Protein AF-A0A371YIJ3-F1 (afdb_monomer_lite)

pLDDT: mean 84.6, std 14.65, range [34.75, 98.75]

Sequence (408 aa):
RIGKIGIIGVGNTTAGNIIIRRDSTDLHVDSMEANANFKTLIGVQANNTRLYGVLRDTDYDGLGYAISIANTCDTFIYDMKASRGRTELDGRHGSNVFVYNSKFKRAGTHWGNNYNFINCNIESISWSGRDLNIEGGTVHSGVTNRTDICLSTGRFYANNVTTHGIVFLASSGVVPADFYASPRRFFDEVIIQNLRCTNNMQTIYGFGINPLADLKAPSHIVIDTIYAPNSTRLALTVMPLDNAIAFSTMQTYRAENIRHGGVCRIIGRGFNKYNSNFGYDVYINNCGRIEIQADSNYFQNLDANKLKVVSARQVNTKIALGQWIFTDCKFKKDTSISTVLFNTASPKGFQNCEYDGDMTGINALGPVLFSLNCRATVGSSNYPTPLKAGYLNPVYFIDESLEPPTPT

Secondary structure (DSSP, 8-state):
-EEEEEE---SS-B---EEE-SSS-EEEEEEEEESS-BSEEEEE-SSSEEEEEEEEEE--TT--EEEEEES-EEEEEEEEEEEEESEEEEEES-EEEEEES-EEEEEEEESEEEEEEES-EEEEEEE-EEEEEEESSEEEEEEEE-TTT-EEEEEEEEES-EE--SEEEEESS---GGG-SS-EEE-SEEEEEEEEE-S---EEEEESPPPSS-EE--SEEEEEEEEETT-SEEEEEEEE-TTBPPPSS-EEEEEEEEEESSEEEEEEE--SSS--S--EEEEEES--EEEEEE-TTTEEEEEEES-EEEEEEESS-S---S-EEEES-EE---TTT-S-SEE-SS-EEEES-EE-SB---EE--SPEEEEES-EE-TT-B-PPTTTTTS---GGG-S----PPPPP-

Organism: NCBI:txid2136183

Radius of gyration: 26.71 Å; chains: 1; bounding box: 54×36×117 Å

Structure (mmCIF, N/CA/C/O backbone):
data_AF-A0A371YIJ3-F1
#
_entry.id   AF-A0A371YIJ3-F1
#
loop_
_atom_site.group_PDB
_atom_site.id
_atom_site.type_symbol
_atom_site.label_atom_id
_atom_site.label_alt_id
_atom_site.label_comp_id
_atom_site.label_asym_id
_atom_site.label_entity_id
_atom_site.label_seq_id
_atom_site.pdbx_PDB_ins_code
_atom_site.Cartn_x
_atom_site.Cartn_y
_atom_site.Cartn_z
_atom_site.occupancy
_atom_site.B_iso_or_equiv
_atom_site.auth_seq_id
_atom_site.auth_comp_id
_atom_site.auth_asym_id
_atom_site.auth_atom_id
_atom_site.pdbx_PDB_model_num
ATOM 1 N N . ARG A 1 1 ? -30.094 -0.485 26.258 1.00 73.81 1 ARG A N 1
ATOM 2 C CA . ARG A 1 1 ? -29.620 0.884 25.941 1.00 73.81 1 ARG A CA 1
ATOM 3 C C . ARG A 1 1 ? -29.323 1.607 27.240 1.00 73.81 1 ARG A C 1
ATOM 5 O O . ARG A 1 1 ? -30.164 1.574 28.128 1.00 73.81 1 ARG A O 1
ATOM 12 N N . ILE A 1 2 ? -28.137 2.187 27.359 1.00 76.69 2 ILE A N 1
ATOM 13 C CA . ILE A 1 2 ? -27.697 2.982 28.502 1.00 76.69 2 ILE A CA 1
ATOM 14 C C . ILE A 1 2 ? -27.645 4.442 28.040 1.00 76.69 2 ILE A C 1
ATOM 16 O O . ILE A 1 2 ? -27.210 4.713 26.920 1.00 76.69 2 ILE A O 1
ATOM 20 N N . GLY A 1 3 ? -28.142 5.359 28.872 1.00 76.94 3 GLY A N 1
ATOM 21 C CA . GLY A 1 3 ? -28.142 6.796 28.586 1.00 76.94 3 GLY A CA 1
ATOM 22 C C . GLY A 1 3 ? -26.737 7.410 28.614 1.00 76.94 3 GLY A C 1
ATOM 23 O O . GLY A 1 3 ? -25.744 6.767 28.273 1.00 76.94 3 GLY A O 1
ATOM 24 N N . LYS A 1 4 ? -26.628 8.669 29.050 1.00 74.75 4 LYS A N 1
ATOM 25 C CA . LYS A 1 4 ? -25.323 9.314 29.256 1.00 74.75 4 LYS A CA 1
ATOM 26 C C . LYS A 1 4 ? -24.619 8.725 30.483 1.00 74.75 4 LYS A C 1
ATOM 28 O O . LYS A 1 4 ? -25.194 8.691 31.568 1.00 74.75 4 LYS A O 1
ATOM 33 N N . ILE A 1 5 ? -23.365 8.312 30.315 1.00 75.81 5 ILE A N 1
ATOM 34 C CA . ILE A 1 5 ? -22.512 7.781 31.382 1.00 75.81 5 ILE A CA 1
ATOM 35 C C . ILE A 1 5 ? -21.347 8.749 31.586 1.00 75.81 5 ILE A C 1
ATOM 37 O O . ILE A 1 5 ? -20.473 8.867 30.734 1.00 75.81 5 ILE A O 1
ATOM 41 N N . GLY A 1 6 ? -21.326 9.460 32.711 1.00 60.84 6 GLY A N 1
ATOM 42 C CA . GLY A 1 6 ? -20.135 10.194 33.137 1.00 60.84 6 GLY A CA 1
ATOM 43 C C . GLY A 1 6 ? -19.244 9.272 33.956 1.00 60.84 6 GLY A C 1
ATOM 44 O O . GLY A 1 6 ? -19.717 8.716 34.947 1.00 60.84 6 GLY A O 1
ATOM 45 N N . ILE A 1 7 ? -17.977 9.107 33.569 1.00 67.50 7 ILE A N 1
ATOM 46 C CA . ILE A 1 7 ? -17.008 8.406 34.416 1.00 67.50 7 ILE A CA 1
ATOM 47 C C . ILE A 1 7 ? -16.132 9.451 35.102 1.00 67.50 7 ILE A C 1
ATOM 49 O O . ILE A 1 7 ? -15.368 10.169 34.460 1.00 67.50 7 ILE A O 1
ATOM 53 N N . ILE A 1 8 ? -16.286 9.552 36.422 1.00 62.72 8 ILE A N 1
ATOM 54 C CA . ILE A 1 8 ? -15.554 10.503 37.257 1.00 62.72 8 ILE A CA 1
ATOM 55 C C . ILE A 1 8 ? -14.365 9.773 37.873 1.00 62.72 8 ILE A C 1
ATOM 57 O O . ILE A 1 8 ? -14.536 8.771 38.568 1.00 62.72 8 ILE A O 1
ATOM 61 N N . GLY A 1 9 ? -13.161 10.269 37.600 1.00 59.88 9 GLY A N 1
ATOM 62 C CA . GLY A 1 9 ? -11.923 9.773 38.191 1.00 59.88 9 GLY A CA 1
ATOM 63 C C . GLY A 1 9 ? -11.288 10.787 39.131 1.00 59.88 9 GLY A C 1
ATOM 64 O O . GLY A 1 9 ? -11.413 11.991 38.925 1.00 59.88 9 GLY A O 1
ATOM 65 N N . VAL A 1 10 ? -10.597 10.302 40.165 1.00 55.44 10 VAL A N 1
ATOM 66 C CA . VAL A 1 10 ? -9.793 11.129 41.076 1.00 55.44 10 VAL A CA 1
ATOM 67 C C . VAL A 1 10 ? -8.358 10.596 41.060 1.00 55.44 10 VAL A C 1
ATOM 69 O O . VAL A 1 10 ? -8.142 9.402 41.262 1.00 55.44 10 VAL A O 1
ATOM 72 N N . GLY A 1 11 ? -7.378 11.470 40.806 1.00 56.31 11 GLY A N 1
ATOM 73 C CA . GLY A 1 11 ? -5.947 11.132 40.752 1.00 56.31 11 GLY A CA 1
ATOM 74 C C . GLY A 1 11 ? -5.396 10.828 39.348 1.00 56.31 11 GLY A C 1
ATOM 75 O O . GLY A 1 11 ? -6.100 10.906 38.347 1.00 56.31 11 GLY A O 1
ATOM 76 N N . ASN A 1 12 ? -4.105 10.474 39.275 1.00 56.28 12 ASN A N 1
ATOM 77 C CA . ASN A 1 12 ? -3.353 10.324 38.012 1.00 56.28 12 ASN A CA 1
ATOM 78 C C . ASN A 1 12 ? -3.698 9.055 37.207 1.00 56.28 12 ASN A C 1
ATOM 80 O O . ASN A 1 12 ? -3.274 8.911 36.063 1.00 56.28 12 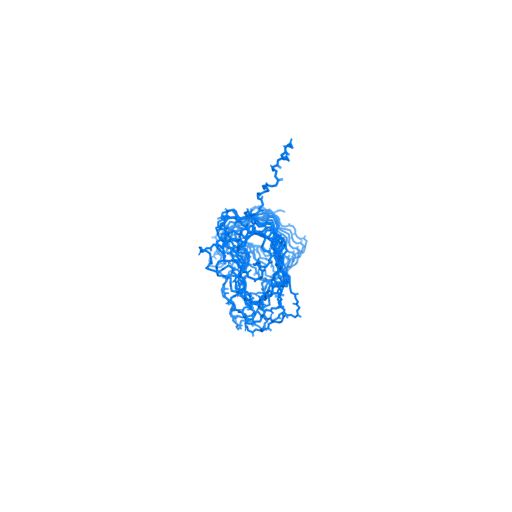ASN A O 1
ATOM 84 N N . THR A 1 13 ? -4.433 8.114 37.804 1.00 56.22 13 THR A N 1
ATOM 85 C CA . THR A 1 13 ? -4.874 6.866 37.166 1.00 56.22 13 THR A CA 1
ATOM 86 C C . THR A 1 13 ? -6.260 6.513 37.671 1.00 56.22 13 THR A C 1
ATOM 88 O O . THR A 1 13 ? -6.445 6.343 38.872 1.00 56.22 13 THR A O 1
ATOM 91 N N . THR A 1 14 ? -7.229 6.344 36.773 1.00 60.06 14 THR A N 1
ATOM 92 C CA . THR A 1 14 ? -8.546 5.810 37.142 1.00 60.06 14 THR A CA 1
ATOM 93 C C . THR A 1 14 ? -8.853 4.559 36.324 1.00 60.06 14 THR A C 1
ATOM 95 O O . THR A 1 14 ? -8.671 4.525 35.107 1.00 60.06 14 THR A O 1
ATOM 98 N N . ALA A 1 15 ? -9.270 3.499 37.021 1.00 58.47 15 ALA A N 1
ATOM 99 C CA . ALA A 1 15 ? -9.548 2.175 36.461 1.00 58.47 15 ALA A CA 1
ATOM 100 C C . ALA A 1 15 ? -11.041 1.939 36.158 1.00 58.47 15 ALA A C 1
ATOM 102 O O . ALA A 1 15 ? -11.436 0.804 35.920 1.00 58.47 15 ALA A O 1
ATOM 103 N N . GLY A 1 16 ? -11.877 2.981 36.195 1.00 65.44 16 GLY A N 1
ATOM 104 C CA . GLY A 1 16 ? -13.305 2.849 35.906 1.00 65.44 16 GLY A CA 1
ATOM 105 C C . GLY A 1 16 ? -13.538 2.589 34.421 1.00 65.44 16 GLY A C 1
ATOM 106 O O . GLY A 1 16 ? -13.240 3.447 33.596 1.00 65.44 16 GLY A O 1
ATOM 107 N N . ASN A 1 17 ? -14.062 1.415 34.084 1.00 78.81 17 ASN A N 1
ATOM 108 C CA . ASN A 1 17 ? -14.418 1.037 32.724 1.00 78.81 17 ASN A CA 1
ATOM 109 C C . ASN A 1 17 ? -15.688 0.179 32.707 1.00 78.81 17 ASN A C 1
ATOM 111 O O . ASN A 1 17 ? -16.009 -0.506 33.677 1.00 78.81 17 ASN A O 1
ATOM 115 N N . ILE A 1 18 ? -16.401 0.187 31.581 1.00 86.62 18 ILE A N 1
ATOM 116 C CA . ILE A 1 18 ? -17.394 -0.850 31.299 1.00 86.62 18 ILE A CA 1
ATOM 117 C C . ILE A 1 18 ? -16.647 -2.038 30.711 1.00 86.62 18 ILE A C 1
ATOM 119 O O . ILE A 1 18 ? -16.004 -1.917 29.668 1.00 86.62 18 ILE A O 1
ATOM 123 N N . ILE A 1 19 ? -16.739 -3.189 31.373 1.00 89.25 19 ILE A N 1
ATOM 124 C CA . ILE A 1 19 ? -16.193 -4.445 30.862 1.00 89.25 19 ILE A CA 1
ATOM 125 C C . ILE A 1 19 ? -17.348 -5.332 30.418 1.00 89.25 19 ILE A C 1
ATOM 127 O O . ILE A 1 19 ? -18.190 -5.723 31.225 1.00 89.25 19 ILE A O 1
ATOM 131 N N . ILE A 1 20 ? -17.363 -5.682 29.137 1.00 90.12 20 ILE A N 1
ATOM 132 C CA . ILE A 1 20 ? -18.323 -6.624 28.570 1.00 90.12 20 ILE A CA 1
ATOM 133 C C . ILE A 1 20 ? -17.689 -8.012 28.613 1.00 90.12 20 ILE A C 1
ATOM 135 O O . ILE A 1 20 ? -16.725 -8.270 27.899 1.00 90.12 20 ILE A O 1
ATOM 139 N N . ARG A 1 21 ? -18.215 -8.895 29.468 1.00 92.06 21 ARG A N 1
ATOM 140 C CA . ARG A 1 21 ? -17.746 -10.289 29.634 1.00 92.06 21 ARG A CA 1
ATOM 141 C C . ARG A 1 21 ? -18.775 -11.342 29.230 1.00 92.06 21 ARG A C 1
ATOM 143 O O . ARG A 1 21 ? -18.536 -12.530 29.398 1.00 92.06 21 ARG A O 1
ATOM 150 N N . ARG A 1 22 ? -19.936 -10.907 28.744 1.00 89.56 22 ARG A N 1
ATOM 151 C CA . ARG A 1 22 ? -21.009 -11.791 28.303 1.00 89.56 22 ARG A CA 1
ATOM 152 C C . ARG A 1 22 ? -21.092 -11.779 26.786 1.00 89.56 22 ARG A C 1
ATOM 154 O O . ARG A 1 22 ? -21.221 -10.708 26.196 1.00 89.56 22 ARG A O 1
ATOM 161 N N . ASP A 1 23 ? -21.059 -12.960 26.188 1.00 92.00 23 ASP A N 1
ATOM 162 C CA . ASP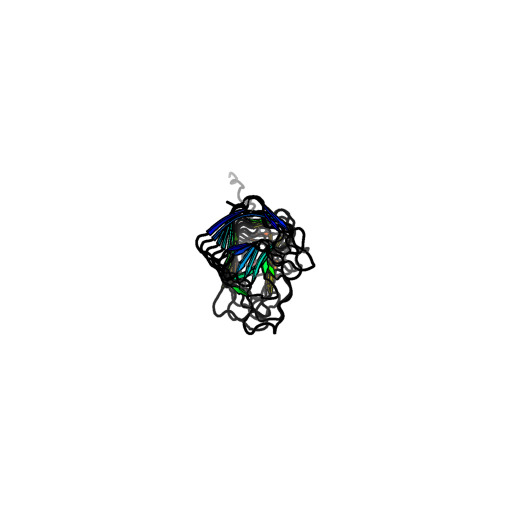 A 1 23 ? -21.224 -13.118 24.747 1.00 92.00 23 ASP A CA 1
ATOM 163 C C . ASP A 1 23 ? -22.593 -12.626 24.272 1.00 92.00 23 ASP A C 1
ATOM 165 O O . ASP A 1 23 ? -23.571 -12.639 25.026 1.00 92.00 23 ASP A O 1
ATOM 169 N N . SER A 1 24 ? -22.674 -12.251 22.995 1.00 93.56 24 SER A N 1
ATOM 170 C CA . SER A 1 24 ? -23.924 -11.801 22.365 1.00 93.56 24 SER A CA 1
ATOM 171 C C . SER A 1 24 ? -24.528 -10.582 23.068 1.00 93.56 24 SER A C 1
ATOM 173 O O . SER A 1 24 ? -25.729 -10.529 23.339 1.00 93.56 24 SER A O 1
ATOM 175 N N . THR A 1 25 ? -23.676 -9.613 23.408 1.00 92.88 25 THR A N 1
ATOM 176 C CA . THR A 1 25 ? -24.090 -8.373 24.070 1.00 92.88 25 THR A CA 1
ATOM 177 C C . THR A 1 25 ? -24.237 -7.243 23.062 1.00 92.88 25 THR A C 1
ATOM 179 O O . THR A 1 25 ? -23.283 -6.907 22.362 1.00 92.88 25 THR A O 1
ATOM 182 N N . ASP A 1 26 ? -25.391 -6.578 23.088 1.00 94.00 26 ASP A N 1
ATOM 183 C CA . ASP A 1 26 ? -25.618 -5.330 22.364 1.00 94.00 26 ASP A CA 1
ATOM 184 C C . ASP A 1 26 ? -25.555 -4.151 23.346 1.00 94.00 26 ASP A C 1
ATOM 186 O O . ASP A 1 26 ? -26.471 -3.905 24.142 1.00 94.00 26 ASP A O 1
ATOM 190 N N . LEU A 1 27 ? -24.448 -3.410 23.310 1.00 92.06 27 LEU A N 1
ATOM 191 C CA . LEU A 1 27 ? -24.235 -2.237 24.145 1.00 92.06 27 LEU A CA 1
ATOM 192 C C . LEU A 1 27 ? -24.473 -0.957 23.339 1.00 92.06 27 LEU A C 1
ATOM 194 O O . LEU A 1 27 ? -23.681 -0.570 22.482 1.00 92.06 27 LEU A O 1
ATOM 198 N N . HIS A 1 28 ? -25.544 -0.252 23.698 1.00 91.81 28 HIS A N 1
ATOM 199 C CA . HIS A 1 28 ? -25.818 1.103 23.225 1.00 91.81 28 HIS A CA 1
ATOM 200 C C . HIS A 1 28 ? -25.534 2.091 24.348 1.00 91.81 28 HIS A C 1
ATOM 202 O O . HIS A 1 28 ? -26.208 2.020 25.379 1.00 91.81 28 HIS A O 1
ATOM 208 N N . VAL A 1 29 ? -24.587 3.004 24.139 1.00 86.00 29 VAL A N 1
ATOM 209 C CA . VAL A 1 29 ? -24.280 4.106 25.059 1.00 86.00 29 VAL A CA 1
ATOM 210 C C . VAL A 1 29 ? -24.525 5.423 24.334 1.00 86.00 29 VAL A C 1
ATOM 212 O O . VAL A 1 29 ? -23.877 5.687 23.328 1.00 86.00 29 VAL A O 1
ATOM 215 N N . ASP A 1 30 ? -25.436 6.266 24.825 1.00 83.75 30 ASP A N 1
ATOM 216 C CA . ASP A 1 30 ? -25.719 7.541 24.145 1.00 83.75 30 ASP A CA 1
ATOM 217 C C . ASP A 1 30 ? -24.472 8.448 24.124 1.00 83.75 30 ASP A C 1
ATOM 219 O O . ASP A 1 30 ? -24.082 8.966 23.077 1.00 83.75 30 ASP A O 1
ATOM 223 N N . SER A 1 31 ? -23.806 8.611 25.272 1.00 83.81 31 SER A N 1
ATOM 224 C CA . SER A 1 31 ? -22.451 9.175 25.334 1.00 83.81 31 SER A CA 1
ATOM 225 C C . SER A 1 31 ? -21.707 8.752 26.598 1.00 83.81 31 SER A C 1
ATOM 227 O O . SER A 1 31 ? -22.320 8.560 27.651 1.00 83.81 31 SER A O 1
ATOM 229 N N . MET A 1 32 ? -20.386 8.631 26.489 1.00 82.50 32 MET A N 1
ATOM 230 C CA . MET A 1 32 ? -19.472 8.422 27.604 1.00 82.50 32 MET A CA 1
ATOM 231 C C . MET A 1 32 ? -18.317 9.411 27.529 1.00 82.50 32 MET A C 1
ATOM 233 O O . MET A 1 32 ? -17.647 9.513 26.502 1.00 82.50 32 MET A O 1
ATOM 237 N N . GLU A 1 33 ? -18.097 10.138 28.616 1.00 76.75 33 GLU A N 1
ATOM 238 C CA . GLU A 1 33 ? -17.061 11.165 28.722 1.00 76.75 33 GLU A CA 1
ATOM 239 C C . GLU A 1 33 ? -16.312 10.959 30.042 1.00 76.75 33 GLU A C 1
ATOM 241 O O . GLU A 1 33 ? -16.922 10.633 31.070 1.00 76.75 33 GLU A O 1
ATOM 246 N N . ALA A 1 34 ? -14.994 11.128 29.999 1.00 71.19 34 ALA A N 1
ATOM 247 C CA . ALA A 1 34 ? -14.116 11.035 31.155 1.00 71.19 34 ALA A CA 1
ATOM 248 C C . ALA A 1 34 ? -13.538 12.417 31.488 1.00 71.19 34 ALA A C 1
ATOM 250 O O . ALA A 1 34 ? -13.178 13.189 30.607 1.00 71.19 34 ALA A O 1
ATOM 251 N N . ASN A 1 35 ? -13.444 12.747 32.775 1.00 69.19 35 ASN A N 1
ATOM 252 C CA . ASN A 1 35 ? -12.886 14.024 33.239 1.00 69.19 35 ASN A CA 1
ATOM 253 C C . ASN A 1 35 ? -11.421 13.923 33.713 1.00 69.19 35 ASN A C 1
ATOM 255 O O . ASN A 1 35 ? -10.884 14.892 34.245 1.00 69.19 35 ASN A O 1
ATOM 259 N N . ALA A 1 36 ? -10.797 12.752 33.554 1.00 64.94 36 ALA A N 1
ATOM 260 C CA . ALA A 1 36 ? -9.447 12.428 34.014 1.00 64.94 36 ALA A CA 1
ATOM 261 C C . ALA A 1 36 ? -8.744 11.477 33.023 1.00 64.94 36 ALA A C 1
ATOM 263 O O . ALA A 1 36 ? -9.342 11.027 32.046 1.00 64.94 36 ALA A O 1
ATOM 264 N N . ASN A 1 37 ? -7.479 11.129 33.277 1.00 67.19 37 ASN A N 1
ATOM 265 C CA . ASN A 1 37 ? -6.713 10.231 32.408 1.00 67.19 37 ASN A CA 1
ATOM 266 C C . ASN A 1 37 ? -7.136 8.759 32.622 1.00 67.19 37 ASN A C 1
ATOM 268 O O . ASN A 1 37 ? -6.579 8.043 33.462 1.00 67.19 37 ASN A O 1
ATOM 272 N N . PHE A 1 38 ? -8.134 8.293 31.863 1.00 71.19 38 PHE A N 1
ATOM 273 C CA . PHE A 1 38 ? -8.621 6.908 31.910 1.00 71.19 38 PHE A CA 1
ATOM 274 C C . PHE A 1 38 ? -7.841 5.971 30.990 1.00 71.19 38 PHE A C 1
ATOM 276 O O . PHE A 1 38 ? -7.566 6.286 29.834 1.00 71.19 38 PHE A O 1
ATOM 283 N N . LYS A 1 39 ? -7.549 4.759 31.483 1.00 77.19 39 LYS A N 1
ATOM 284 C CA . LYS A 1 39 ? -6.840 3.729 30.705 1.00 77.19 39 LYS A CA 1
ATOM 285 C C . LYS A 1 39 ? -7.685 3.163 29.565 1.00 77.19 39 LYS A C 1
ATOM 287 O O . LYS A 1 39 ? -7.154 2.914 28.485 1.00 77.19 39 LYS A O 1
ATOM 292 N N . THR A 1 40 ? -8.963 2.886 29.810 1.00 84.44 40 THR A N 1
ATOM 293 C CA . THR A 1 40 ? -9.906 2.351 28.818 1.00 84.44 40 THR A CA 1
ATOM 294 C C . THR A 1 40 ? -11.336 2.698 29.227 1.00 84.44 40 THR A C 1
ATOM 296 O O . THR A 1 40 ? -11.647 2.525 30.399 1.00 84.44 40 THR A O 1
ATOM 299 N N . LEU A 1 41 ? -12.207 3.128 28.310 1.00 87.06 41 LEU A N 1
ATOM 300 C CA . LEU A 1 41 ? -13.632 3.339 28.619 1.00 87.06 41 LEU A CA 1
ATOM 301 C C . LEU A 1 41 ? -14.455 2.057 28.482 1.00 87.06 41 LEU A C 1
ATOM 303 O O . LEU A 1 41 ? -15.151 1.665 29.420 1.00 87.06 41 LEU A O 1
ATOM 307 N N . ILE A 1 42 ? -14.349 1.385 27.333 1.00 89.81 42 ILE A N 1
ATOM 308 C CA . ILE A 1 42 ? -15.039 0.122 27.060 1.00 89.81 42 ILE A CA 1
ATOM 309 C C . ILE A 1 42 ? -14.006 -0.970 26.788 1.00 89.81 42 ILE A C 1
ATOM 311 O O . ILE A 1 42 ? -13.246 -0.902 25.824 1.00 89.81 42 ILE A O 1
ATOM 315 N N . GLY A 1 43 ? -13.983 -1.986 27.648 1.00 90.44 43 GLY A N 1
ATOM 316 C CA . GLY A 1 43 ? -13.228 -3.217 27.436 1.00 90.44 43 GLY A CA 1
ATOM 317 C C . GLY A 1 43 ? -14.146 -4.331 26.946 1.00 90.44 43 GLY A C 1
ATOM 318 O O . GLY A 1 43 ? -15.055 -4.740 27.667 1.00 90.44 43 GLY A O 1
ATOM 319 N N . VAL A 1 44 ? -13.895 -4.849 25.747 1.00 92.31 44 VAL A N 1
ATOM 320 C CA . VAL A 1 44 ? -14.605 -6.006 25.193 1.00 92.31 44 VAL A CA 1
ATOM 321 C C . VAL A 1 44 ? -13.795 -7.263 25.496 1.00 92.31 44 VAL A C 1
ATOM 323 O O . VAL A 1 44 ? -12.671 -7.408 25.023 1.00 92.31 44 VAL A O 1
ATOM 326 N N . GLN A 1 45 ? -14.367 -8.140 26.320 1.00 92.44 45 GLN A N 1
ATOM 327 C CA . GLN A 1 45 ? -13.818 -9.436 26.749 1.00 92.44 45 GLN A CA 1
ATOM 328 C C . GLN A 1 45 ? -14.821 -10.576 26.487 1.00 92.44 45 GLN A C 1
ATOM 330 O O . GLN A 1 45 ? -14.775 -11.613 27.142 1.00 92.44 45 GLN A O 1
ATOM 335 N N . ALA A 1 46 ? -15.751 -10.358 25.555 1.00 90.69 46 ALA A N 1
ATOM 336 C CA . ALA A 1 46 ? -16.745 -11.318 25.110 1.00 90.69 46 ALA A CA 1
ATOM 337 C C . ALA A 1 46 ? -16.886 -11.337 23.585 1.00 90.69 46 ALA A C 1
ATOM 339 O O . ALA A 1 46 ? -16.528 -10.371 22.903 1.00 90.69 46 ALA A O 1
ATOM 340 N N . ASN A 1 47 ? -17.455 -12.422 23.070 1.00 92.44 47 ASN A N 1
ATOM 341 C CA . ASN A 1 47 ? -17.657 -12.653 21.646 1.00 92.44 47 ASN A CA 1
ATOM 342 C C . ASN A 1 47 ? -19.024 -12.147 21.165 1.00 92.44 47 ASN A C 1
ATOM 344 O O . ASN A 1 47 ? -19.948 -11.969 21.963 1.00 92.44 47 ASN A O 1
ATOM 348 N N . ASN A 1 48 ? -19.179 -11.946 19.852 1.00 94.88 48 ASN A N 1
ATOM 349 C CA . ASN A 1 48 ? -20.440 -11.499 19.235 1.00 94.88 48 ASN A CA 1
ATOM 350 C C . ASN A 1 48 ? -20.988 -10.220 19.901 1.00 94.88 48 ASN A C 1
ATOM 352 O O . ASN A 1 48 ? -22.155 -10.144 20.283 1.00 94.88 48 ASN A O 1
ATOM 356 N N . THR A 1 49 ? -20.124 -9.231 20.117 1.00 95.31 49 THR A N 1
ATOM 357 C CA . THR A 1 49 ? -20.495 -7.988 20.810 1.00 95.31 49 THR A CA 1
ATOM 358 C C . THR A 1 49 ? -20.814 -6.897 19.795 1.00 95.31 49 THR A C 1
ATOM 360 O O . THR A 1 49 ? -20.013 -6.660 18.893 1.00 95.31 49 THR A O 1
ATOM 363 N N . ARG A 1 50 ? -21.940 -6.193 19.956 1.00 95.69 50 ARG A N 1
ATOM 364 C CA . ARG A 1 50 ? -22.289 -5.008 19.154 1.00 95.69 50 ARG A CA 1
ATOM 365 C C . ARG A 1 50 ? -22.172 -3.745 19.993 1.00 95.69 50 ARG A C 1
ATOM 367 O O . ARG A 1 50 ? -22.718 -3.677 21.093 1.00 95.69 50 ARG A O 1
ATOM 374 N N . LEU A 1 51 ? -21.473 -2.744 19.473 1.00 94.50 51 LEU A N 1
ATOM 375 C CA . LEU A 1 51 ? -21.219 -1.474 20.146 1.00 94.50 51 LEU A CA 1
ATOM 376 C C . LEU A 1 51 ? -21.781 -0.299 19.346 1.00 94.50 51 LEU A C 1
ATOM 378 O O . LEU A 1 51 ? -21.527 -0.181 18.148 1.00 94.50 51 LEU A O 1
ATOM 382 N N . TYR A 1 52 ? -22.465 0.608 20.045 1.00 93.38 52 TYR A N 1
ATOM 383 C CA . TYR A 1 52 ? -23.011 1.856 19.504 1.00 93.38 52 TYR A CA 1
ATOM 384 C C . TYR A 1 52 ? -22.763 3.002 20.484 1.00 93.38 52 TYR A C 1
ATOM 386 O O . TYR A 1 52 ? -22.916 2.808 21.695 1.00 93.38 52 TYR A O 1
ATOM 394 N N . GLY A 1 53 ? -22.422 4.196 19.985 1.00 89.31 53 GLY A N 1
ATOM 395 C CA . GLY A 1 53 ? -22.353 5.378 20.847 1.00 89.31 53 GLY A CA 1
ATOM 396 C C . GLY A 1 53 ? -21.312 6.440 20.525 1.00 89.31 53 GLY A C 1
ATOM 397 O O . GLY A 1 53 ? -20.673 6.450 19.476 1.00 89.31 53 GLY A O 1
ATOM 398 N N . VAL A 1 54 ? -21.133 7.356 21.476 1.00 86.75 54 VAL A N 1
ATOM 399 C CA . VAL A 1 54 ? -20.121 8.418 21.423 1.00 86.75 54 VAL A CA 1
ATOM 400 C C . VAL A 1 54 ? -19.217 8.320 22.648 1.00 86.75 54 VAL A C 1
ATOM 402 O O . VAL A 1 54 ? -19.713 8.334 23.769 1.00 86.75 54 VAL A O 1
ATOM 405 N N . LEU A 1 55 ? -17.902 8.242 22.449 1.00 84.56 55 LEU A N 1
ATOM 406 C CA . LEU A 1 55 ? -16.907 8.080 23.515 1.00 84.56 55 LEU A CA 1
ATOM 407 C C . LEU A 1 55 ? -15.892 9.226 23.471 1.00 84.56 55 LEU A C 1
ATOM 409 O O . LEU A 1 55 ? -15.418 9.587 22.397 1.00 84.56 55 LEU A O 1
ATOM 413 N N . ARG A 1 56 ? -15.528 9.830 24.599 1.00 81.00 56 ARG A N 1
ATOM 414 C CA . ARG A 1 56 ? -14.586 10.959 24.597 1.00 81.00 56 ARG A CA 1
ATOM 415 C C . ARG A 1 56 ? -13.633 10.942 25.779 1.00 81.00 56 ARG A C 1
ATOM 417 O O . ARG A 1 56 ? -13.932 10.343 26.806 1.00 81.00 56 ARG A O 1
ATOM 424 N N . ASP A 1 57 ? -12.518 11.649 25.597 1.00 72.00 57 ASP A N 1
ATOM 425 C CA . ASP A 1 57 ? -11.584 12.044 26.656 1.00 72.00 57 ASP A CA 1
ATOM 426 C C . ASP A 1 57 ? -10.882 10.834 27.318 1.00 72.00 57 ASP A C 1
ATOM 428 O O . ASP A 1 57 ? -11.089 10.506 28.481 1.00 72.00 57 ASP A O 1
ATOM 432 N N . THR A 1 58 ? -10.029 10.142 26.550 1.00 68.06 58 THR A N 1
ATOM 433 C CA . THR A 1 58 ? -9.288 8.927 26.969 1.00 68.06 58 THR A CA 1
ATOM 434 C C . THR A 1 58 ? -7.777 9.070 26.807 1.00 68.06 58 THR A C 1
ATOM 436 O O . THR A 1 58 ? -7.103 8.193 26.275 1.00 68.06 58 THR A O 1
ATOM 439 N N . ASP A 1 59 ? -7.219 10.204 27.215 1.00 68.06 59 ASP A N 1
ATOM 440 C CA . ASP A 1 59 ? -5.841 10.593 26.881 1.00 68.06 59 ASP A CA 1
ATOM 441 C C . ASP A 1 59 ? -4.800 10.174 27.941 1.00 68.06 59 ASP A C 1
ATOM 443 O O . ASP A 1 59 ? -3.982 10.967 28.393 1.00 68.06 59 ASP A O 1
ATOM 447 N N . TYR A 1 60 ? -4.854 8.921 28.405 1.00 70.00 60 TYR A N 1
ATOM 448 C CA . TYR A 1 60 ? -3.883 8.405 29.379 1.00 70.00 60 TYR A CA 1
ATOM 449 C C . TYR A 1 60 ? -2.580 7.944 28.707 1.00 70.00 60 TYR A C 1
ATOM 451 O O . TYR A 1 60 ? -2.604 7.097 27.815 1.00 70.00 60 TYR A O 1
ATOM 459 N N . ASP A 1 61 ? -1.428 8.418 29.186 1.00 61.47 61 ASP A N 1
ATOM 460 C CA . ASP A 1 61 ? -0.115 8.046 28.645 1.00 61.47 61 ASP A CA 1
ATOM 461 C C . ASP A 1 61 ? 0.171 6.538 28.736 1.00 61.47 61 ASP A C 1
ATOM 463 O O . ASP A 1 61 ? -0.053 5.879 29.749 1.00 61.47 61 ASP A O 1
ATOM 467 N N . GLY A 1 62 ? 0.675 5.949 27.649 1.00 60.66 62 GLY A N 1
ATOM 468 C CA . GLY A 1 62 ? 0.976 4.513 27.565 1.00 60.66 62 GLY A CA 1
ATOM 469 C C . GLY A 1 62 ? -0.248 3.589 27.421 1.00 60.66 62 GLY A C 1
ATOM 470 O O . GLY A 1 62 ? -0.135 2.553 26.759 1.00 60.66 62 GLY A O 1
ATOM 471 N N . LEU A 1 63 ? -1.432 3.983 27.911 1.00 67.50 63 LEU A N 1
ATOM 472 C CA . LEU A 1 63 ? -2.738 3.343 27.642 1.00 67.50 63 LEU A CA 1
ATOM 473 C C . LEU A 1 63 ? -3.696 4.376 27.015 1.00 67.50 63 LEU A C 1
ATOM 475 O O . LEU A 1 63 ? -3.254 5.035 26.083 1.00 67.50 63 LEU A O 1
ATOM 479 N N . GLY A 1 64 ? -4.968 4.496 27.397 1.00 77.69 64 GLY A N 1
ATOM 480 C CA . GLY A 1 64 ? -5.841 5.563 26.877 1.00 77.69 64 GLY A CA 1
ATOM 481 C C . GLY A 1 64 ? -6.689 5.163 25.668 1.00 77.69 64 GLY A C 1
ATOM 482 O O . GLY A 1 64 ? -6.598 5.761 24.593 1.00 77.69 64 GLY A O 1
ATOM 483 N N . TYR A 1 65 ? -7.493 4.115 25.854 1.00 86.62 65 TYR A N 1
ATOM 484 C CA . TYR A 1 65 ? -8.359 3.566 24.817 1.00 86.62 65 TYR A CA 1
ATOM 485 C C . TYR A 1 65 ? -9.820 3.973 24.999 1.00 86.62 65 TYR A C 1
ATOM 487 O O . TYR A 1 65 ? -10.371 3.824 26.087 1.00 86.62 65 TYR A O 1
ATOM 495 N N . ALA A 1 66 ? -10.506 4.410 23.944 1.00 88.38 66 ALA A N 1
ATOM 496 C CA . ALA A 1 66 ? -11.966 4.502 24.041 1.00 88.38 66 ALA A CA 1
ATOM 497 C C . ALA A 1 66 ? -12.571 3.090 24.023 1.00 88.38 66 ALA A C 1
ATOM 499 O O . ALA A 1 66 ? -13.387 2.742 24.877 1.00 88.38 66 ALA A O 1
ATOM 500 N N . ILE A 1 67 ? -12.077 2.243 23.123 1.00 91.50 67 ILE A N 1
ATOM 501 C CA . ILE A 1 67 ? -12.468 0.843 22.998 1.00 91.50 67 ILE A CA 1
ATOM 502 C C . ILE A 1 67 ? -11.205 -0.009 22.974 1.00 91.50 67 ILE A C 1
ATOM 504 O O . ILE A 1 67 ? -10.310 0.210 22.156 1.00 91.50 67 ILE A O 1
ATOM 508 N N . SER A 1 68 ? -11.155 -0.999 23.858 1.00 91.94 68 SER A N 1
ATOM 509 C CA . SER A 1 68 ? -10.130 -2.038 23.861 1.00 91.94 68 SER A CA 1
ATOM 510 C C . SER A 1 68 ? -10.787 -3.386 23.604 1.00 91.94 68 SER A C 1
ATOM 512 O O . SER A 1 68 ? -11.657 -3.801 24.372 1.00 91.94 68 SER A O 1
ATOM 514 N N . ILE A 1 69 ? -10.385 -4.064 22.532 1.00 91.44 69 ILE A N 1
ATOM 515 C CA . ILE A 1 69 ? -10.867 -5.411 22.194 1.00 91.44 69 ILE A CA 1
ATOM 516 C C . ILE A 1 69 ? -9.797 -6.401 22.633 1.00 91.44 69 ILE A C 1
ATOM 518 O O . ILE A 1 69 ? -8.715 -6.411 22.051 1.00 91.44 69 ILE A O 1
ATOM 522 N N . ALA A 1 70 ? -10.062 -7.190 23.673 1.00 88.50 70 ALA A N 1
ATOM 523 C CA . ALA A 1 70 ? -9.038 -7.976 24.356 1.00 88.50 70 ALA A CA 1
ATOM 524 C C . ALA A 1 70 ? -9.339 -9.480 24.313 1.00 88.50 70 ALA A C 1
ATOM 526 O O . ALA A 1 70 ? -10.167 -9.951 25.087 1.00 88.50 70 ALA A O 1
ATOM 527 N N . ASN A 1 71 ? -8.602 -10.231 23.483 1.00 86.31 71 ASN A N 1
ATOM 528 C CA . ASN A 1 71 ? -8.719 -11.694 23.335 1.00 86.31 71 ASN A CA 1
ATOM 529 C C . ASN A 1 71 ? -10.147 -12.188 23.015 1.00 86.31 71 ASN A C 1
ATOM 531 O O . ASN A 1 71 ? -10.619 -13.156 23.610 1.00 86.31 71 ASN A O 1
ATOM 535 N N . THR A 1 72 ? -10.844 -11.524 22.094 1.00 88.50 72 THR A N 1
ATOM 536 C CA . THR A 1 72 ? -12.223 -11.874 21.706 1.00 88.50 72 THR A CA 1
ATOM 537 C C . THR A 1 72 ? -12.388 -11.954 20.202 1.00 88.50 72 THR A C 1
ATOM 539 O O . THR A 1 72 ? -11.551 -11.443 19.454 1.00 88.50 72 THR A O 1
ATOM 542 N N . CYS A 1 73 ? -13.483 -12.564 19.752 1.00 90.06 73 CYS A N 1
ATOM 543 C CA . CYS A 1 73 ? -13.877 -12.571 18.353 1.00 90.06 73 CYS A CA 1
ATOM 544 C C . CYS A 1 73 ? -15.237 -11.912 18.092 1.00 90.06 73 CYS A C 1
ATOM 546 O O . CYS A 1 73 ? -16.035 -11.688 19.002 1.00 90.06 73 CYS A O 1
ATOM 548 N N . ASP A 1 74 ? -15.491 -11.594 16.825 1.00 95.69 74 ASP A N 1
ATOM 549 C CA . ASP A 1 74 ? -16.799 -11.184 16.308 1.00 95.69 74 ASP A CA 1
ATOM 550 C C . ASP A 1 74 ? -17.334 -9.938 17.032 1.00 95.69 74 ASP A C 1
ATOM 552 O O . ASP A 1 74 ? -18.389 -9.937 17.664 1.00 95.69 74 ASP A O 1
ATOM 556 N N . THR A 1 75 ? -16.554 -8.858 16.990 1.00 96.31 75 THR A N 1
ATOM 557 C CA . THR A 1 75 ? -16.957 -7.559 17.549 1.00 96.31 75 THR A CA 1
ATOM 558 C C . THR A 1 75 ? -17.403 -6.637 16.427 1.00 96.31 75 THR A C 1
ATOM 560 O O . THR A 1 75 ? -16.664 -6.408 15.474 1.00 96.31 75 THR A O 1
ATOM 563 N N . PHE A 1 76 ? -18.594 -6.068 16.561 1.00 97.31 76 PHE A N 1
ATOM 564 C CA . PHE A 1 76 ? -19.194 -5.175 15.583 1.00 97.31 76 PHE A CA 1
ATOM 565 C C . PHE A 1 76 ? -19.390 -3.788 16.198 1.00 97.31 76 PHE A C 1
ATOM 567 O O . PHE A 1 76 ? -19.989 -3.651 17.261 1.00 97.31 76 PHE A O 1
ATOM 574 N N . ILE A 1 77 ? -18.895 -2.747 15.542 1.00 96.56 77 ILE A N 1
ATOM 575 C CA . ILE A 1 77 ? -18.943 -1.365 16.024 1.00 96.56 77 ILE A CA 1
ATOM 576 C C . ILE A 1 77 ? -19.664 -0.530 14.974 1.00 96.56 77 ILE A C 1
ATOM 578 O O . ILE A 1 77 ? -19.238 -0.504 13.824 1.00 96.56 77 ILE A O 1
ATOM 582 N N . TYR A 1 78 ? -20.740 0.154 15.354 1.00 96.69 78 TYR A N 1
ATOM 583 C CA . TYR A 1 78 ? -21.596 0.886 14.420 1.00 96.69 78 TYR A CA 1
ATOM 584 C C . TYR A 1 78 ? -21.766 2.341 14.840 1.00 96.69 78 TYR A C 1
ATOM 586 O O . TYR A 1 78 ? -22.021 2.630 16.013 1.00 96.69 78 TYR A O 1
ATOM 594 N N . ASP A 1 79 ? -21.652 3.244 13.862 1.00 93.06 79 ASP A N 1
ATOM 595 C CA . ASP A 1 79 ? -21.910 4.685 13.999 1.00 93.06 79 ASP A CA 1
ATOM 596 C C . ASP A 1 79 ? -21.173 5.330 15.185 1.00 93.06 79 ASP A C 1
ATOM 598 O O . ASP A 1 79 ? -21.603 6.342 15.751 1.00 93.06 79 ASP A O 1
ATOM 602 N N . MET A 1 80 ? -20.050 4.732 15.588 1.00 91.69 80 MET A N 1
ATOM 603 C CA . MET A 1 80 ? -19.375 5.105 16.812 1.00 91.69 80 MET A CA 1
ATOM 604 C C . MET A 1 80 ? -18.459 6.291 16.558 1.00 91.69 80 MET A C 1
ATOM 606 O O . MET A 1 80 ? -17.702 6.329 15.588 1.00 91.69 80 MET A O 1
ATOM 610 N N . LYS A 1 81 ? -18.514 7.283 17.442 1.00 91.44 81 LYS A N 1
ATOM 611 C CA . LYS A 1 81 ? -17.646 8.461 17.364 1.00 91.44 81 LYS A CA 1
ATOM 612 C C . LYS A 1 81 ? -16.789 8.504 18.602 1.00 91.44 81 LYS A C 1
ATOM 614 O O . LYS A 1 81 ? -17.328 8.659 19.695 1.00 91.44 81 LYS A O 1
ATOM 619 N N . ALA A 1 82 ? -15.479 8.413 18.426 1.00 83.62 82 ALA A N 1
ATOM 620 C CA . ALA A 1 82 ? -14.560 8.621 19.526 1.00 83.62 82 ALA A CA 1
ATOM 621 C C . ALA A 1 82 ? -13.565 9.747 19.246 1.00 83.62 82 ALA A C 1
ATOM 623 O O . ALA A 1 82 ? -13.149 9.967 18.106 1.00 83.62 82 ALA A O 1
ATOM 624 N N . SER A 1 83 ? -13.246 10.519 20.284 1.00 79.31 83 SER A N 1
ATOM 625 C CA . SER A 1 83 ? -12.387 11.698 20.163 1.00 79.31 83 SER A CA 1
ATOM 626 C C . SER A 1 83 ? -11.621 11.988 21.443 1.00 79.31 83 SER A C 1
ATOM 628 O O . SER A 1 83 ? -12.112 11.692 22.531 1.00 79.31 83 SER A O 1
ATOM 630 N N . ARG A 1 84 ? -10.470 12.660 21.311 1.00 72.56 84 ARG A N 1
ATOM 631 C CA . ARG A 1 84 ? -9.578 12.998 22.434 1.00 72.56 84 ARG A CA 1
ATOM 632 C C . ARG A 1 84 ? -9.124 11.758 23.215 1.00 72.56 84 ARG A C 1
ATOM 634 O O . ARG A 1 84 ? -9.018 11.794 24.435 1.00 72.56 84 ARG A O 1
ATOM 641 N N . GLY A 1 85 ? -8.899 10.648 22.518 1.00 70.94 85 GLY A N 1
ATOM 642 C CA . GLY A 1 85 ? -8.165 9.516 23.067 1.00 70.94 85 GLY A CA 1
ATOM 643 C C . GLY A 1 85 ? -6.713 9.522 22.620 1.00 70.94 85 GLY A C 1
ATOM 644 O O . GLY A 1 85 ? -6.374 10.095 21.577 1.00 70.94 85 GLY A O 1
ATOM 645 N N . ARG A 1 86 ? -5.863 8.803 23.362 1.00 79.25 86 ARG A N 1
ATOM 646 C CA . ARG A 1 86 ? -4.548 8.431 22.833 1.00 79.25 86 ARG A CA 1
ATOM 647 C C . ARG A 1 86 ? -4.716 7.477 21.654 1.00 79.25 86 ARG A C 1
ATOM 649 O O . ARG A 1 86 ? -3.999 7.620 20.660 1.00 79.25 86 ARG A O 1
ATOM 656 N N . THR A 1 87 ? -5.626 6.506 21.753 1.00 84.69 87 THR A N 1
ATOM 657 C CA . THR A 1 87 ? -6.062 5.644 20.642 1.00 84.69 87 THR A CA 1
ATOM 658 C C . THR A 1 87 ? -7.522 5.253 20.829 1.00 84.69 87 THR A C 1
ATOM 660 O O . THR A 1 87 ? -7.865 4.537 21.756 1.00 84.69 87 THR A O 1
ATOM 663 N N . GLU A 1 88 ? -8.411 5.721 19.965 1.00 88.50 88 GLU A N 1
ATOM 664 C CA . GLU A 1 88 ? -9.848 5.505 20.118 1.00 88.50 88 GLU A CA 1
ATOM 665 C C . GLU A 1 88 ? -10.264 4.031 19.997 1.00 88.50 88 GLU A C 1
ATOM 667 O O . GLU A 1 88 ? -11.125 3.577 20.747 1.00 88.50 88 GLU A O 1
ATOM 672 N N . LEU A 1 89 ? -9.628 3.271 19.110 1.00 91.44 89 LEU A N 1
ATOM 673 C CA . LEU A 1 89 ? -9.839 1.830 18.990 1.00 91.44 89 LEU A CA 1
ATOM 674 C C . LEU A 1 89 ? -8.489 1.119 18.952 1.00 91.44 89 LEU A C 1
ATOM 676 O O . LEU A 1 89 ? -7.737 1.306 17.997 1.00 91.44 89 LEU A O 1
ATOM 680 N N . ASP A 1 90 ? -8.204 0.290 19.955 1.00 89.00 90 ASP A N 1
ATOM 681 C CA . ASP A 1 90 ? -7.037 -0.597 19.953 1.00 89.00 90 ASP A CA 1
ATOM 682 C C . ASP A 1 90 ? -7.477 -2.049 20.174 1.00 89.00 90 ASP A C 1
ATOM 684 O O . ASP A 1 90 ? -8.084 -2.407 21.187 1.00 89.00 90 ASP A O 1
ATOM 688 N N . GLY A 1 91 ? -7.175 -2.905 19.206 1.00 80.00 91 GLY A N 1
ATOM 689 C CA . GLY A 1 91 ? -7.326 -4.345 19.352 1.00 80.00 91 GLY A CA 1
ATOM 690 C C . GLY A 1 91 ? -6.122 -4.954 20.055 1.00 80.00 91 GLY A C 1
ATOM 691 O O . GLY A 1 91 ? -5.052 -4.996 19.467 1.00 80.00 91 GLY A O 1
ATOM 692 N N . ARG A 1 92 ? -6.260 -5.503 21.257 1.00 81.88 92 ARG A N 1
ATOM 693 C CA . ARG A 1 92 ? -5.241 -6.358 21.881 1.00 81.88 92 ARG A CA 1
ATOM 694 C C . ARG A 1 92 ? -5.625 -7.815 21.653 1.00 81.88 92 ARG A C 1
ATOM 696 O O . ARG A 1 92 ? -6.311 -8.408 22.479 1.00 81.88 92 ARG A O 1
ATOM 703 N N . HIS A 1 93 ? -5.171 -8.380 20.533 1.00 85.56 93 HIS A N 1
ATOM 704 C CA . HIS A 1 93 ? -5.462 -9.763 20.123 1.00 85.56 93 HIS A CA 1
ATOM 705 C C . HIS A 1 93 ? -6.939 -10.070 19.797 1.00 85.56 93 HIS A C 1
ATOM 707 O O . HIS A 1 93 ? -7.386 -11.207 19.940 1.00 85.56 93 HIS A O 1
ATOM 713 N N . GLY A 1 94 ? -7.728 -9.075 19.384 1.00 90.44 94 GLY A N 1
ATOM 714 C CA . GLY A 1 94 ? -9.079 -9.336 18.872 1.00 90.44 94 GLY A CA 1
ATOM 715 C C . GLY A 1 94 ? -9.051 -10.005 17.491 1.00 90.44 94 GLY A C 1
ATOM 716 O O . GLY A 1 94 ? -8.125 -9.763 16.718 1.00 90.44 94 GLY A O 1
ATOM 717 N N . SER A 1 95 ? -10.074 -10.789 17.155 1.00 93.88 95 SER A N 1
ATOM 718 C CA . SER A 1 95 ? -10.279 -11.384 15.827 1.00 93.88 95 SER A CA 1
ATOM 719 C C . SER A 1 95 ? -11.650 -11.009 15.259 1.00 93.88 95 SER A C 1
ATOM 721 O O . SER A 1 95 ? -12.593 -10.847 16.022 1.00 93.88 95 SER A O 1
ATOM 723 N N . ASN A 1 96 ? -11.802 -10.914 13.936 1.00 96.50 96 ASN A N 1
ATOM 724 C CA . ASN A 1 96 ? -13.090 -10.634 13.278 1.00 96.50 96 ASN A CA 1
ATOM 725 C C . ASN A 1 96 ? -13.771 -9.377 13.847 1.00 96.50 96 ASN A C 1
ATOM 727 O O . ASN A 1 96 ? -14.839 -9.437 14.460 1.00 96.50 96 ASN A O 1
ATOM 731 N N . VAL A 1 97 ? -13.114 -8.232 13.688 1.00 97.00 97 VAL A N 1
ATOM 732 C CA . VAL A 1 97 ? -13.642 -6.951 14.165 1.00 97.00 97 VAL A CA 1
ATOM 733 C C . VAL A 1 97 ? -14.141 -6.146 12.982 1.00 97.00 97 VAL A C 1
ATOM 735 O O . VAL A 1 97 ? -13.390 -5.856 12.055 1.00 97.00 97 VAL A O 1
ATOM 738 N N . PHE A 1 98 ? -15.407 -5.758 13.023 1.00 97.69 98 PHE A N 1
ATOM 739 C CA . PHE A 1 98 ? -16.060 -5.024 11.953 1.00 97.69 98 PHE A CA 1
ATOM 740 C C . PHE A 1 98 ? -16.518 -3.669 12.469 1.00 97.69 98 PHE A C 1
ATOM 742 O O . PHE A 1 98 ? -17.241 -3.576 13.457 1.00 97.69 98 PHE A O 1
ATOM 749 N N . VAL A 1 99 ? -16.089 -2.609 11.804 1.00 97.81 99 VAL A N 1
ATOM 750 C CA . VAL A 1 99 ? -16.372 -1.231 12.183 1.00 97.81 99 VAL A CA 1
ATOM 751 C C . VAL A 1 99 ? -17.074 -0.556 11.018 1.00 97.81 99 VAL A C 1
ATOM 753 O O . VAL A 1 99 ? -16.506 -0.462 9.935 1.00 97.81 99 VAL A O 1
ATOM 756 N N . TYR A 1 100 ? -18.276 -0.048 11.253 1.00 98.31 100 TYR A N 1
ATOM 757 C CA . TYR A 1 100 ? -19.139 0.545 10.241 1.00 98.31 100 TYR A CA 1
ATOM 758 C C . TYR A 1 100 ? -19.427 2.007 10.565 1.00 98.31 100 TYR A C 1
ATOM 760 O O . TYR A 1 100 ? -19.739 2.336 11.714 1.00 98.31 100 TYR A O 1
ATOM 768 N N . ASN A 1 101 ? -19.358 2.875 9.551 1.00 97.56 101 ASN A N 1
ATOM 769 C CA . ASN A 1 101 ? -19.828 4.269 9.602 1.00 97.56 101 ASN A CA 1
ATOM 770 C C . ASN A 1 101 ? -19.289 5.075 10.802 1.00 97.56 101 ASN A C 1
ATOM 772 O O . ASN A 1 101 ? -19.935 5.990 11.315 1.00 97.56 101 ASN A O 1
ATOM 776 N N . SER A 1 102 ? -18.105 4.713 11.294 1.00 96.31 102 SER A N 1
ATOM 777 C CA . SER A 1 102 ? -17.564 5.230 12.551 1.00 96.31 102 SER A CA 1
ATOM 778 C C . SER A 1 102 ? -16.509 6.306 12.306 1.00 96.31 102 SER A C 1
ATOM 780 O O . SER A 1 102 ? -15.890 6.367 11.241 1.00 96.31 102 SER A O 1
ATOM 782 N N . LYS A 1 103 ? -16.295 7.171 13.302 1.00 95.75 103 LYS A N 1
ATOM 783 C CA . LYS A 1 103 ? -15.291 8.237 13.260 1.00 95.75 103 LYS A CA 1
ATOM 784 C C . LYS A 1 103 ? -14.289 8.108 14.399 1.00 95.75 103 LYS A C 1
ATOM 786 O O . LYS A 1 103 ? -14.669 8.228 15.565 1.00 95.75 103 LYS A O 1
ATOM 791 N N . PHE A 1 104 ? -13.012 7.967 14.049 1.00 93.69 104 PHE A N 1
ATOM 792 C CA . PHE A 1 104 ? -11.908 7.818 14.997 1.00 93.69 104 PHE A CA 1
ATOM 793 C C . PHE A 1 104 ? -10.734 8.723 14.639 1.00 93.69 104 PHE A C 1
ATOM 795 O O . PHE A 1 104 ? -10.438 8.940 13.468 1.00 93.69 104 PHE A O 1
ATOM 802 N N . LYS A 1 105 ? -10.011 9.230 15.641 1.00 91.44 105 LYS A N 1
ATOM 803 C CA . LYS A 1 105 ? -8.734 9.900 15.376 1.00 91.44 105 LYS A CA 1
ATOM 804 C C . LYS A 1 105 ? -7.632 8.860 15.146 1.00 91.44 105 LYS A C 1
ATOM 806 O O . LYS A 1 105 ? -6.878 8.933 14.186 1.00 91.44 105 LYS A O 1
ATOM 811 N N . ARG A 1 106 ? -7.544 7.846 15.995 1.00 91.12 106 ARG A N 1
ATOM 812 C CA . ARG A 1 106 ? -6.594 6.750 15.834 1.00 91.12 106 ARG A CA 1
ATOM 813 C C . ARG A 1 106 ? -7.299 5.423 16.029 1.00 91.12 106 ARG A C 1
ATOM 815 O O . ARG A 1 106 ? -7.963 5.203 17.038 1.00 91.12 106 ARG A O 1
ATOM 822 N N . ALA A 1 107 ? -7.119 4.536 15.065 1.00 93.75 107 ALA A N 1
ATOM 823 C CA . ALA A 1 107 ? -7.517 3.144 15.173 1.00 93.75 107 ALA A CA 1
ATOM 824 C C . ALA A 1 107 ? -6.289 2.256 15.001 1.00 93.75 107 ALA A C 1
ATOM 826 O O . ALA A 1 107 ? -5.291 2.652 14.397 1.00 93.75 107 ALA A O 1
ATOM 827 N N . GLY A 1 108 ? -6.335 1.047 15.526 1.00 91.38 108 GLY A N 1
ATOM 828 C CA . GLY A 1 108 ? -5.202 0.163 15.399 1.00 91.38 108 GLY A CA 1
ATOM 829 C C . GLY A 1 108 ? -5.354 -1.125 16.159 1.00 91.38 108 GLY A C 1
ATOM 830 O O . GLY A 1 108 ? -6.416 -1.459 16.685 1.00 91.38 108 GLY A O 1
ATOM 831 N N . THR A 1 109 ? -4.260 -1.867 16.182 1.00 90.31 109 THR A N 1
ATOM 832 C CA . THR A 1 109 ? -4.204 -3.112 16.924 1.00 90.31 109 THR A CA 1
ATOM 833 C C . THR A 1 109 ? -2.776 -3.508 17.278 1.00 90.31 109 THR A C 1
ATOM 835 O O . THR A 1 109 ? -1.806 -3.210 16.577 1.00 90.31 109 THR A O 1
ATOM 838 N N . HIS A 1 110 ? -2.678 -4.193 18.407 1.00 86.88 110 HIS A N 1
ATOM 839 C CA . HIS A 1 110 ? -1.572 -4.977 18.910 1.00 86.88 110 HIS A CA 1
ATOM 840 C C . HIS A 1 110 ? -1.917 -6.478 18.752 1.00 86.88 110 HIS A C 1
ATOM 842 O O . HIS A 1 110 ? -2.495 -7.086 19.656 1.00 86.88 110 HIS A O 1
ATOM 848 N N . TRP A 1 111 ? -1.583 -7.052 17.589 1.00 87.75 111 TRP A N 1
ATOM 849 C CA . TRP A 1 111 ? -1.843 -8.440 17.149 1.00 87.75 111 TRP A CA 1
ATOM 850 C C . TRP A 1 111 ? -3.293 -8.806 16.797 1.00 87.75 111 TRP A C 1
ATOM 852 O O . TRP A 1 111 ? -3.757 -9.905 17.097 1.00 87.75 111 TRP A O 1
ATOM 862 N N . GLY A 1 112 ? -4.019 -7.909 16.145 1.00 90.88 112 GLY A N 1
ATOM 863 C CA . GLY A 1 112 ? -5.389 -8.164 15.694 1.00 90.88 112 GLY A CA 1
ATOM 864 C C . GLY A 1 112 ? -5.448 -9.127 14.515 1.00 90.88 112 GLY A C 1
ATOM 865 O O . GLY A 1 112 ? -4.469 -9.297 13.796 1.00 90.88 112 GLY A O 1
ATOM 866 N N . ASN A 1 113 ? -6.597 -9.757 14.300 1.00 94.00 113 ASN A N 1
ATOM 867 C CA . ASN A 1 113 ? -6.836 -10.630 13.158 1.00 94.00 113 ASN A CA 1
ATOM 868 C C . ASN A 1 113 ? -8.139 -10.246 12.444 1.00 94.00 113 ASN A C 1
ATOM 870 O O . ASN A 1 113 ? -9.178 -10.162 13.092 1.00 94.00 113 ASN A O 1
ATOM 874 N N . ASN A 1 114 ? -8.108 -10.044 11.128 1.00 95.69 114 ASN A N 1
ATOM 875 C CA . ASN A 1 114 ? -9.289 -9.780 10.302 1.00 95.69 114 ASN A CA 1
ATOM 876 C C . ASN A 1 114 ? -10.117 -8.572 10.796 1.00 95.69 114 ASN A C 1
ATOM 878 O O . ASN A 1 114 ? -11.245 -8.726 11.276 1.00 95.69 114 ASN A O 1
ATOM 882 N N . TYR A 1 115 ? -9.544 -7.364 10.713 1.00 97.06 115 TYR A N 1
ATOM 883 C CA . TYR A 1 115 ? -10.290 -6.127 10.999 1.00 97.06 115 TYR A CA 1
ATOM 884 C C . TYR A 1 115 ? -10.793 -5.503 9.708 1.00 97.06 115 TYR A C 1
ATOM 886 O O . TYR A 1 115 ? -10.065 -5.421 8.722 1.00 97.06 115 TYR A O 1
ATOM 894 N N . ASN A 1 116 ? -12.024 -5.010 9.749 1.00 98.00 116 ASN A N 1
ATOM 895 C CA . ASN A 1 116 ? -12.724 -4.440 8.612 1.00 98.00 116 ASN A CA 1
ATOM 896 C C . ASN A 1 116 ? -13.248 -3.055 8.997 1.00 98.00 116 ASN A C 1
ATOM 898 O O . ASN A 1 116 ? -14.094 -2.939 9.882 1.00 98.00 116 ASN A O 1
ATOM 902 N N . PHE A 1 117 ? -12.757 -2.010 8.337 1.00 98.31 117 PHE A N 1
ATOM 903 C CA . PHE A 1 117 ? -13.254 -0.643 8.480 1.00 98.31 117 PHE A CA 1
ATOM 904 C C . PHE A 1 117 ? -14.075 -0.275 7.249 1.00 98.31 117 PHE A C 1
ATOM 906 O O . PHE A 1 117 ? -13.520 -0.124 6.167 1.00 98.31 117 PHE A O 1
ATOM 913 N N . ILE A 1 118 ? -15.386 -0.129 7.416 1.00 98.62 118 ILE A N 1
ATOM 914 C CA . ILE A 1 118 ? -16.343 0.034 6.324 1.00 98.62 118 ILE A CA 1
ATOM 915 C C . ILE A 1 118 ? -17.020 1.400 6.450 1.00 98.62 118 ILE A C 1
ATOM 917 O O . ILE A 1 118 ? -17.702 1.684 7.436 1.00 98.62 118 ILE A O 1
ATOM 921 N N . ASN A 1 119 ? -16.826 2.260 5.449 1.00 98.38 119 ASN A N 1
ATOM 922 C CA . ASN A 1 119 ? -17.338 3.634 5.400 1.00 98.38 119 ASN A CA 1
ATOM 923 C C . ASN A 1 119 ? -16.955 4.480 6.630 1.00 98.38 119 ASN A C 1
ATOM 925 O O . ASN A 1 119 ? -17.715 5.335 7.087 1.00 98.38 119 ASN A O 1
ATOM 929 N N . CYS A 1 120 ? -15.763 4.247 7.178 1.00 98.31 120 CYS A N 1
ATOM 930 C CA . CYS A 1 120 ? -15.267 4.959 8.352 1.00 98.31 120 CYS A CA 1
ATOM 931 C C . CYS A 1 120 ? -14.508 6.239 7.976 1.00 98.31 120 CYS A C 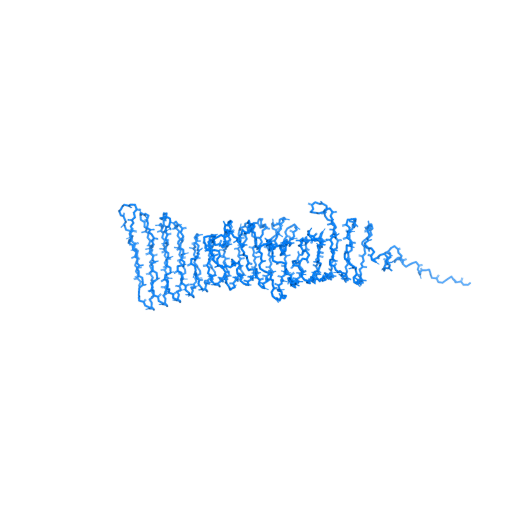1
ATOM 933 O O . CYS A 1 120 ? -13.900 6.340 6.913 1.00 98.31 120 CYS A O 1
ATOM 935 N N . ASN A 1 121 ? -14.498 7.214 8.883 1.00 97.62 121 ASN A N 1
ATOM 936 C CA . ASN A 1 121 ? -13.625 8.384 8.820 1.00 97.62 121 ASN A CA 1
ATOM 937 C C . ASN A 1 121 ? -12.559 8.255 9.916 1.00 97.62 121 ASN A C 1
ATOM 939 O O . ASN A 1 121 ? -12.869 8.364 11.104 1.00 97.62 121 ASN A O 1
ATOM 943 N N . ILE A 1 122 ? -11.317 7.973 9.526 1.00 96.69 122 ILE A N 1
ATOM 944 C CA . ILE A 1 122 ? -10.230 7.673 10.458 1.00 96.69 122 ILE A CA 1
ATOM 945 C C . ILE A 1 122 ? -9.048 8.594 10.181 1.00 96.69 122 ILE A C 1
ATOM 947 O O . ILE A 1 122 ? -8.584 8.684 9.046 1.00 96.69 122 ILE A O 1
ATOM 951 N N . GLU A 1 123 ? -8.534 9.278 11.202 1.00 94.56 123 GLU A N 1
ATOM 952 C CA . GLU A 1 123 ? -7.374 10.149 10.997 1.00 94.56 123 GLU A CA 1
ATOM 953 C C . GLU A 1 123 ? -6.100 9.327 10.725 1.00 94.56 123 GLU A C 1
ATOM 955 O O . GLU A 1 123 ? -5.458 9.536 9.700 1.00 94.56 123 GLU A O 1
ATOM 960 N N . SER A 1 124 ? -5.768 8.325 11.544 1.00 93.88 124 SER A N 1
ATOM 961 C CA . SER A 1 124 ? -4.686 7.377 11.237 1.00 93.88 124 SER A CA 1
ATOM 962 C C . SER A 1 124 ? -4.949 5.954 11.731 1.00 93.88 124 SER A C 1
ATOM 964 O O . SER A 1 124 ? -5.672 5.739 12.709 1.00 93.88 124 SER A O 1
ATOM 966 N N . ILE A 1 125 ? -4.340 4.975 11.052 1.00 94.81 125 ILE A N 1
ATOM 967 C CA . ILE A 1 125 ? -4.386 3.561 11.443 1.00 94.81 125 ILE A CA 1
ATOM 968 C C . ILE A 1 125 ? -2.978 3.070 11.782 1.00 94.81 125 ILE A C 1
ATOM 970 O O . ILE A 1 125 ? -2.049 3.242 10.991 1.00 94.81 125 ILE A O 1
ATOM 974 N N . SER A 1 126 ? -2.814 2.438 12.944 1.00 92.56 126 SER A N 1
ATOM 975 C CA . SER A 1 126 ? -1.558 1.805 13.357 1.00 92.56 126 SER A CA 1
ATOM 976 C C . SER A 1 126 ? -1.745 0.302 13.554 1.00 92.56 126 SER A C 1
ATOM 978 O O . SER A 1 126 ? -2.461 -0.141 14.449 1.00 92.56 126 SER A O 1
ATOM 980 N N . TRP A 1 127 ? -1.136 -0.496 12.685 1.00 92.75 127 TRP A N 1
ATOM 981 C CA . TRP A 1 127 ? -1.470 -1.901 12.508 1.00 92.75 127 TRP A CA 1
ATOM 982 C C . TRP A 1 127 ? -0.328 -2.838 12.897 1.00 92.75 127 TRP A C 1
ATOM 984 O O . TRP A 1 127 ? 0.839 -2.607 12.589 1.00 92.75 127 TRP A O 1
ATOM 994 N N . SER A 1 128 ? -0.673 -3.933 13.561 1.00 90.06 128 SER A N 1
ATOM 995 C CA . SER A 1 128 ? 0.164 -5.120 13.717 1.00 90.06 128 SER A CA 1
ATOM 996 C C . SER A 1 128 ? -0.749 -6.295 13.993 1.00 90.06 128 SER A C 1
ATOM 998 O O . SER A 1 128 ? -1.552 -6.246 14.918 1.00 90.06 128 SER A O 1
ATOM 1000 N N . GLY A 1 129 ? -0.644 -7.351 13.207 1.00 91.50 129 GLY A N 1
ATOM 1001 C CA . GLY A 1 129 ? -1.632 -8.411 13.193 1.00 91.50 129 GLY A CA 1
ATOM 1002 C C . GLY A 1 129 ? -1.784 -9.027 11.814 1.00 91.50 129 GLY A C 1
ATOM 1003 O O . GLY A 1 129 ? -0.972 -8.799 10.921 1.00 91.50 129 GLY A O 1
ATOM 1004 N N . ARG A 1 130 ? -2.839 -9.804 11.637 1.00 93.81 130 ARG A N 1
ATOM 1005 C CA . ARG A 1 130 ? -3.164 -10.496 10.400 1.00 93.81 130 ARG A CA 1
ATOM 1006 C C . ARG A 1 130 ? -4.410 -9.882 9.768 1.00 93.81 130 ARG A C 1
ATOM 1008 O O . ARG A 1 130 ? -5.370 -9.639 10.479 1.00 93.81 130 ARG A O 1
ATOM 1015 N N . ASP A 1 131 ? -4.406 -9.682 8.455 1.00 96.19 131 ASP A N 1
ATOM 1016 C CA . ASP A 1 131 ? -5.582 -9.294 7.658 1.00 96.19 131 ASP A CA 1
ATOM 1017 C C . ASP A 1 131 ? -6.248 -7.953 8.078 1.00 96.19 131 ASP A C 1
ATOM 1019 O O . ASP A 1 131 ? -6.973 -7.861 9.072 1.00 96.19 131 ASP A O 1
ATOM 1023 N N . LEU A 1 132 ? -6.041 -6.901 7.278 1.00 97.31 132 LEU A N 1
ATOM 1024 C CA . LEU A 1 132 ? -6.677 -5.584 7.432 1.00 97.31 132 LEU A CA 1
ATOM 1025 C C . LEU A 1 132 ? -7.434 -5.214 6.154 1.00 97.31 132 LEU A C 1
ATOM 1027 O O . LEU A 1 132 ? -6.840 -5.144 5.080 1.00 97.31 132 LEU A O 1
ATOM 1031 N N . ASN A 1 133 ? -8.723 -4.921 6.295 1.00 98.31 133 ASN A N 1
ATOM 1032 C CA . ASN A 1 133 ? -9.605 -4.448 5.238 1.00 98.31 133 ASN A CA 1
ATOM 1033 C C . ASN A 1 133 ? -10.107 -3.023 5.536 1.00 98.31 133 ASN A C 1
ATOM 1035 O O . ASN A 1 133 ? -10.571 -2.733 6.642 1.00 98.31 133 ASN A O 1
ATOM 1039 N N . ILE A 1 134 ? -10.039 -2.144 4.538 1.00 98.56 134 ILE A N 1
ATOM 1040 C CA . ILE A 1 134 ? -10.608 -0.797 4.554 1.00 98.56 134 ILE A CA 1
ATOM 1041 C C . ILE A 1 134 ? -11.450 -0.624 3.289 1.00 98.56 134 ILE A C 1
ATOM 1043 O O . ILE A 1 134 ? -10.920 -0.621 2.179 1.00 98.56 134 ILE A O 1
ATOM 1047 N N . GLU A 1 135 ? -12.754 -0.445 3.448 1.00 98.50 135 GLU A N 1
ATOM 1048 C CA . GLU A 1 135 ? -13.693 -0.336 2.337 1.00 98.50 135 GLU A CA 1
ATOM 1049 C C . GLU A 1 135 ? -14.526 0.938 2.464 1.00 98.50 135 GLU A C 1
ATOM 1051 O O . GLU A 1 135 ? -15.278 1.121 3.420 1.00 98.50 135 GLU A O 1
ATOM 1056 N N . GLY A 1 136 ? -14.399 1.839 1.496 1.00 98.19 136 GLY A N 1
ATOM 1057 C CA . GLY A 1 136 ? -15.067 3.132 1.547 1.00 98.19 136 GLY A CA 1
ATOM 1058 C C . GLY A 1 136 ? -14.467 4.094 2.580 1.00 98.19 136 GLY A C 1
ATOM 1059 O O . GLY A 1 136 ? -13.503 3.803 3.290 1.00 98.19 136 GLY A O 1
ATOM 1060 N N . GLY A 1 137 ? -15.080 5.272 2.689 1.00 97.94 137 GLY A N 1
ATOM 1061 C CA . GLY A 1 137 ? -14.735 6.266 3.704 1.00 97.94 137 GLY A CA 1
ATOM 1062 C C . GLY A 1 137 ? -13.424 7.022 3.455 1.00 97.94 137 GLY A C 1
ATOM 1063 O O . GLY A 1 137 ? -12.958 7.177 2.321 1.00 97.94 137 GLY A O 1
ATOM 1064 N N . THR A 1 138 ? -12.855 7.547 4.541 1.00 98.31 138 THR A N 1
ATOM 1065 C CA . THR A 1 138 ? -11.699 8.448 4.513 1.00 98.31 138 THR A CA 1
ATOM 1066 C C . THR A 1 138 ? -10.638 8.020 5.520 1.00 98.31 138 THR A C 1
ATOM 1068 O O . THR A 1 138 ? -10.933 7.891 6.707 1.00 98.31 138 THR A O 1
ATOM 1071 N N . VAL A 1 139 ? -9.387 7.898 5.066 1.00 97.75 139 VAL A N 1
ATOM 1072 C CA . VAL A 1 139 ? -8.197 7.769 5.923 1.00 97.75 139 VAL A CA 1
ATOM 1073 C C . VAL A 1 139 ? -7.328 9.011 5.741 1.00 97.75 139 VAL A C 1
ATOM 1075 O O . VAL A 1 139 ? -6.694 9.177 4.697 1.00 97.75 139 VAL A O 1
ATOM 1078 N N . HIS A 1 140 ? -7.309 9.913 6.724 1.00 95.62 140 HIS A N 1
ATOM 1079 C CA . HIS A 1 140 ? -6.721 11.244 6.536 1.00 95.62 140 HIS A CA 1
ATOM 1080 C C . HIS A 1 140 ? -5.201 11.211 6.387 1.00 95.62 140 HIS A C 1
ATOM 1082 O O . HIS A 1 140 ? -4.694 11.734 5.402 1.00 95.62 140 HIS A O 1
ATOM 1088 N N . SER A 1 141 ? -4.489 10.585 7.319 1.00 92.00 141 SER A N 1
ATOM 1089 C CA . SER A 1 141 ? -3.028 10.520 7.322 1.00 92.00 141 SER A CA 1
ATOM 1090 C C . SER A 1 141 ? -2.506 9.284 6.586 1.00 92.00 141 SER A C 1
ATOM 1092 O O . SER A 1 141 ? -1.716 9.424 5.660 1.00 92.00 141 SER A O 1
ATOM 1094 N N . GLY A 1 142 ? -2.947 8.084 6.975 1.00 94.12 142 GLY A N 1
ATOM 1095 C CA . GLY A 1 142 ? -2.506 6.823 6.372 1.00 94.12 142 GLY A CA 1
ATOM 1096 C C . GLY A 1 142 ? -2.551 5.636 7.337 1.00 94.12 142 GLY A C 1
ATOM 1097 O O . GLY A 1 142 ? -3.018 5.744 8.476 1.00 94.12 142 GLY A O 1
ATOM 1098 N N . VAL A 1 143 ? -2.043 4.504 6.860 1.00 94.69 143 VAL A N 1
ATOM 1099 C CA . VAL A 1 143 ? -1.872 3.245 7.583 1.00 94.69 143 VAL A CA 1
ATOM 1100 C C . VAL A 1 143 ? -0.386 3.021 7.835 1.00 94.69 143 VAL A C 1
ATOM 1102 O O . VAL A 1 143 ? 0.440 3.079 6.925 1.00 94.69 143 VAL A O 1
ATOM 1105 N N . THR A 1 144 ? -0.036 2.741 9.084 1.00 91.31 144 THR A N 1
ATOM 1106 C CA . THR A 1 144 ? 1.345 2.484 9.486 1.00 91.31 144 THR A CA 1
ATOM 1107 C C . THR A 1 144 ? 1.459 1.145 10.187 1.00 91.31 144 THR A C 1
ATOM 1109 O O . THR A 1 144 ? 0.656 0.836 11.060 1.00 91.31 144 THR A O 1
ATOM 1112 N N . ASN A 1 145 ? 2.457 0.342 9.834 1.00 86.94 145 ASN A N 1
ATOM 1113 C CA . ASN A 1 145 ? 2.821 -0.824 10.632 1.00 86.94 145 ASN A CA 1
ATOM 1114 C C . ASN A 1 145 ? 3.515 -0.344 11.912 1.00 86.94 145 ASN A C 1
ATOM 1116 O O . ASN A 1 145 ? 4.394 0.518 11.831 1.00 86.94 145 ASN A O 1
ATOM 1120 N N . ARG A 1 146 ? 3.141 -0.883 13.073 1.00 83.50 146 ARG A N 1
ATOM 1121 C CA . ARG A 1 146 ? 3.762 -0.490 14.344 1.00 83.50 146 ARG A CA 1
ATOM 1122 C C . ARG A 1 146 ? 5.189 -1.016 14.434 1.00 83.50 146 ARG A C 1
ATOM 1124 O O . ARG A 1 146 ? 5.424 -2.196 14.201 1.00 83.50 146 ARG A O 1
ATOM 1131 N N . THR A 1 147 ? 6.142 -0.181 14.832 1.00 77.50 147 THR A N 1
ATOM 1132 C CA . THR A 1 147 ? 7.565 -0.558 14.952 1.00 77.50 147 THR A CA 1
ATOM 1133 C C . THR A 1 147 ? 7.904 -1.467 16.124 1.00 77.50 147 THR A C 1
ATOM 1135 O O . THR A 1 147 ? 8.861 -2.234 16.043 1.00 77.50 147 THR A O 1
ATOM 1138 N N . ASP A 1 148 ? 7.128 -1.395 17.204 1.00 73.69 148 ASP A N 1
ATOM 1139 C CA . ASP A 1 148 ? 7.305 -2.225 18.397 1.00 73.69 148 ASP A CA 1
ATOM 1140 C C . ASP A 1 148 ? 6.979 -3.700 18.125 1.00 73.69 148 ASP A C 1
ATOM 1142 O O . ASP A 1 148 ? 7.605 -4.588 18.692 1.00 73.69 148 ASP A O 1
ATOM 1146 N N . ILE A 1 149 ? 6.057 -3.997 17.210 1.00 75.62 149 ILE A N 1
ATOM 1147 C CA . ILE A 1 149 ? 5.730 -5.378 16.839 1.00 75.62 149 ILE A CA 1
ATOM 1148 C C . ILE A 1 149 ? 6.212 -5.729 15.439 1.00 75.62 149 ILE A C 1
ATOM 1150 O O . ILE A 1 149 ? 6.775 -6.803 15.262 1.00 75.62 149 ILE A O 1
ATOM 1154 N N . CYS A 1 150 ? 5.983 -4.865 14.449 1.00 73.25 150 CYS A N 1
ATOM 1155 C CA . CYS A 1 150 ? 6.349 -5.047 13.040 1.00 73.25 150 CYS A CA 1
ATOM 1156 C C . CYS A 1 150 ? 5.964 -6.406 12.438 1.00 73.25 150 CYS A C 1
ATOM 1158 O O . CYS A 1 150 ? 6.676 -6.956 11.591 1.00 73.25 150 CYS A O 1
ATOM 1160 N N . LEU A 1 151 ? 4.828 -6.954 12.869 1.00 80.00 151 LEU A N 1
ATOM 1161 C CA . LEU A 1 151 ? 4.302 -8.224 12.384 1.00 80.00 151 LEU A CA 1
ATOM 1162 C C . LEU A 1 151 ? 2.939 -7.974 11.746 1.00 80.00 151 LEU A C 1
ATOM 1164 O O . LEU A 1 151 ? 1.914 -8.103 12.405 1.00 80.00 151 LEU A O 1
ATOM 1168 N N . SER A 1 152 ? 2.939 -7.587 10.471 1.00 88.50 152 SER A N 1
ATOM 1169 C CA . SER A 1 152 ? 1.719 -7.508 9.663 1.00 88.50 152 SER A CA 1
ATOM 1170 C C . SER A 1 152 ? 1.701 -8.682 8.691 1.00 88.50 152 SER A C 1
ATOM 1172 O O . SER A 1 152 ? 2.561 -8.745 7.818 1.00 88.50 152 SER A O 1
ATOM 1174 N N . THR A 1 153 ? 0.793 -9.641 8.863 1.00 90.75 153 THR A N 1
ATOM 1175 C CA . THR A 1 153 ? 0.702 -10.867 8.047 1.00 90.75 153 THR A CA 1
ATOM 1176 C C . THR A 1 153 ? -0.621 -10.936 7.291 1.00 90.75 153 THR A C 1
ATOM 1178 O O . THR A 1 153 ? -1.533 -10.146 7.539 1.00 90.75 153 THR A O 1
ATOM 1181 N N . GLY A 1 154 ? -0.729 -11.869 6.347 1.00 94.38 154 GLY A N 1
ATOM 1182 C CA . GLY A 1 154 ? -1.924 -12.004 5.521 1.00 94.38 154 GLY A CA 1
ATOM 1183 C C . GLY A 1 154 ? -2.087 -10.817 4.575 1.00 94.38 154 GLY A C 1
ATOM 1184 O O . GLY A 1 154 ? -1.106 -10.345 4.003 1.00 94.38 154 GLY A O 1
ATOM 1185 N N . ARG A 1 155 ? -3.309 -10.327 4.405 1.00 96.75 155 ARG A N 1
ATOM 1186 C CA . ARG A 1 155 ? -3.677 -9.365 3.367 1.00 96.75 155 ARG A CA 1
ATOM 1187 C C . ARG A 1 155 ? -3.964 -7.973 3.922 1.00 96.75 155 ARG A C 1
ATOM 1189 O O . ARG A 1 155 ? -4.780 -7.809 4.824 1.00 96.75 155 ARG A O 1
ATOM 1196 N N . PHE A 1 156 ? -3.365 -6.957 3.316 1.00 97.56 156 PHE A N 1
ATOM 1197 C CA . PHE A 1 156 ? -3.867 -5.589 3.368 1.00 97.56 156 PHE A CA 1
ATOM 1198 C C . PHE A 1 156 ? -4.743 -5.331 2.149 1.00 97.56 156 PHE A C 1
ATOM 1200 O O . PHE A 1 156 ? -4.282 -5.486 1.019 1.00 97.56 156 PHE A O 1
ATOM 1207 N N . TYR A 1 157 ? -5.987 -4.927 2.374 1.00 98.50 157 TYR A N 1
ATOM 1208 C CA . TYR A 1 157 ? -6.918 -4.558 1.318 1.00 98.50 157 TYR A CA 1
ATOM 1209 C C . TYR A 1 157 ? -7.506 -3.175 1.600 1.00 98.50 157 TYR A C 1
ATOM 1211 O O . TYR A 1 157 ? -8.052 -2.934 2.675 1.00 98.50 157 TYR A O 1
ATOM 1219 N N . ALA A 1 158 ? -7.398 -2.270 0.630 1.00 98.62 158 ALA A N 1
ATOM 1220 C CA . ALA A 1 158 ? -8.032 -0.960 0.658 1.00 98.62 158 ALA A CA 1
ATOM 1221 C C . ALA A 1 158 ? -8.787 -0.722 -0.652 1.00 98.62 158 ALA A C 1
ATOM 1223 O O . ALA A 1 158 ? -8.183 -0.794 -1.722 1.00 98.62 158 ALA A O 1
ATOM 1224 N N . ASN A 1 159 ? -10.082 -0.413 -0.572 1.00 98.75 159 ASN A N 1
ATOM 1225 C CA . ASN A 1 159 ? -10.929 -0.175 -1.738 1.00 98.75 159 ASN A CA 1
ATOM 1226 C C . ASN A 1 159 ? -11.873 1.012 -1.536 1.00 98.75 159 ASN A C 1
ATOM 1228 O O . ASN A 1 159 ? -12.480 1.150 -0.477 1.00 98.75 159 ASN A O 1
ATOM 1232 N N . ASN A 1 160 ? -12.038 1.847 -2.562 1.00 98.62 160 ASN A N 1
ATOM 1233 C CA . ASN A 1 160 ? -12.921 3.022 -2.549 1.00 98.62 160 ASN A CA 1
ATOM 1234 C C . ASN A 1 160 ? -12.600 4.021 -1.418 1.00 98.62 160 ASN A C 1
ATOM 1236 O O . ASN A 1 160 ? -13.494 4.650 -0.852 1.00 98.62 160 ASN A O 1
ATOM 1240 N N . VAL A 1 161 ? -11.319 4.178 -1.078 1.00 98.69 161 VAL A N 1
ATOM 1241 C CA . VAL A 1 161 ? -10.870 5.028 0.035 1.00 98.69 161 VAL A CA 1
ATOM 1242 C C . VAL A 1 161 ? -10.478 6.417 -0.467 1.00 98.69 161 VAL A C 1
ATOM 1244 O O . VAL A 1 161 ? -9.788 6.566 -1.477 1.00 98.69 161 VAL A O 1
ATOM 1247 N N . THR A 1 162 ? -10.862 7.461 0.269 1.00 98.56 162 THR A N 1
ATOM 1248 C CA . THR A 1 162 ? -10.283 8.803 0.104 1.00 98.56 162 THR A CA 1
ATOM 1249 C C . THR A 1 162 ? -9.171 9.028 1.122 1.00 98.56 162 THR A C 1
ATOM 1251 O O . THR A 1 162 ? -9.327 8.715 2.300 1.00 98.56 162 THR A O 1
ATOM 1254 N N . THR A 1 163 ? -8.049 9.605 0.699 1.00 97.56 163 THR A N 1
ATOM 1255 C CA . THR A 1 163 ? -6.952 9.968 1.597 1.00 97.56 163 THR A CA 1
ATOM 1256 C C . THR A 1 163 ? -6.430 11.378 1.357 1.00 97.56 163 THR A C 1
ATOM 1258 O O . THR A 1 163 ? -6.433 11.901 0.237 1.00 97.56 163 THR A O 1
ATOM 1261 N N . HIS A 1 164 ? -5.977 11.994 2.446 1.00 95.12 164 HIS A N 1
ATOM 1262 C CA . HIS A 1 164 ? -5.394 13.333 2.483 1.00 95.12 164 HIS A CA 1
ATOM 1263 C C . HIS A 1 164 ? -3.888 13.290 2.797 1.00 95.12 164 HIS A C 1
ATOM 1265 O O . HIS A 1 164 ? -3.241 14.337 2.884 1.00 95.12 164 HIS A O 1
ATOM 1271 N N . GLY A 1 165 ? -3.335 12.087 2.962 1.00 92.44 165 GLY A N 1
ATOM 1272 C CA . GLY A 1 165 ? -1.977 11.861 3.414 1.00 92.44 165 GLY A CA 1
ATOM 1273 C C . GLY A 1 165 ? -0.942 12.132 2.335 1.00 92.44 165 GLY A C 1
ATOM 1274 O O . GLY A 1 165 ? -1.239 12.200 1.141 1.00 92.44 165 GLY A O 1
ATOM 1275 N N . ILE A 1 166 ? 0.307 12.249 2.774 1.00 94.19 166 ILE A N 1
ATOM 1276 C CA . ILE A 1 166 ? 1.473 12.249 1.882 1.00 94.19 166 ILE A CA 1
ATOM 1277 C C . ILE A 1 166 ? 1.978 10.828 1.598 1.00 94.19 166 ILE A C 1
ATOM 1279 O O . ILE A 1 166 ? 2.685 10.614 0.614 1.00 94.19 166 ILE A O 1
ATOM 1283 N N . VAL A 1 167 ? 1.617 9.867 2.452 1.00 94.00 167 VAL A N 1
ATOM 1284 C CA . VAL A 1 167 ? 1.995 8.457 2.369 1.00 94.00 167 VAL A CA 1
ATOM 1285 C C . VAL A 1 167 ? 0.804 7.612 2.809 1.00 94.00 167 VAL A C 1
ATOM 1287 O O . VAL A 1 167 ? 0.276 7.852 3.891 1.00 94.00 167 VAL A O 1
ATOM 1290 N N . PHE A 1 168 ? 0.386 6.628 2.008 1.00 96.06 168 PHE A N 1
ATOM 1291 C CA . PHE A 1 168 ? -0.799 5.830 2.342 1.00 96.06 168 PHE A CA 1
ATOM 1292 C C . PHE A 1 168 ? -0.498 4.598 3.210 1.00 96.06 168 PHE A C 1
ATOM 1294 O O . PHE A 1 168 ? -1.115 4.465 4.262 1.00 96.06 168 PHE A O 1
ATOM 1301 N N . LEU A 1 169 ? 0.439 3.723 2.824 1.00 93.81 169 LEU A N 1
ATOM 1302 C CA . LEU A 1 169 ? 0.846 2.548 3.612 1.00 93.81 169 LEU A CA 1
ATOM 1303 C C . LEU A 1 169 ? 2.368 2.508 3.824 1.00 93.81 169 LEU A C 1
ATOM 1305 O O . LEU A 1 169 ? 3.137 2.427 2.861 1.00 93.81 169 LEU A O 1
ATOM 1309 N N . ALA A 1 170 ? 2.799 2.518 5.089 1.00 89.31 170 ALA A N 1
ATOM 1310 C CA . ALA A 1 170 ? 4.211 2.629 5.471 1.00 89.31 170 ALA A CA 1
ATOM 1311 C C . ALA A 1 170 ? 4.569 1.929 6.793 1.00 89.31 170 ALA A C 1
ATOM 1313 O O . ALA A 1 170 ? 3.706 1.454 7.528 1.00 89.31 170 ALA A O 1
ATOM 1314 N N . SER A 1 171 ? 5.861 1.894 7.123 1.00 79.62 171 SER A N 1
ATOM 1315 C CA . SER A 1 171 ? 6.328 1.616 8.490 1.00 79.62 171 SER A CA 1
ATOM 1316 C C . SER A 1 171 ? 6.253 2.879 9.348 1.00 79.62 171 SER A C 1
ATOM 1318 O O . SER A 1 171 ? 6.591 3.957 8.860 1.00 79.62 171 SER A O 1
ATOM 1320 N N . SER A 1 172 ? 5.897 2.771 10.634 1.00 76.19 172 SER A N 1
ATOM 1321 C CA . SER A 1 172 ? 5.928 3.919 11.557 1.00 76.19 172 SER A CA 1
ATOM 1322 C C . SER A 1 172 ? 7.348 4.367 11.956 1.00 76.19 172 SER A C 1
ATOM 1324 O O . SER A 1 172 ? 7.488 5.363 12.660 1.00 76.19 172 SER A O 1
ATOM 1326 N N . GLY A 1 173 ? 8.402 3.651 11.538 1.00 77.31 173 GLY A N 1
ATOM 1327 C CA . GLY A 1 173 ? 9.803 3.970 11.847 1.00 77.31 173 GLY A CA 1
ATOM 1328 C C . GLY A 1 173 ? 10.785 2.828 11.538 1.00 77.31 173 GLY A C 1
ATOM 1329 O O . GLY A 1 173 ? 10.459 1.907 10.784 1.00 77.31 173 GLY A O 1
ATOM 1330 N N . VAL A 1 174 ? 11.994 2.900 12.114 1.00 76.69 174 VAL A N 1
ATOM 1331 C CA . VAL A 1 174 ? 13.046 1.873 11.969 1.00 76.69 174 VAL A CA 1
ATOM 1332 C C . VAL A 1 174 ? 12.649 0.606 12.712 1.00 76.69 174 VAL A C 1
ATOM 1334 O O . VAL A 1 174 ? 12.259 0.665 13.876 1.00 76.69 174 VAL A O 1
ATOM 1337 N N . VAL A 1 175 ? 12.808 -0.543 12.058 1.00 73.56 175 VAL A N 1
ATOM 1338 C CA . VAL A 1 175 ? 12.599 -1.849 12.687 1.00 73.56 175 VAL A CA 1
ATOM 1339 C C . VAL A 1 175 ? 13.946 -2.389 13.183 1.00 73.56 175 VAL A C 1
ATOM 1341 O O . VAL A 1 175 ? 14.798 -2.694 12.342 1.00 73.56 175 VAL A O 1
ATOM 1344 N N . PRO A 1 176 ? 14.179 -2.482 14.508 1.00 73.06 176 PRO A N 1
ATOM 1345 C CA . PRO A 1 176 ? 15.446 -2.960 15.062 1.00 73.06 176 PRO A CA 1
ATOM 1346 C C . PRO A 1 176 ? 15.642 -4.464 14.816 1.00 73.06 176 PRO A C 1
ATOM 1348 O O . PRO A 1 176 ? 14.669 -5.225 14.820 1.00 73.06 176 PRO A O 1
ATOM 1351 N N . ALA A 1 177 ? 16.900 -4.874 14.611 1.00 69.06 177 ALA A N 1
ATOM 1352 C CA . ALA A 1 177 ? 17.288 -6.231 14.210 1.00 69.06 177 ALA A CA 1
ATOM 1353 C C . ALA A 1 177 ? 16.975 -7.304 15.269 1.00 69.06 177 ALA A C 1
ATOM 1355 O O . ALA A 1 177 ? 16.409 -8.340 14.933 1.00 69.06 177 ALA A O 1
ATOM 1356 N N . ASP A 1 178 ? 17.257 -7.025 16.544 1.00 63.88 178 ASP A N 1
ATOM 1357 C CA . ASP A 1 178 ? 17.315 -8.057 17.597 1.00 63.88 178 ASP A CA 1
ATOM 1358 C C . ASP A 1 178 ? 16.014 -8.236 18.391 1.00 63.88 178 ASP A C 1
ATOM 1360 O O . ASP A 1 178 ? 15.972 -8.944 19.394 1.00 63.88 178 ASP A O 1
ATOM 1364 N N . PHE A 1 179 ? 14.934 -7.565 17.991 1.00 60.78 179 PHE A N 1
ATOM 1365 C CA . PHE A 1 179 ? 13.748 -7.486 18.841 1.00 60.78 179 PHE A CA 1
ATOM 1366 C C . PHE A 1 179 ? 12.844 -8.743 18.760 1.00 60.78 179 PHE A C 1
ATOM 1368 O O . PHE A 1 179 ? 12.074 -8.981 19.684 1.00 60.78 179 PHE A O 1
ATOM 1375 N N . TYR A 1 180 ? 12.939 -9.586 17.713 1.00 63.03 180 TYR A N 1
ATOM 1376 C CA . TYR A 1 180 ? 12.236 -10.887 17.638 1.00 63.03 180 TYR A CA 1
ATOM 1377 C C . TYR A 1 180 ? 13.001 -11.925 16.796 1.00 63.03 180 TYR A C 1
ATOM 1379 O O . TYR A 1 180 ? 13.702 -11.574 15.855 1.00 63.03 180 TYR A O 1
ATOM 1387 N N . ALA A 1 181 ? 12.769 -13.216 17.061 1.00 60.38 181 ALA A N 1
ATOM 1388 C CA . ALA A 1 181 ? 13.403 -14.348 16.367 1.00 60.38 181 ALA A CA 1
ATOM 1389 C C . ALA A 1 181 ? 12.843 -14.665 14.960 1.00 60.38 181 ALA A C 1
ATOM 1391 O O . ALA A 1 181 ? 13.282 -15.624 14.330 1.00 60.38 181 ALA A O 1
ATOM 1392 N N . SER A 1 182 ? 11.847 -13.914 14.471 1.00 73.81 182 SER A N 1
ATOM 1393 C CA . SER A 1 182 ? 11.187 -14.185 13.185 1.00 73.81 182 SER A CA 1
ATOM 1394 C C . SER A 1 182 ? 11.291 -12.999 12.221 1.00 73.81 182 SER A C 1
ATOM 1396 O O . SER A 1 182 ? 11.233 -11.850 12.673 1.00 73.81 182 SER A O 1
ATOM 1398 N N . PRO A 1 183 ? 11.397 -13.254 10.903 1.00 77.44 183 PRO A N 1
ATOM 1399 C CA . PRO A 1 183 ? 11.466 -12.197 9.901 1.00 77.44 183 PRO A CA 1
ATOM 1400 C C . PRO A 1 183 ? 10.221 -11.311 9.930 1.00 77.44 183 PRO A C 1
ATOM 1402 O O . PRO A 1 183 ? 9.088 -11.791 10.047 1.00 77.44 183 PRO A O 1
ATOM 1405 N N . ARG A 1 184 ? 10.437 -10.007 9.781 1.00 81.25 184 ARG A N 1
ATOM 1406 C CA . ARG A 1 184 ? 9.399 -8.973 9.781 1.00 81.25 184 ARG A CA 1
ATOM 1407 C C . ARG A 1 184 ? 8.533 -9.062 8.544 1.00 81.25 184 ARG A C 1
ATOM 1409 O O . ARG A 1 184 ? 8.968 -9.582 7.522 1.00 81.25 184 ARG A O 1
ATOM 1416 N N . ARG A 1 185 ? 7.306 -8.549 8.618 1.00 82.12 185 ARG A N 1
ATOM 1417 C CA . ARG A 1 185 ? 6.359 -8.587 7.495 1.00 82.12 185 ARG A CA 1
ATOM 1418 C C . ARG A 1 185 ? 5.587 -7.278 7.381 1.00 82.12 185 ARG A C 1
ATOM 1420 O O . ARG A 1 185 ? 5.143 -6.727 8.392 1.00 82.12 185 ARG A O 1
ATOM 1427 N N . PHE A 1 186 ? 5.409 -6.826 6.140 1.00 81.62 186 PHE A N 1
ATOM 1428 C CA . PHE A 1 186 ? 4.561 -5.696 5.743 1.00 81.62 186 PHE A CA 1
ATOM 1429 C C . PHE A 1 186 ? 3.385 -6.200 4.901 1.00 81.62 186 PHE A C 1
ATOM 1431 O O . PHE A 1 186 ? 3.193 -5.747 3.774 1.00 81.62 186 PHE A O 1
ATOM 1438 N N . PHE A 1 187 ? 2.630 -7.135 5.486 1.00 90.88 187 PHE A N 1
ATOM 1439 C CA . PHE A 1 187 ? 1.646 -8.004 4.841 1.00 90.88 187 PHE A CA 1
ATOM 1440 C C . PHE 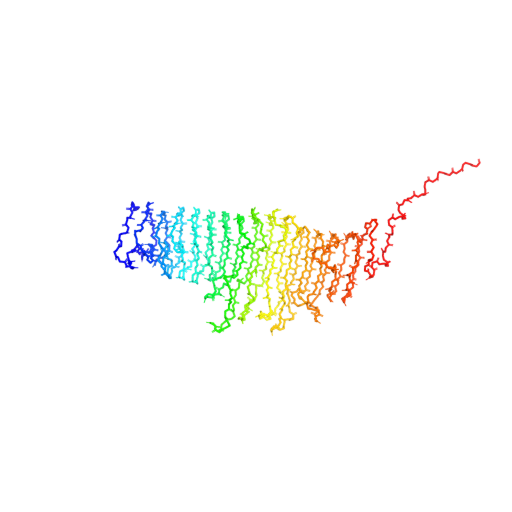A 1 187 ? 2.275 -9.002 3.860 1.00 90.88 187 PHE A C 1
ATOM 1442 O O . PHE A 1 187 ? 3.341 -8.772 3.293 1.00 90.88 187 PHE A O 1
ATOM 1449 N N . ASP A 1 188 ? 1.636 -10.161 3.726 1.00 92.38 188 ASP A N 1
ATOM 1450 C CA . ASP A 1 188 ? 1.970 -11.148 2.702 1.00 92.38 188 ASP A CA 1
ATOM 1451 C C . ASP A 1 188 ? 1.345 -10.729 1.349 1.00 92.38 188 ASP A C 1
ATOM 1453 O O . ASP A 1 188 ? 1.959 -10.935 0.309 1.00 92.38 188 ASP A O 1
ATOM 1457 N N . GLU A 1 189 ? 0.188 -10.056 1.355 1.00 96.38 189 GLU A N 1
ATOM 1458 C CA . GLU A 1 189 ? -0.469 -9.496 0.163 1.00 96.38 189 GLU A CA 1
ATOM 1459 C C . GLU A 1 189 ? -0.869 -8.030 0.386 1.00 96.38 189 GLU A C 1
ATOM 1461 O O . GLU A 1 189 ? -1.376 -7.675 1.452 1.00 96.38 189 GLU A O 1
ATOM 1466 N N . VAL A 1 190 ? -0.683 -7.175 -0.623 1.00 97.06 190 VAL A N 1
ATOM 1467 C CA . VAL A 1 190 ? -1.047 -5.749 -0.580 1.00 97.06 190 VAL A CA 1
ATOM 1468 C C . VAL A 1 190 ? -1.907 -5.407 -1.788 1.00 97.06 190 VAL A C 1
ATOM 1470 O O . VAL A 1 190 ? -1.431 -5.441 -2.918 1.00 97.06 190 VAL A O 1
ATOM 1473 N N . ILE A 1 191 ? -3.166 -5.046 -1.550 1.00 98.50 191 ILE A N 1
ATOM 1474 C CA . ILE A 1 191 ? -4.140 -4.698 -2.586 1.00 98.50 191 ILE A CA 1
ATOM 1475 C C . ILE A 1 191 ? -4.719 -3.317 -2.277 1.00 98.50 191 ILE A C 1
ATOM 1477 O O . ILE A 1 191 ? -5.376 -3.118 -1.256 1.00 98.50 191 ILE A O 1
ATOM 1481 N N . ILE A 1 192 ? -4.468 -2.350 -3.156 1.00 98.69 192 ILE A N 1
ATOM 1482 C CA . ILE A 1 192 ? -4.940 -0.969 -3.039 1.00 98.69 192 ILE A CA 1
ATOM 1483 C C . ILE A 1 192 ? -5.657 -0.614 -4.333 1.00 98.69 192 ILE A C 1
ATOM 1485 O O . ILE A 1 192 ? -5.031 -0.542 -5.390 1.00 98.69 192 ILE A O 1
ATOM 1489 N N . GLN A 1 193 ? -6.965 -0.394 -4.245 1.00 98.50 193 GLN A N 1
ATOM 1490 C CA . GLN A 1 193 ? -7.818 -0.142 -5.398 1.00 98.50 193 GLN A CA 1
ATOM 1491 C C . GLN A 1 193 ? -8.724 1.066 -5.177 1.00 98.50 193 GLN A C 1
ATOM 1493 O O . GLN A 1 193 ? -9.131 1.358 -4.052 1.00 98.50 193 GLN A O 1
ATOM 1498 N N . ASN A 1 194 ? -9.055 1.777 -6.256 1.00 98.62 194 ASN A N 1
ATOM 1499 C CA . ASN A 1 194 ? -10.003 2.896 -6.224 1.00 98.62 194 ASN A CA 1
ATOM 1500 C C . ASN A 1 194 ? -9.652 3.949 -5.150 1.00 98.62 194 ASN A C 1
ATOM 1502 O O . ASN A 1 194 ? -10.514 4.422 -4.406 1.00 98.62 194 ASN A O 1
ATOM 1506 N N . LEU A 1 195 ? -8.364 4.295 -5.035 1.00 98.62 195 LEU A N 1
ATOM 1507 C CA . LEU A 1 195 ? -7.873 5.258 -4.047 1.00 98.62 195 LEU A CA 1
ATOM 1508 C C . LEU A 1 195 ? -7.922 6.679 -4.616 1.00 98.62 195 LEU A C 1
ATOM 1510 O O . LEU A 1 195 ? -7.312 6.977 -5.648 1.00 98.62 195 LEU A O 1
ATOM 1514 N N . ARG A 1 196 ? -8.585 7.590 -3.900 1.00 98.56 196 ARG A N 1
ATOM 1515 C CA . ARG A 1 196 ? -8.612 9.021 -4.219 1.00 98.56 196 ARG A CA 1
ATOM 1516 C C . ARG A 1 196 ? -7.690 9.800 -3.285 1.00 98.56 196 ARG A C 1
ATOM 1518 O O . ARG A 1 196 ? -7.987 9.952 -2.105 1.00 98.56 196 ARG A O 1
ATOM 1525 N N . CYS A 1 197 ? -6.628 10.381 -3.829 1.00 98.06 197 CYS A N 1
ATOM 1526 C CA . CYS A 1 197 ? -5.708 11.250 -3.101 1.00 98.06 197 CYS A CA 1
ATOM 1527 C C . CYS A 1 197 ? -6.070 12.716 -3.363 1.00 98.06 197 CYS A C 1
ATOM 1529 O O . CYS A 1 197 ? -5.981 13.186 -4.499 1.00 98.06 197 CYS A O 1
ATOM 1531 N N . THR A 1 198 ? -6.482 13.461 -2.336 1.00 95.94 198 THR A N 1
ATOM 1532 C CA . THR A 1 198 ? -6.864 14.875 -2.529 1.00 95.94 198 THR A CA 1
ATOM 1533 C C . THR A 1 198 ? -5.683 15.836 -2.427 1.00 95.94 198 THR A C 1
ATOM 1535 O O . THR A 1 198 ? -5.743 16.929 -2.983 1.00 95.94 198 THR A O 1
ATOM 1538 N N . ASN A 1 199 ? -4.623 15.447 -1.721 1.00 95.94 199 ASN A N 1
ATOM 1539 C CA . ASN A 1 199 ? -3.428 16.262 -1.503 1.00 95.94 199 ASN A CA 1
ATOM 1540 C C . ASN A 1 199 ? -2.269 15.788 -2.397 1.00 95.94 199 ASN A C 1
ATOM 1542 O O . ASN A 1 199 ? -2.424 14.867 -3.200 1.00 95.94 199 ASN A O 1
ATOM 1546 N N . ASN A 1 200 ? -1.104 16.430 -2.272 1.00 95.94 200 ASN A N 1
ATOM 1547 C CA . ASN A 1 200 ? 0.125 16.010 -2.949 1.00 95.94 200 ASN A CA 1
ATOM 1548 C C . ASN A 1 200 ? 0.669 14.709 -2.324 1.00 95.94 200 ASN A C 1
ATOM 1550 O O . ASN A 1 200 ? 1.581 14.733 -1.497 1.00 95.94 200 ASN A O 1
ATOM 1554 N N . MET A 1 201 ? 0.067 13.578 -2.699 1.00 96.44 201 MET A N 1
ATOM 1555 C CA . MET A 1 201 ? 0.494 12.241 -2.289 1.00 96.44 201 MET A CA 1
ATOM 1556 C C . MET A 1 201 ? 1.865 11.931 -2.889 1.00 96.44 201 MET A C 1
ATOM 1558 O O . MET A 1 201 ? 2.051 12.046 -4.101 1.00 96.44 201 MET A O 1
ATOM 1562 N N . GLN A 1 202 ? 2.804 11.506 -2.050 1.00 95.31 202 GLN A N 1
ATOM 1563 C CA . GLN A 1 202 ? 4.167 11.188 -2.460 1.00 95.31 202 GLN A CA 1
ATOM 1564 C C . GLN A 1 202 ? 4.376 9.689 -2.632 1.00 95.31 202 GLN A C 1
ATOM 1566 O O . GLN A 1 202 ? 5.090 9.295 -3.549 1.00 95.31 202 GLN A O 1
ATOM 1571 N N . THR A 1 203 ? 3.788 8.849 -1.772 1.00 95.38 203 THR A N 1
ATOM 1572 C CA . THR A 1 203 ? 3.965 7.390 -1.848 1.00 95.38 203 THR A CA 1
ATOM 1573 C C . THR A 1 203 ? 2.693 6.618 -1.507 1.00 95.38 203 THR A C 1
ATOM 1575 O O . THR A 1 203 ? 2.086 6.844 -0.466 1.00 95.38 203 THR A O 1
ATOM 1578 N N . ILE A 1 204 ? 2.316 5.650 -2.343 1.00 96.19 204 ILE A N 1
ATOM 1579 C CA . ILE A 1 204 ? 1.200 4.742 -2.052 1.00 96.19 204 ILE A CA 1
ATOM 1580 C C . ILE A 1 204 ? 1.634 3.651 -1.071 1.00 96.19 204 ILE A C 1
ATOM 1582 O O . ILE A 1 204 ? 1.016 3.493 -0.021 1.00 96.19 204 ILE A O 1
ATOM 1586 N N . TYR A 1 205 ? 2.717 2.934 -1.379 1.00 92.31 205 TYR A N 1
ATOM 1587 C CA . TYR A 1 205 ? 3.176 1.806 -0.575 1.00 92.31 205 TYR A CA 1
ATOM 1588 C C . TYR A 1 205 ? 4.697 1.772 -0.378 1.00 92.31 205 TYR A C 1
ATOM 1590 O O . TYR A 1 205 ? 5.478 2.114 -1.264 1.00 92.31 205 TYR A O 1
ATOM 1598 N N . GLY A 1 206 ? 5.125 1.301 0.791 1.00 78.00 206 GLY A N 1
ATOM 1599 C CA . GLY A 1 206 ? 6.504 0.896 1.060 1.00 78.00 206 GLY A CA 1
ATOM 1600 C C . GLY A 1 206 ? 7.392 2.004 1.612 1.00 78.00 206 GLY A C 1
ATOM 1601 O O . GLY A 1 206 ? 8.529 1.734 1.964 1.00 78.00 206 GLY A O 1
ATOM 1602 N N . PHE A 1 207 ? 6.888 3.230 1.757 1.00 67.75 207 PHE A N 1
ATOM 1603 C CA . PHE A 1 207 ? 7.680 4.336 2.291 1.00 67.75 207 PHE A CA 1
ATOM 1604 C C . PHE A 1 207 ? 8.197 4.036 3.710 1.00 67.75 207 PHE A C 1
ATOM 1606 O O . PHE A 1 207 ? 7.432 3.623 4.585 1.00 67.75 207 PHE A O 1
ATOM 1613 N N . GLY A 1 208 ? 9.487 4.264 3.959 1.00 63.28 208 GLY A N 1
ATOM 1614 C CA . GLY A 1 208 ? 10.077 4.069 5.281 1.00 63.28 208 GLY A CA 1
ATOM 1615 C C . GLY A 1 208 ? 11.600 3.979 5.280 1.00 63.28 208 GLY A C 1
ATOM 1616 O O . GLY A 1 208 ? 12.252 4.016 4.237 1.00 63.28 208 GLY A O 1
ATOM 1617 N N . ILE A 1 209 ? 12.163 3.873 6.484 1.00 58.38 209 ILE A N 1
ATOM 1618 C CA . ILE A 1 209 ? 13.596 3.659 6.705 1.00 58.38 209 ILE A CA 1
ATOM 1619 C C . ILE A 1 209 ? 13.905 2.178 6.472 1.00 58.38 209 ILE A C 1
ATOM 1621 O O . ILE A 1 209 ? 13.114 1.314 6.854 1.00 58.38 209 ILE A O 1
ATOM 1625 N N . ASN A 1 210 ? 15.052 1.897 5.851 1.00 63.62 210 ASN A N 1
ATOM 1626 C CA . ASN A 1 210 ? 15.518 0.541 5.576 1.00 63.62 210 ASN A CA 1
ATOM 1627 C C . ASN A 1 210 ? 15.495 -0.293 6.878 1.00 63.62 210 ASN A C 1
ATOM 1629 O O . ASN A 1 210 ? 16.138 0.122 7.850 1.00 63.62 210 ASN A O 1
ATOM 1633 N N . PRO A 1 211 ? 14.730 -1.401 6.963 1.00 65.88 211 PRO A N 1
ATOM 1634 C CA . PRO A 1 211 ? 14.670 -2.181 8.194 1.00 65.88 211 PRO A CA 1
ATOM 1635 C C . PRO A 1 211 ? 16.058 -2.748 8.488 1.00 65.88 211 PRO A C 1
ATOM 1637 O O . PRO A 1 211 ? 16.715 -3.240 7.579 1.00 65.88 211 PRO A O 1
ATOM 1640 N N . LEU A 1 212 ? 16.506 -2.696 9.744 1.00 73.44 212 LEU A N 1
ATOM 1641 C CA . LEU A 1 212 ? 17.742 -3.378 10.157 1.00 73.44 212 LEU A CA 1
ATOM 1642 C C . LEU A 1 212 ? 17.510 -4.885 10.352 1.00 73.44 212 LEU A C 1
ATOM 1644 O O . LEU A 1 212 ? 18.456 -5.666 10.359 1.00 73.44 212 LEU A O 1
ATOM 1648 N N . ALA A 1 213 ? 16.246 -5.277 10.518 1.00 78.50 213 ALA A N 1
ATOM 1649 C CA . ALA A 1 213 ? 15.804 -6.654 10.663 1.00 78.50 213 ALA A CA 1
ATOM 1650 C C . ALA A 1 213 ? 15.591 -7.358 9.316 1.00 78.50 213 ALA A C 1
ATOM 1652 O O . ALA A 1 213 ? 15.288 -6.717 8.305 1.00 78.50 213 ALA A O 1
ATOM 1653 N N . ASP A 1 214 ? 15.645 -8.691 9.348 1.00 86.44 214 ASP A N 1
ATOM 1654 C CA . ASP A 1 214 ? 15.236 -9.530 8.222 1.00 86.44 214 ASP A CA 1
ATOM 1655 C C . ASP A 1 214 ? 13.766 -9.305 7.889 1.00 86.44 214 ASP A C 1
ATOM 1657 O O . ASP A 1 214 ? 12.913 -9.228 8.778 1.00 86.44 214 ASP A O 1
ATOM 1661 N N . LEU A 1 215 ? 13.465 -9.235 6.596 1.00 85.38 215 LEU A N 1
ATOM 1662 C CA . LEU A 1 215 ? 12.127 -8.978 6.085 1.00 85.38 215 LEU A CA 1
ATOM 1663 C C . LEU A 1 215 ? 11.638 -10.162 5.247 1.00 85.38 215 LEU A C 1
ATOM 1665 O O . LEU A 1 215 ? 12.370 -10.711 4.438 1.00 85.38 215 LEU A O 1
ATOM 1669 N N . LYS A 1 216 ? 10.368 -10.528 5.360 1.00 88.50 216 LYS A N 1
ATOM 1670 C CA . LYS A 1 216 ? 9.668 -11.288 4.327 1.00 88.50 216 LYS A CA 1
ATOM 1671 C C . LYS A 1 216 ? 8.825 -10.297 3.525 1.00 88.50 216 LYS A C 1
ATOM 1673 O O . LYS A 1 216 ? 7.934 -9.648 4.076 1.00 88.50 216 LYS A O 1
ATOM 1678 N N . ALA A 1 217 ? 9.169 -10.142 2.250 1.00 89.12 217 ALA A N 1
ATOM 1679 C CA . ALA A 1 217 ? 8.472 -9.247 1.335 1.00 89.12 217 ALA A CA 1
ATOM 1680 C C . ALA A 1 217 ? 7.098 -9.821 0.927 1.00 89.12 217 ALA A C 1
ATOM 1682 O O . ALA A 1 217 ? 6.922 -11.044 0.994 1.00 89.12 217 ALA A O 1
ATOM 1683 N N . PRO A 1 218 ? 6.141 -8.972 0.507 1.00 91.94 218 PRO A N 1
ATOM 1684 C CA . PRO A 1 218 ? 4.862 -9.430 -0.020 1.00 91.94 218 PRO A CA 1
ATOM 1685 C C . PRO A 1 218 ? 5.039 -10.351 -1.226 1.00 91.94 218 PRO A C 1
ATOM 1687 O O . PRO A 1 218 ? 5.915 -10.140 -2.062 1.00 91.94 218 PRO A O 1
ATOM 1690 N N . SER A 1 219 ? 4.174 -11.350 -1.333 1.00 94.38 219 SER A N 1
ATOM 1691 C CA . SER A 1 219 ? 4.092 -12.233 -2.493 1.00 94.38 219 SER A CA 1
ATOM 1692 C C . SER A 1 219 ? 3.263 -11.631 -3.632 1.00 94.38 219 SER A C 1
ATOM 1694 O O . SER A 1 219 ? 3.487 -11.940 -4.802 1.00 94.38 219 SER A O 1
ATOM 1696 N N . HIS A 1 220 ? 2.297 -10.769 -3.298 1.00 96.38 220 HIS A N 1
ATOM 1697 C CA . HIS A 1 220 ? 1.372 -10.177 -4.264 1.00 96.38 220 HIS A CA 1
ATOM 1698 C C . HIS A 1 220 ? 1.159 -8.697 -3.948 1.00 96.38 220 HIS A C 1
ATOM 1700 O O . HIS A 1 220 ? 0.766 -8.340 -2.834 1.00 96.38 220 HIS A O 1
ATOM 1706 N N . ILE A 1 221 ? 1.410 -7.837 -4.934 1.00 97.44 221 ILE A N 1
ATOM 1707 C CA . ILE A 1 221 ? 1.178 -6.392 -4.847 1.00 97.44 221 ILE A CA 1
ATOM 1708 C C . ILE A 1 221 ? 0.253 -5.979 -5.991 1.00 97.44 221 ILE A C 1
ATOM 1710 O O . ILE A 1 221 ? 0.577 -6.189 -7.157 1.00 97.44 221 ILE A O 1
ATOM 1714 N N . VAL A 1 222 ? -0.879 -5.358 -5.668 1.00 98.44 222 VAL A N 1
ATOM 1715 C CA . VAL A 1 222 ? -1.840 -4.811 -6.633 1.00 98.44 222 VAL A CA 1
ATOM 1716 C C . VAL A 1 222 ? -2.140 -3.361 -6.271 1.00 98.44 222 VAL A C 1
ATOM 1718 O O . VAL A 1 222 ? -2.646 -3.077 -5.188 1.00 98.44 222 VAL A O 1
ATOM 1721 N N . ILE A 1 223 ? -1.839 -2.442 -7.185 1.00 98.44 223 ILE A N 1
ATOM 1722 C CA . ILE A 1 223 ? -2.137 -1.013 -7.069 1.00 98.44 223 ILE A CA 1
ATOM 1723 C C . ILE A 1 223 ? -2.910 -0.601 -8.319 1.00 98.44 223 ILE A C 1
ATOM 1725 O O . ILE A 1 223 ? -2.337 -0.483 -9.396 1.00 98.44 223 ILE A O 1
ATOM 1729 N N . ASP A 1 224 ? -4.214 -0.394 -8.197 1.00 98.50 224 ASP A N 1
ATOM 1730 C CA . ASP A 1 224 ? -5.090 -0.199 -9.354 1.00 98.50 224 ASP A CA 1
ATOM 1731 C C . ASP A 1 224 ? -6.056 0.968 -9.143 1.00 98.50 224 ASP A C 1
ATOM 1733 O O . ASP A 1 224 ? -6.556 1.208 -8.047 1.00 98.50 224 ASP A O 1
ATOM 1737 N N . THR A 1 225 ? -6.328 1.713 -10.210 1.00 98.50 225 THR A N 1
ATOM 1738 C CA . THR A 1 225 ? -7.313 2.797 -10.230 1.00 98.50 225 THR A CA 1
ATOM 1739 C C . THR A 1 225 ? -7.030 3.827 -9.132 1.00 98.50 225 THR A C 1
ATOM 1741 O O . THR A 1 225 ? -7.790 4.028 -8.184 1.00 98.50 225 THR A O 1
ATOM 1744 N N . ILE A 1 226 ? -5.880 4.490 -9.258 1.00 98.62 226 ILE A N 1
ATOM 1745 C CA . ILE A 1 226 ? -5.436 5.535 -8.330 1.00 98.62 226 ILE A CA 1
ATOM 1746 C C . ILE A 1 226 ? -5.668 6.904 -8.965 1.00 98.62 226 ILE A C 1
ATOM 1748 O O . ILE A 1 226 ? -5.200 7.176 -10.073 1.00 98.62 226 ILE A O 1
ATOM 1752 N N . TYR A 1 227 ? -6.352 7.795 -8.249 1.00 98.44 227 TYR A N 1
ATOM 1753 C CA . TYR A 1 227 ? -6.585 9.175 -8.671 1.00 98.44 227 TYR A CA 1
ATOM 1754 C C . TYR A 1 227 ? -5.873 10.158 -7.738 1.00 98.44 227 TYR A C 1
ATOM 1756 O O . TYR A 1 227 ? -6.358 10.464 -6.650 1.00 98.44 227 TYR A O 1
ATOM 1764 N N . ALA A 1 228 ? -4.725 10.671 -8.180 1.00 98.25 228 ALA A N 1
ATOM 1765 C CA . ALA A 1 228 ? -3.848 11.573 -7.435 1.00 98.25 228 ALA A CA 1
ATOM 1766 C C . ALA A 1 228 ? -3.418 12.794 -8.283 1.00 98.25 228 ALA A C 1
ATOM 1768 O O . ALA A 1 228 ? -2.225 13.011 -8.519 1.00 98.25 228 ALA A O 1
ATOM 1769 N N . PRO A 1 229 ? -4.367 13.613 -8.775 1.00 97.06 229 PRO A N 1
ATOM 1770 C CA . PRO A 1 229 ? -4.097 14.677 -9.752 1.00 97.06 229 PRO A CA 1
ATOM 1771 C C . PRO A 1 229 ? -3.146 15.765 -9.236 1.00 97.06 229 PRO A C 1
ATOM 1773 O O . PRO A 1 229 ? -2.477 16.416 -10.028 1.00 97.06 229 PRO A O 1
ATOM 1776 N N . ASN A 1 230 ? -3.053 15.941 -7.917 1.00 97.50 230 ASN A N 1
ATOM 1777 C CA . ASN A 1 230 ? -2.188 16.941 -7.288 1.00 97.50 230 ASN A CA 1
ATOM 1778 C C . ASN A 1 230 ? -0.766 16.419 -7.014 1.00 97.50 230 ASN A C 1
ATOM 1780 O O . ASN A 1 230 ? 0.093 17.178 -6.568 1.00 97.50 230 ASN A O 1
ATOM 1784 N N . SER A 1 231 ? -0.502 15.134 -7.268 1.00 97.50 231 SER A N 1
ATOM 1785 C CA . SER A 1 231 ? 0.806 14.527 -7.036 1.00 97.50 231 SER A CA 1
ATOM 1786 C C . SER A 1 231 ? 1.784 14.856 -8.152 1.00 97.50 231 SER A C 1
ATOM 1788 O O . SER A 1 231 ? 1.685 14.328 -9.263 1.00 97.50 231 SER A O 1
ATOM 1790 N N . THR A 1 232 ? 2.775 15.690 -7.845 1.00 94.94 232 THR A N 1
ATOM 1791 C CA . THR A 1 232 ? 3.845 16.038 -8.794 1.00 94.94 232 THR A CA 1
ATOM 1792 C C . THR A 1 232 ? 4.864 14.907 -8.941 1.00 94.94 232 THR A C 1
ATOM 1794 O O . THR A 1 232 ? 5.402 14.684 -10.026 1.00 94.94 232 THR A O 1
ATOM 1797 N N . ARG A 1 233 ? 5.101 14.150 -7.866 1.00 93.81 233 ARG A N 1
ATOM 1798 C CA . ARG A 1 233 ? 5.925 12.936 -7.845 1.00 93.81 233 ARG A CA 1
ATOM 1799 C C . ARG A 1 233 ? 5.223 11.890 -6.988 1.00 93.81 233 ARG A C 1
ATOM 1801 O O . ARG A 1 233 ? 5.201 12.028 -5.771 1.00 93.81 233 ARG A O 1
ATOM 1808 N N . LEU A 1 234 ? 4.665 10.864 -7.624 1.00 96.88 234 LEU A N 1
ATOM 1809 C CA . LEU A 1 234 ? 3.955 9.779 -6.953 1.00 96.88 234 LEU A CA 1
ATOM 1810 C C . LEU A 1 234 ? 4.747 8.483 -7.081 1.00 96.88 234 LEU A C 1
ATOM 1812 O O . LEU A 1 234 ? 4.837 7.930 -8.170 1.00 96.88 234 LEU A O 1
ATOM 1816 N N . ALA A 1 235 ? 5.286 7.963 -5.987 1.00 95.81 235 ALA A N 1
ATOM 1817 C CA . ALA A 1 235 ? 5.821 6.614 -5.958 1.00 95.81 235 ALA A CA 1
ATOM 1818 C C . ALA A 1 235 ? 4.706 5.606 -5.647 1.00 95.81 235 ALA A C 1
ATOM 1820 O O . ALA A 1 235 ? 4.026 5.714 -4.629 1.00 95.81 235 ALA A O 1
ATOM 1821 N N . LEU A 1 236 ? 4.505 4.608 -6.504 1.00 95.38 236 LEU A N 1
ATOM 1822 C CA . LEU A 1 236 ? 3.555 3.528 -6.217 1.00 95.38 236 LEU A CA 1
ATOM 1823 C C . LEU A 1 236 ? 4.124 2.590 -5.159 1.00 95.38 236 LEU A C 1
ATOM 1825 O O . LEU A 1 236 ? 3.434 2.185 -4.228 1.00 95.38 236 LEU A O 1
ATOM 1829 N N . THR A 1 237 ? 5.410 2.279 -5.286 1.00 90.44 237 THR A N 1
ATOM 1830 C CA . THR A 1 237 ? 6.116 1.397 -4.364 1.00 90.44 237 THR A CA 1
ATOM 1831 C C . THR A 1 237 ? 7.527 1.911 -4.133 1.00 90.44 237 THR A C 1
ATOM 1833 O O . THR A 1 237 ? 8.225 2.259 -5.089 1.00 90.44 237 THR A O 1
ATOM 1836 N N . VAL A 1 238 ? 7.922 1.966 -2.862 1.00 87.44 238 VAL A N 1
ATOM 1837 C CA . VAL A 1 238 ? 9.279 2.300 -2.408 1.00 87.44 238 VAL A CA 1
ATOM 1838 C C . VAL A 1 238 ? 9.724 1.262 -1.386 1.00 87.44 238 VAL A C 1
ATOM 1840 O O . VAL A 1 238 ? 9.982 1.590 -0.242 1.00 87.44 238 VAL A O 1
ATOM 1843 N N . MET A 1 239 ? 9.766 -0.013 -1.755 1.00 76.00 239 MET A N 1
ATOM 1844 C CA . MET A 1 239 ? 10.171 -1.061 -0.817 1.00 76.00 239 MET A CA 1
ATOM 1845 C C . MET A 1 239 ? 11.653 -1.386 -0.964 1.00 76.00 239 MET A C 1
ATOM 1847 O O . MET A 1 239 ? 12.041 -1.934 -2.002 1.00 76.00 239 MET A O 1
ATOM 1851 N N . PRO A 1 240 ? 12.483 -1.117 0.056 1.00 78.12 240 PRO A N 1
ATOM 1852 C CA . PRO A 1 240 ? 13.840 -1.602 0.035 1.00 78.12 240 PRO A CA 1
ATOM 1853 C C . PRO A 1 240 ? 13.886 -3.060 0.505 1.00 78.12 240 PRO A C 1
ATOM 1855 O O . PRO A 1 240 ? 13.585 -3.376 1.656 1.00 78.12 240 PRO A O 1
ATOM 1858 N N . LEU A 1 241 ? 14.221 -3.969 -0.411 1.00 84.00 241 LEU A N 1
ATOM 1859 C CA . LEU A 1 241 ? 14.343 -5.404 -0.143 1.00 84.00 241 LEU A CA 1
ATOM 1860 C C . LEU A 1 241 ? 15.776 -5.814 0.202 1.00 84.00 241 LEU A C 1
ATOM 1862 O O . LEU A 1 241 ? 16.087 -7.002 0.185 1.00 84.00 241 LEU A O 1
ATOM 1866 N N . ASP A 1 242 ? 16.640 -4.857 0.556 1.00 84.38 242 ASP A N 1
ATOM 1867 C CA . ASP A 1 242 ? 18.047 -5.105 0.870 1.00 84.38 242 ASP A CA 1
ATOM 1868 C C . ASP A 1 242 ? 18.207 -6.220 1.921 1.00 84.38 242 ASP A C 1
ATOM 1870 O O . ASP A 1 242 ? 19.061 -7.089 1.758 1.00 84.38 242 ASP A O 1
ATOM 1874 N N . ASN A 1 243 ? 17.331 -6.247 2.933 1.00 85.56 243 ASN A N 1
ATOM 1875 C CA . ASN A 1 243 ? 17.298 -7.248 4.009 1.00 85.56 243 ASN A CA 1
ATOM 1876 C C . ASN A 1 243 ? 16.162 -8.274 3.873 1.00 85.56 243 ASN A C 1
ATOM 1878 O O . ASN A 1 243 ? 15.843 -8.986 4.827 1.00 85.56 243 ASN A O 1
ATOM 1882 N N . ALA A 1 244 ? 15.516 -8.350 2.708 1.00 87.75 244 ALA A N 1
ATOM 1883 C CA . ALA A 1 244 ? 14.462 -9.325 2.492 1.00 87.75 244 ALA A CA 1
ATOM 1884 C C . ALA A 1 244 ? 15.039 -10.730 2.294 1.00 87.75 244 ALA A C 1
ATOM 1886 O O . ALA A 1 244 ? 16.034 -10.907 1.596 1.00 87.75 244 ALA A O 1
ATOM 1887 N N . ILE A 1 245 ? 14.396 -11.731 2.888 1.00 89.50 245 ILE A N 1
ATOM 1888 C CA . ILE A 1 245 ? 14.659 -13.145 2.638 1.00 89.50 245 ILE A CA 1
ATOM 1889 C C . ILE A 1 245 ? 14.347 -13.442 1.179 1.00 89.50 245 ILE A C 1
ATOM 1891 O O . ILE A 1 245 ? 13.303 -13.024 0.674 1.00 89.50 245 ILE A O 1
ATOM 1895 N N . ALA A 1 246 ? 15.245 -14.187 0.535 1.00 90.31 246 ALA A N 1
ATOM 1896 C CA . ALA A 1 246 ? 15.104 -14.602 -0.850 1.00 90.31 246 ALA A CA 1
ATOM 1897 C C . ALA A 1 246 ? 13.741 -15.256 -1.108 1.00 90.31 246 ALA A C 1
ATOM 1899 O O . ALA A 1 246 ? 13.251 -16.070 -0.319 1.00 90.31 246 ALA A O 1
ATOM 1900 N N . PHE A 1 247 ? 13.144 -14.921 -2.246 1.00 91.81 247 PHE A N 1
ATOM 1901 C CA . PHE A 1 247 ? 11.935 -15.590 -2.683 1.00 91.81 247 PHE A CA 1
ATOM 1902 C C . PHE A 1 247 ? 12.235 -17.042 -3.065 1.00 91.81 247 PHE A C 1
ATOM 1904 O O . PHE A 1 247 ? 13.262 -17.344 -3.668 1.00 91.81 247 PHE A O 1
ATOM 1911 N N . SER A 1 248 ? 11.313 -17.947 -2.735 1.00 92.06 248 SER A N 1
ATOM 1912 C CA . SER A 1 248 ? 11.382 -19.351 -3.159 1.00 92.06 248 SER A CA 1
ATOM 1913 C C . SER A 1 248 ? 10.790 -19.584 -4.550 1.00 92.06 248 SER A C 1
ATOM 1915 O O . SER A 1 248 ? 11.038 -20.622 -5.154 1.00 92.06 248 SER A O 1
ATOM 1917 N N . THR A 1 249 ? 9.985 -18.639 -5.037 1.00 94.69 249 THR A N 1
ATOM 1918 C CA . THR A 1 249 ? 9.261 -18.676 -6.314 1.00 94.69 249 THR A CA 1
ATOM 1919 C C . THR A 1 249 ? 9.065 -17.253 -6.836 1.00 94.69 249 THR A C 1
ATOM 1921 O O . THR A 1 249 ? 9.249 -16.287 -6.093 1.00 94.69 249 THR A O 1
ATOM 1924 N N . MET A 1 250 ? 8.685 -17.107 -8.103 1.00 94.81 250 MET A N 1
ATOM 1925 C CA . MET A 1 250 ? 8.325 -15.809 -8.682 1.00 94.81 250 MET A CA 1
ATOM 1926 C C . MET A 1 250 ? 7.107 -15.209 -7.961 1.00 94.81 250 MET A C 1
ATOM 1928 O O . MET A 1 250 ? 6.154 -15.928 -7.666 1.00 94.81 250 MET A O 1
ATOM 1932 N N . GLN A 1 251 ? 7.156 -13.910 -7.660 1.00 96.00 251 GLN A N 1
ATOM 1933 C CA . GLN A 1 251 ? 6.074 -13.165 -6.994 1.00 96.00 251 GLN A CA 1
ATOM 1934 C C . GLN A 1 251 ? 5.374 -12.231 -7.982 1.00 96.00 251 GLN A C 1
ATOM 1936 O O . GLN A 1 251 ? 5.881 -12.035 -9.080 1.00 96.00 251 GLN A O 1
ATOM 1941 N N . THR A 1 252 ? 4.238 -11.627 -7.628 1.00 97.38 252 THR A N 1
ATOM 1942 C CA . THR A 1 252 ? 3.461 -10.801 -8.576 1.00 97.38 252 THR A CA 1
ATOM 1943 C C . THR A 1 252 ? 3.373 -9.334 -8.166 1.00 97.38 252 THR A C 1
ATOM 1945 O O . THR A 1 252 ? 3.206 -8.996 -6.992 1.00 97.38 252 THR A O 1
ATOM 1948 N N . TYR A 1 253 ? 3.474 -8.449 -9.157 1.00 97.62 253 TYR A N 1
ATOM 1949 C CA . TYR A 1 253 ? 3.275 -7.012 -9.018 1.00 97.62 253 TYR A CA 1
ATOM 1950 C C . TYR A 1 253 ? 2.387 -6.501 -10.152 1.00 97.62 253 TYR A C 1
ATOM 1952 O O . TYR A 1 253 ? 2.696 -6.683 -11.327 1.00 97.62 253 TYR A O 1
ATOM 1960 N N . ARG A 1 254 ? 1.315 -5.789 -9.815 1.00 98.38 254 ARG A N 1
ATOM 1961 C CA . ARG A 1 254 ? 0.392 -5.188 -10.778 1.00 98.38 254 ARG A CA 1
ATOM 1962 C C . ARG A 1 254 ? 0.157 -3.721 -10.443 1.00 98.38 254 ARG A C 1
ATOM 1964 O O . ARG A 1 254 ? -0.276 -3.409 -9.336 1.00 98.38 254 ARG A O 1
ATOM 1971 N N . ALA A 1 255 ? 0.409 -2.834 -11.401 1.00 98.31 255 ALA A N 1
ATOM 1972 C CA . ALA A 1 255 ? 0.096 -1.412 -11.301 1.00 98.31 255 ALA A CA 1
ATOM 1973 C C . ALA A 1 255 ? -0.721 -0.945 -12.505 1.00 98.31 255 ALA A C 1
ATOM 1975 O O . ALA A 1 255 ? -0.234 -1.007 -13.632 1.00 98.31 255 ALA A O 1
ATOM 1976 N N . GLU A 1 256 ? -1.935 -0.444 -12.281 1.00 98.19 256 GLU A N 1
ATOM 1977 C CA . GLU A 1 256 ? -2.823 -0.074 -13.382 1.00 98.19 256 GLU A CA 1
ATOM 1978 C C . GLU A 1 256 ? -3.668 1.172 -13.153 1.00 98.19 256 GLU A C 1
ATOM 1980 O O . GLU A 1 256 ? -4.032 1.516 -12.032 1.00 98.19 256 GLU A O 1
ATOM 1985 N N . ASN A 1 257 ? -4.025 1.832 -14.258 1.00 98.38 257 ASN A N 1
ATOM 1986 C CA . ASN A 1 257 ? -5.003 2.921 -14.279 1.00 98.38 257 ASN A CA 1
ATOM 1987 C C . ASN A 1 257 ? -4.656 4.053 -13.297 1.00 98.38 257 ASN A C 1
ATOM 1989 O O . ASN A 1 257 ? -5.498 4.536 -12.535 1.00 98.38 257 ASN A O 1
ATOM 1993 N N . ILE A 1 258 ? -3.396 4.487 -13.318 1.00 98.38 258 ILE A N 1
ATOM 1994 C CA . ILE A 1 258 ? -2.871 5.503 -12.404 1.00 98.38 258 ILE A CA 1
ATOM 1995 C C . ILE A 1 258 ? -2.968 6.881 -13.055 1.00 98.38 258 ILE A C 1
ATOM 1997 O O . ILE A 1 258 ? -2.333 7.158 -14.074 1.00 98.38 258 ILE A O 1
ATOM 2001 N N . ARG A 1 259 ? -3.727 7.782 -12.430 1.00 97.75 259 ARG A N 1
ATOM 2002 C CA . ARG A 1 259 ? -3.861 9.184 -12.840 1.00 97.75 259 ARG A CA 1
ATOM 2003 C C . ARG A 1 259 ? -3.161 10.080 -11.827 1.00 97.75 259 ARG A C 1
ATOM 2005 O O . ARG A 1 259 ? -3.549 10.115 -10.662 1.00 97.75 259 ARG A O 1
ATOM 2012 N N . HIS A 1 260 ? -2.155 10.827 -12.269 1.00 97.62 260 HIS A N 1
ATOM 2013 C CA . HIS A 1 260 ? -1.336 11.685 -11.410 1.00 97.62 260 HIS A CA 1
ATOM 2014 C C . HIS A 1 260 ? -1.002 13.026 -12.084 1.00 97.62 260 HIS A C 1
ATOM 2016 O O . HIS A 1 260 ? -1.141 13.161 -13.299 1.00 97.62 260 HIS A O 1
ATOM 2022 N N . GLY A 1 261 ? -0.539 14.007 -11.303 1.00 96.12 261 GLY A N 1
ATOM 2023 C CA . GLY A 1 261 ? -0.240 15.364 -11.785 1.00 96.12 261 GLY A CA 1
ATOM 2024 C C . GLY A 1 261 ? 1.115 15.542 -12.474 1.00 96.12 261 GLY A C 1
ATOM 2025 O O . GLY A 1 261 ? 1.251 16.403 -13.336 1.00 96.12 261 GLY A O 1
ATOM 2026 N N . GLY A 1 262 ? 2.129 14.749 -12.107 1.00 95.56 262 GLY A N 1
ATOM 2027 C CA . GLY A 1 262 ? 3.490 14.908 -12.642 1.00 95.56 262 GLY A CA 1
ATOM 2028 C C . GLY A 1 262 ? 4.110 13.617 -13.163 1.00 95.56 262 GLY A C 1
ATOM 2029 O O . GLY A 1 262 ? 3.930 13.282 -14.332 1.00 95.56 262 GLY A O 1
ATOM 2030 N N . VAL A 1 263 ? 4.856 12.899 -12.323 1.00 96.38 263 VAL A N 1
ATOM 2031 C CA . VAL A 1 263 ? 5.489 11.616 -12.677 1.00 96.38 263 VAL A CA 1
ATOM 2032 C C . VAL A 1 263 ? 5.155 10.527 -11.657 1.00 96.38 263 VAL A C 1
ATOM 2034 O O . VAL A 1 263 ? 5.260 10.736 -10.447 1.00 96.38 263 VAL A O 1
ATOM 2037 N N . CYS A 1 264 ? 4.762 9.365 -12.162 1.00 96.88 264 CYS A N 1
ATOM 2038 C CA . CYS A 1 264 ? 4.623 8.123 -11.425 1.00 96.88 264 CYS A CA 1
ATOM 2039 C C . CYS A 1 264 ? 5.985 7.425 -11.323 1.00 96.88 264 CYS A C 1
ATOM 2041 O O . CYS A 1 264 ? 6.766 7.437 -12.271 1.00 96.88 264 CYS A O 1
ATOM 2043 N N . ARG A 1 265 ? 6.299 6.814 -10.184 1.00 95.06 265 ARG A N 1
ATOM 2044 C CA . ARG A 1 265 ? 7.593 6.173 -9.935 1.00 95.06 265 ARG A CA 1
ATOM 2045 C C . ARG A 1 265 ? 7.390 4.785 -9.356 1.00 95.06 265 ARG A C 1
ATOM 2047 O O . ARG A 1 265 ? 6.575 4.601 -8.454 1.00 95.06 265 ARG A O 1
ATOM 2054 N N . ILE A 1 266 ? 8.178 3.829 -9.825 1.00 93.31 266 ILE A N 1
ATOM 2055 C CA . ILE A 1 266 ? 8.341 2.537 -9.158 1.00 93.31 266 ILE A CA 1
ATOM 2056 C C . ILE A 1 266 ? 9.806 2.415 -8.778 1.00 93.31 266 ILE A C 1
ATOM 2058 O O . ILE A 1 266 ? 10.678 2.477 -9.648 1.00 93.31 266 ILE A O 1
ATOM 2062 N N . ILE A 1 267 ? 10.061 2.300 -7.474 1.00 90.69 267 ILE A N 1
ATOM 2063 C CA . ILE A 1 267 ? 11.405 2.284 -6.907 1.00 90.69 267 ILE A CA 1
ATOM 2064 C C . ILE A 1 267 ? 11.604 0.971 -6.155 1.00 90.69 267 ILE A C 1
ATOM 2066 O O . ILE A 1 267 ? 10.988 0.742 -5.115 1.00 90.69 267 ILE A O 1
ATOM 2070 N N . GLY A 1 268 ? 12.488 0.125 -6.678 1.00 86.62 268 GLY A N 1
ATOM 2071 C CA . GLY A 1 268 ? 12.828 -1.167 -6.092 1.00 86.62 268 GLY A CA 1
ATOM 2072 C C . GLY A 1 268 ? 14.304 -1.259 -5.731 1.00 86.62 268 GLY A C 1
ATOM 2073 O O . GLY A 1 268 ? 15.166 -1.167 -6.601 1.00 86.62 268 GLY A O 1
ATOM 2074 N N . ARG A 1 269 ? 14.621 -1.483 -4.457 1.00 84.50 269 ARG A N 1
ATOM 2075 C CA . ARG A 1 269 ? 15.950 -1.976 -4.066 1.00 84.50 269 ARG A CA 1
ATOM 2076 C C . ARG A 1 269 ? 15.825 -3.464 -3.801 1.00 84.50 269 ARG A C 1
ATOM 2078 O O . ARG A 1 269 ? 14.848 -3.888 -3.193 1.00 84.50 269 ARG A O 1
ATOM 2085 N N . GLY A 1 270 ? 16.738 -4.244 -4.352 1.00 81.25 270 GLY A N 1
ATOM 2086 C CA . GLY A 1 270 ? 16.618 -5.691 -4.438 1.00 81.25 270 GLY A CA 1
ATOM 2087 C C . GLY A 1 270 ? 17.283 -6.425 -3.282 1.00 81.25 270 GLY A C 1
ATOM 2088 O O . GLY A 1 270 ? 17.752 -5.823 -2.320 1.00 81.25 270 GLY A O 1
ATOM 2089 N N . PHE A 1 271 ? 17.322 -7.748 -3.403 1.00 84.69 271 PHE A N 1
ATOM 2090 C CA . PHE A 1 271 ? 17.815 -8.672 -2.386 1.00 84.69 271 PHE A CA 1
ATOM 2091 C C . PHE A 1 271 ? 19.343 -8.601 -2.240 1.00 84.69 271 PHE A C 1
ATOM 2093 O O . PHE A 1 271 ? 20.062 -9.286 -2.967 1.00 84.69 271 PHE A O 1
ATOM 2100 N N . ASN A 1 272 ? 19.842 -7.755 -1.333 1.00 85.06 272 ASN A N 1
ATOM 2101 C CA . ASN A 1 272 ? 21.284 -7.537 -1.141 1.00 85.06 272 ASN A CA 1
ATOM 2102 C C . ASN A 1 272 ? 21.899 -8.458 -0.076 1.00 85.06 272 ASN A C 1
ATOM 2104 O O . ASN A 1 272 ? 23.043 -8.879 -0.232 1.00 85.06 272 ASN A O 1
ATOM 2108 N N . LYS A 1 273 ? 21.154 -8.785 0.987 1.00 86.94 273 LYS A N 1
ATOM 2109 C CA . LYS A 1 273 ? 21.588 -9.695 2.058 1.00 86.94 273 LYS A CA 1
ATOM 2110 C C . LYS A 1 273 ? 21.393 -11.163 1.680 1.00 86.94 273 LYS A C 1
ATOM 2112 O O . LYS A 1 273 ? 22.312 -11.963 1.824 1.00 86.94 273 LYS A O 1
ATOM 2117 N N . TYR A 1 274 ? 20.207 -11.511 1.179 1.00 87.62 274 TYR A N 1
ATOM 2118 C CA . TYR A 1 274 ? 19.849 -12.875 0.785 1.00 87.62 274 TYR A CA 1
ATOM 2119 C C . TYR A 1 274 ? 19.620 -12.939 -0.721 1.00 87.62 274 TYR A C 1
ATOM 2121 O O . TYR A 1 274 ? 18.493 -12.765 -1.170 1.00 87.62 274 TYR A O 1
ATOM 2129 N N . ASN A 1 275 ? 20.676 -13.171 -1.505 1.00 87.12 275 ASN A N 1
ATOM 2130 C CA . ASN A 1 275 ? 20.581 -13.228 -2.968 1.00 87.12 275 ASN A CA 1
ATOM 2131 C C . ASN A 1 275 ? 19.410 -14.115 -3.426 1.00 87.12 275 ASN A C 1
ATOM 2133 O O . ASN A 1 275 ? 19.383 -15.314 -3.148 1.00 87.12 275 ASN A O 1
ATOM 2137 N N . SER A 1 276 ? 18.456 -13.514 -4.136 1.00 88.62 276 SER A N 1
ATOM 2138 C CA . SER A 1 276 ? 17.282 -14.201 -4.671 1.00 88.62 276 SER A CA 1
ATOM 2139 C C . SER A 1 276 ? 17.456 -14.494 -6.158 1.00 88.62 276 SER A C 1
ATOM 2141 O O . SER A 1 276 ? 17.854 -13.611 -6.918 1.00 88.62 276 SER A O 1
ATOM 2143 N N . ASN A 1 277 ? 17.101 -15.714 -6.571 1.00 90.19 277 ASN A N 1
ATOM 2144 C CA . ASN A 1 277 ? 16.989 -16.104 -7.984 1.00 90.19 277 ASN A CA 1
ATOM 2145 C C . ASN A 1 277 ? 15.607 -15.781 -8.577 1.00 90.19 277 ASN A C 1
ATOM 2147 O O . ASN A 1 277 ? 15.391 -15.956 -9.773 1.00 90.19 277 ASN A O 1
ATOM 2151 N N . PHE A 1 278 ? 14.672 -15.330 -7.742 1.00 92.06 278 PHE A N 1
ATOM 2152 C CA . PHE A 1 278 ? 13.325 -14.949 -8.141 1.00 92.06 278 PHE A CA 1
ATOM 2153 C C . PHE A 1 278 ? 13.063 -13.490 -7.781 1.00 92.06 278 PHE A C 1
ATOM 2155 O O . PHE A 1 278 ? 13.510 -13.002 -6.739 1.00 92.06 278 PHE A O 1
ATOM 2162 N N . GLY A 1 279 ? 12.323 -12.809 -8.647 1.00 92.88 279 GLY A N 1
ATOM 2163 C CA . GLY A 1 279 ? 11.855 -11.442 -8.442 1.00 92.88 279 GLY A CA 1
ATOM 2164 C C . GLY A 1 279 ? 10.345 -11.358 -8.631 1.00 92.88 279 GLY A C 1
ATOM 2165 O O . GLY A 1 279 ? 9.646 -12.375 -8.612 1.00 92.88 279 GLY A O 1
ATOM 2166 N N . TYR A 1 280 ? 9.847 -10.144 -8.844 1.00 95.38 280 TYR A N 1
ATOM 2167 C CA . TYR A 1 280 ? 8.456 -9.944 -9.242 1.00 95.38 280 TYR A CA 1
ATOM 2168 C C . TYR A 1 280 ? 8.274 -10.116 -10.754 1.00 95.38 280 TYR A C 1
ATOM 2170 O O . TYR A 1 280 ? 9.080 -9.615 -11.540 1.00 95.38 280 TYR A O 1
ATOM 2178 N N . ASP A 1 281 ? 7.198 -10.791 -11.140 1.00 97.44 281 ASP A N 1
ATOM 2179 C CA . ASP A 1 281 ? 6.540 -10.663 -12.433 1.00 97.44 281 ASP A CA 1
ATOM 2180 C C . ASP A 1 281 ? 5.658 -9.416 -12.401 1.00 97.44 281 ASP A C 1
ATOM 2182 O O . ASP A 1 281 ? 4.751 -9.305 -11.567 1.00 97.44 281 ASP A O 1
ATOM 2186 N N . VAL A 1 282 ? 5.986 -8.437 -13.235 1.00 97.19 282 VAL A N 1
ATOM 2187 C CA . VAL A 1 282 ? 5.450 -7.082 -13.141 1.00 97.19 282 VAL A CA 1
ATOM 2188 C C . VAL A 1 282 ? 4.582 -6.780 -14.345 1.00 97.19 282 VAL A C 1
ATOM 2190 O O . VAL A 1 282 ? 5.069 -6.773 -15.469 1.00 97.19 282 VAL A O 1
ATOM 2193 N N . TYR A 1 283 ? 3.334 -6.401 -14.096 1.00 98.19 283 TYR A N 1
ATOM 2194 C CA . TYR A 1 283 ? 2.449 -5.819 -15.096 1.00 98.19 283 TYR A CA 1
ATOM 2195 C C . TYR A 1 283 ? 2.166 -4.353 -14.761 1.00 98.19 283 TYR A C 1
ATOM 2197 O O . TYR A 1 283 ? 1.669 -4.040 -13.676 1.00 98.19 283 TYR A O 1
ATOM 2205 N N . ILE A 1 284 ? 2.485 -3.444 -15.682 1.00 98.12 284 ILE A N 1
ATOM 2206 C CA . ILE A 1 284 ? 2.204 -2.012 -15.552 1.00 98.12 284 ILE A CA 1
ATOM 2207 C C . ILE A 1 284 ? 1.396 -1.565 -16.758 1.00 98.12 284 ILE A C 1
ATOM 2209 O O . ILE A 1 284 ? 1.906 -1.602 -17.872 1.00 98.12 284 ILE A O 1
ATOM 2213 N N . ASN A 1 285 ? 0.181 -1.065 -16.558 1.00 98.44 285 ASN A N 1
ATOM 2214 C CA . ASN A 1 285 ? -0.657 -0.630 -17.671 1.00 98.44 285 ASN A CA 1
ATOM 2215 C C . ASN A 1 285 ? -1.365 0.698 -17.397 1.00 98.44 285 ASN A C 1
ATOM 2217 O O . ASN A 1 285 ? -1.976 0.905 -16.353 1.00 98.44 285 ASN A O 1
ATOM 2221 N N . ASN A 1 286 ? -1.314 1.610 -18.371 1.00 97.75 286 ASN A N 1
ATOM 2222 C CA . ASN A 1 286 ? -2.050 2.877 -18.323 1.00 97.75 286 ASN A CA 1
ATOM 2223 C C . ASN A 1 286 ? -1.727 3.734 -17.071 1.00 97.75 286 ASN A C 1
ATOM 2225 O O . ASN A 1 286 ? -2.614 4.271 -16.406 1.00 97.75 286 ASN A O 1
ATOM 2229 N N . CYS A 1 287 ? -0.437 3.869 -16.742 1.00 97.31 287 CYS A N 1
ATOM 2230 C CA . CYS A 1 287 ? 0.045 4.627 -15.574 1.00 97.31 287 CYS A CA 1
ATOM 2231 C C . CYS A 1 287 ? 0.567 6.031 -15.912 1.00 97.31 287 CYS A C 1
ATOM 2233 O O . CYS A 1 287 ? 1.320 6.619 -15.139 1.00 97.31 287 CYS A O 1
ATOM 2235 N N . GLY A 1 288 ? 0.215 6.565 -17.085 1.00 95.06 288 GLY A N 1
ATOM 2236 C CA . GLY A 1 288 ? 0.633 7.900 -17.492 1.00 95.06 288 GLY A CA 1
ATOM 2237 C C . GLY A 1 288 ? 2.151 8.019 -17.636 1.00 95.06 288 GLY A C 1
ATOM 2238 O O . GLY A 1 288 ? 2.785 7.219 -18.323 1.00 95.06 288 GLY A O 1
ATOM 2239 N N . ARG A 1 289 ? 2.730 9.068 -17.047 1.00 96.25 289 ARG A N 1
ATOM 2240 C CA . ARG A 1 289 ? 4.151 9.408 -17.193 1.00 96.25 289 ARG A CA 1
ATOM 2241 C C . ARG A 1 289 ? 4.968 8.746 -16.092 1.00 96.25 289 ARG A C 1
ATOM 2243 O O . ARG A 1 289 ? 4.745 9.065 -14.932 1.00 96.25 289 ARG A O 1
ATOM 2250 N N . ILE A 1 290 ? 5.918 7.876 -16.439 1.00 96.56 290 ILE A N 1
ATOM 2251 C CA . ILE A 1 290 ? 6.530 6.949 -15.477 1.00 96.56 290 ILE A CA 1
ATOM 2252 C C . ILE A 1 290 ? 8.069 6.914 -15.496 1.00 96.56 290 ILE A C 1
ATOM 2254 O O . ILE A 1 290 ? 8.691 6.885 -16.560 1.00 96.56 290 ILE A O 1
ATOM 2258 N N . GLU A 1 291 ? 8.669 6.872 -14.302 1.00 95.38 291 GLU A N 1
ATOM 2259 C CA . GLU A 1 291 ? 10.050 6.437 -14.043 1.00 95.38 291 GLU A CA 1
ATOM 2260 C C . GLU A 1 291 ? 10.046 5.040 -13.399 1.00 95.38 291 GLU A C 1
ATOM 2262 O O . GLU A 1 291 ? 9.393 4.816 -12.378 1.00 95.38 291 GLU A O 1
ATOM 2267 N N . ILE A 1 292 ? 10.830 4.119 -13.956 1.00 94.06 292 ILE A N 1
ATOM 2268 C CA . ILE A 1 292 ? 11.092 2.797 -13.380 1.00 94.06 292 ILE A CA 1
ATOM 2269 C C . ILE A 1 292 ? 12.555 2.753 -12.933 1.00 94.06 292 ILE A C 1
ATOM 2271 O O . ILE A 1 292 ? 13.467 2.879 -13.752 1.00 94.06 292 ILE A O 1
ATOM 2275 N N . GLN A 1 293 ? 12.789 2.571 -11.635 1.00 91.69 293 GLN A N 1
ATOM 2276 C CA . GLN A 1 293 ? 14.122 2.481 -11.043 1.00 91.69 293 GLN A CA 1
ATOM 2277 C C . GLN A 1 293 ? 14.189 1.263 -10.116 1.00 91.69 293 GLN A C 1
ATOM 2279 O O . GLN A 1 293 ? 13.682 1.315 -9.002 1.00 91.69 293 GLN A O 1
ATOM 2284 N N . ALA A 1 294 ? 14.825 0.173 -10.543 1.00 89.88 294 ALA A N 1
ATOM 2285 C CA . ALA A 1 294 ? 14.818 -1.080 -9.780 1.00 89.88 294 ALA A CA 1
ATOM 2286 C C . ALA A 1 294 ? 16.173 -1.803 -9.794 1.00 89.88 294 ALA A C 1
ATOM 2288 O O . ALA A 1 294 ? 16.861 -1.764 -10.798 1.00 89.88 294 ALA A O 1
ATOM 2289 N N . ASP A 1 295 ? 16.593 -2.495 -8.738 1.00 88.50 295 ASP A N 1
ATOM 2290 C CA . ASP A 1 295 ? 17.761 -3.391 -8.832 1.00 88.50 295 ASP A CA 1
ATOM 2291 C C . ASP A 1 295 ? 17.505 -4.569 -9.793 1.00 88.50 295 ASP A C 1
ATOM 2293 O O . ASP A 1 295 ? 16.362 -4.969 -10.021 1.00 88.50 295 ASP A O 1
ATOM 2297 N N . SER A 1 296 ? 18.567 -5.152 -10.363 1.00 84.81 296 SER A N 1
ATOM 2298 C CA . SER A 1 296 ? 18.431 -6.204 -11.395 1.00 84.81 296 SER A CA 1
ATOM 2299 C C . SER A 1 296 ? 17.767 -7.494 -10.909 1.00 84.81 296 SER A C 1
ATOM 2301 O O . SER A 1 296 ? 17.243 -8.253 -11.721 1.00 84.81 296 SER A O 1
ATOM 2303 N N . ASN A 1 297 ? 17.770 -7.719 -9.595 1.00 87.06 297 ASN A N 1
ATOM 2304 C CA . ASN A 1 297 ? 17.115 -8.843 -8.934 1.00 87.06 297 ASN A CA 1
ATOM 2305 C C . ASN A 1 297 ? 15.774 -8.480 -8.276 1.00 87.06 297 ASN A C 1
ATOM 2307 O O . ASN A 1 297 ? 15.227 -9.275 -7.519 1.00 87.06 297 ASN A O 1
ATOM 2311 N N . TYR A 1 298 ? 15.249 -7.282 -8.539 1.00 89.94 298 TYR A N 1
ATOM 2312 C CA . TYR A 1 298 ? 13.935 -6.869 -8.051 1.00 89.94 298 TYR A CA 1
ATOM 2313 C C . TYR A 1 298 ? 12.821 -7.357 -8.990 1.00 89.94 298 TYR A C 1
ATOM 2315 O O . TYR A 1 298 ? 11.833 -7.938 -8.541 1.00 89.94 298 TYR A O 1
ATOM 2323 N N . PHE A 1 299 ? 13.008 -7.186 -10.302 1.00 91.94 299 PHE A N 1
ATOM 2324 C CA . PHE A 1 299 ? 12.073 -7.648 -11.330 1.00 91.94 299 PHE A CA 1
ATOM 2325 C C . PHE A 1 299 ? 12.628 -8.851 -12.073 1.00 91.94 299 PHE A C 1
ATOM 2327 O O . PHE A 1 299 ? 13.748 -8.807 -12.584 1.00 91.94 299 PHE A O 1
ATOM 2334 N N . GLN A 1 300 ? 11.814 -9.897 -12.159 1.00 92.31 300 GLN A N 1
ATOM 2335 C CA . GLN A 1 300 ? 12.077 -11.035 -13.021 1.00 92.31 300 GLN A CA 1
ATOM 2336 C C . GLN A 1 300 ? 11.579 -10.744 -14.430 1.00 92.31 300 GLN A C 1
ATOM 2338 O O . GLN A 1 300 ? 12.377 -10.731 -15.359 1.00 92.31 300 GLN A O 1
ATOM 2343 N N . ASN A 1 301 ? 10.301 -10.406 -14.575 1.00 95.00 301 ASN A N 1
ATOM 2344 C CA . ASN A 1 301 ? 9.727 -9.971 -15.842 1.00 95.00 301 ASN A CA 1
ATOM 2345 C C . ASN A 1 301 ? 9.026 -8.629 -15.651 1.00 95.00 301 ASN A C 1
ATOM 2347 O O . ASN A 1 301 ? 8.493 -8.345 -14.581 1.00 95.00 301 ASN A O 1
ATOM 2351 N N . LEU A 1 302 ? 9.046 -7.801 -16.689 1.00 95.94 302 LEU A N 1
ATOM 2352 C CA . LEU A 1 302 ? 8.286 -6.561 -16.751 1.00 95.94 302 LEU A CA 1
ATOM 2353 C C . LEU A 1 302 ? 7.513 -6.523 -18.065 1.00 95.94 302 LEU A C 1
ATOM 2355 O O . LEU A 1 302 ? 8.134 -6.522 -19.120 1.00 95.94 302 LEU A O 1
ATOM 2359 N N . ASP A 1 303 ? 6.192 -6.437 -17.991 1.00 97.81 303 ASP A N 1
ATOM 2360 C CA . ASP A 1 303 ? 5.303 -6.085 -19.093 1.00 97.81 303 ASP A CA 1
ATOM 2361 C C . ASP A 1 303 ? 4.714 -4.692 -18.833 1.00 97.81 303 ASP A C 1
ATOM 2363 O O . ASP A 1 303 ? 3.955 -4.466 -17.888 1.00 97.81 303 ASP A O 1
ATOM 2367 N N . ALA A 1 304 ? 5.136 -3.730 -19.647 1.00 97.25 304 ALA A N 1
ATOM 2368 C CA . ALA A 1 304 ? 4.799 -2.322 -19.532 1.00 97.25 304 ALA A CA 1
ATOM 2369 C C . ALA A 1 304 ? 3.964 -1.877 -20.741 1.00 97.25 304 ALA A C 1
ATOM 2371 O O . ALA A 1 304 ? 4.460 -1.841 -21.865 1.00 97.25 304 ALA A O 1
ATOM 2372 N N . ASN A 1 305 ? 2.709 -1.486 -20.514 1.00 97.94 305 ASN A N 1
ATOM 2373 C CA . ASN A 1 305 ? 1.725 -1.202 -21.556 1.00 97.94 305 ASN A CA 1
ATOM 2374 C C . ASN A 1 305 ? 1.135 0.220 -21.448 1.00 97.94 305 ASN A C 1
ATOM 2376 O O . ASN A 1 305 ? 0.798 0.686 -20.357 1.00 97.94 305 ASN A O 1
ATOM 2380 N N . LYS A 1 306 ? 0.984 0.929 -22.579 1.00 97.12 306 LYS A N 1
ATOM 2381 C CA . LYS A 1 306 ? 0.326 2.256 -22.653 1.00 97.12 306 LYS A CA 1
ATOM 2382 C C . LYS A 1 306 ? 0.918 3.289 -21.685 1.00 97.12 306 LYS A C 1
ATOM 2384 O O . LYS A 1 306 ? 0.199 4.026 -21.005 1.00 97.12 306 LYS A O 1
ATOM 2389 N N . LEU A 1 307 ? 2.247 3.355 -21.610 1.00 97.06 307 LEU A N 1
ATOM 2390 C CA . LEU A 1 307 ? 2.971 4.262 -20.712 1.00 97.06 307 LEU A CA 1
ATOM 2391 C C . LEU A 1 307 ? 3.646 5.405 -21.473 1.00 97.06 307 LEU A C 1
ATOM 2393 O O . LEU A 1 307 ? 4.019 5.267 -22.633 1.00 97.06 307 LEU A O 1
ATOM 2397 N N . LYS A 1 308 ? 3.876 6.531 -20.794 1.00 96.19 308 LYS A N 1
ATOM 2398 C CA . LYS A 1 308 ? 4.829 7.573 -21.204 1.00 96.19 308 LYS A CA 1
ATOM 2399 C C . LYS A 1 308 ? 6.101 7.420 -20.364 1.00 96.19 308 LYS A C 1
ATOM 2401 O O . LYS A 1 308 ? 6.218 8.007 -19.290 1.00 96.19 308 LYS A O 1
ATOM 2406 N N . VAL A 1 309 ? 7.033 6.595 -20.817 1.00 94.31 309 VAL A N 1
ATOM 2407 C CA . VAL A 1 309 ? 8.262 6.260 -20.091 1.00 94.31 309 VAL A CA 1
ATOM 2408 C C . VAL A 1 309 ? 9.268 7.404 -20.207 1.00 94.31 309 VAL A C 1
ATOM 2410 O O . VAL A 1 309 ? 9.699 7.759 -21.306 1.00 94.31 309 VAL A O 1
ATOM 2413 N N . VAL A 1 310 ? 9.660 7.969 -19.063 1.00 93.56 310 VAL A N 1
ATOM 2414 C CA . VAL A 1 310 ? 10.680 9.032 -18.995 1.00 93.56 310 VAL A CA 1
ATOM 2415 C C . VAL A 1 310 ? 12.052 8.524 -18.577 1.00 93.56 310 VAL A C 1
ATOM 2417 O O . VAL A 1 310 ? 13.062 9.161 -18.871 1.00 93.56 310 VAL A O 1
ATOM 2420 N N . SER A 1 311 ? 12.092 7.382 -17.890 1.00 91.38 311 SER A N 1
ATOM 2421 C CA . SER A 1 311 ? 13.314 6.665 -17.537 1.00 91.38 311 SER A CA 1
ATOM 2422 C C . SER A 1 311 ? 12.980 5.242 -17.091 1.00 91.38 311 SER A C 1
ATOM 2424 O O . SER A 1 311 ? 11.981 5.021 -16.408 1.00 91.38 311 SER A O 1
ATOM 2426 N N . ALA A 1 312 ? 13.819 4.285 -17.471 1.00 91.00 312 ALA A N 1
ATOM 2427 C CA . ALA A 1 312 ? 13.751 2.890 -17.067 1.00 91.00 312 ALA A CA 1
ATOM 2428 C C . ALA A 1 312 ? 15.180 2.381 -16.822 1.00 91.00 312 ALA A C 1
ATOM 2430 O O . ALA A 1 312 ? 15.967 2.201 -17.755 1.00 91.00 312 ALA A O 1
ATOM 2431 N N . ARG A 1 313 ? 15.558 2.195 -15.556 1.00 87.94 313 ARG A N 1
ATOM 2432 C CA . ARG A 1 313 ? 16.950 1.930 -15.174 1.00 87.94 313 ARG A CA 1
ATOM 2433 C C . ARG A 1 313 ? 17.088 0.918 -14.051 1.00 87.94 313 ARG A C 1
ATOM 2435 O O . ARG A 1 313 ? 16.263 0.857 -13.140 1.00 87.94 313 ARG A O 1
ATOM 2442 N N . GLN A 1 314 ? 18.200 0.194 -14.103 1.00 86.88 314 GLN A N 1
ATOM 2443 C CA . GLN A 1 314 ? 18.680 -0.648 -13.031 1.00 86.88 314 GLN A CA 1
ATOM 2444 C C . GLN A 1 314 ? 19.723 0.079 -12.184 1.00 86.88 314 GLN A C 1
ATOM 2446 O O . GLN A 1 314 ? 20.634 0.704 -12.725 1.00 86.88 314 GLN A O 1
ATOM 2451 N N . VAL A 1 315 ? 19.559 0.047 -10.856 1.00 82.62 315 VAL A N 1
ATOM 2452 C CA . VAL A 1 315 ? 20.480 0.731 -9.927 1.00 82.62 315 VAL A CA 1
ATOM 2453 C C . VAL A 1 315 ? 21.751 -0.094 -9.743 1.00 82.62 315 VAL A C 1
ATOM 2455 O O . VAL A 1 315 ? 22.841 0.416 -9.980 1.00 82.62 315 VAL A O 1
ATOM 2458 N N . ASN A 1 316 ? 21.614 -1.378 -9.403 1.00 79.06 316 ASN A N 1
ATOM 2459 C CA . ASN A 1 316 ? 22.712 -2.343 -9.398 1.00 79.06 316 ASN A CA 1
ATOM 2460 C C . ASN A 1 316 ? 22.559 -3.347 -10.553 1.00 79.06 316 ASN A C 1
ATOM 2462 O O . ASN A 1 316 ? 21.624 -4.152 -10.565 1.00 79.06 316 ASN A O 1
ATOM 2466 N N . THR A 1 317 ? 23.492 -3.334 -11.509 1.00 63.28 317 THR A N 1
ATOM 2467 C CA . THR A 1 317 ? 23.462 -4.109 -12.770 1.00 63.28 317 THR A CA 1
ATOM 2468 C C . THR A 1 317 ? 24.203 -5.456 -12.693 1.00 63.28 317 THR A C 1
ATOM 2470 O O . THR A 1 317 ? 24.915 -5.814 -13.625 1.00 63.28 317 THR A O 1
ATOM 2473 N N . LYS A 1 318 ? 24.093 -6.196 -11.575 1.00 68.62 318 LYS A N 1
ATOM 2474 C CA . LYS A 1 318 ? 24.903 -7.412 -11.332 1.00 68.62 318 LYS A CA 1
ATOM 2475 C C . LYS A 1 318 ? 24.471 -8.621 -12.179 1.00 68.62 318 LYS A C 1
ATOM 2477 O O . LYS A 1 318 ? 25.277 -9.139 -12.940 1.00 68.62 318 LYS A O 1
ATOM 2482 N N . ILE A 1 319 ? 23.224 -9.077 -12.030 1.00 68.88 319 ILE A N 1
ATOM 2483 C CA . ILE A 1 319 ? 22.640 -10.211 -12.769 1.00 68.88 319 ILE A CA 1
ATOM 2484 C C . ILE A 1 319 ? 21.166 -9.884 -13.013 1.00 68.88 319 ILE A C 1
ATOM 2486 O O . ILE A 1 319 ? 20.425 -9.651 -12.059 1.00 68.88 319 ILE A O 1
ATOM 2490 N N . ALA A 1 320 ? 20.752 -9.828 -14.277 1.00 78.06 320 ALA A N 1
ATOM 2491 C CA . ALA A 1 320 ? 19.349 -9.664 -14.638 1.00 78.06 320 ALA A CA 1
ATOM 2492 C C . ALA A 1 320 ? 18.602 -10.992 -14.465 1.00 78.06 320 ALA A C 1
ATOM 2494 O O . ALA A 1 320 ? 19.055 -12.014 -14.973 1.00 78.06 320 ALA A O 1
ATOM 2495 N N . LEU A 1 321 ? 17.457 -10.974 -13.777 1.00 83.12 321 LEU A N 1
ATOM 2496 C CA . LEU A 1 321 ? 16.639 -12.179 -13.576 1.00 83.12 321 LEU A CA 1
ATOM 2497 C C . LEU A 1 321 ? 15.769 -12.542 -14.789 1.00 83.12 321 LEU A C 1
ATOM 2499 O O . LEU A 1 321 ? 15.390 -13.699 -14.947 1.00 83.12 321 LEU A O 1
ATOM 2503 N N . GLY A 1 322 ? 15.456 -11.570 -15.645 1.00 87.88 322 GLY A N 1
ATOM 2504 C CA . GLY A 1 322 ? 14.672 -11.789 -16.859 1.00 87.88 322 GLY A CA 1
ATOM 2505 C C . GLY A 1 322 ? 14.470 -10.511 -17.669 1.00 87.88 322 GLY A C 1
ATOM 2506 O O . GLY A 1 322 ? 15.355 -9.646 -17.698 1.00 87.88 322 GLY A O 1
ATOM 2507 N N . GLN A 1 323 ? 13.343 -10.420 -18.378 1.00 91.81 323 GLN A N 1
ATOM 2508 C CA . GLN A 1 323 ? 13.154 -9.518 -19.522 1.00 91.81 323 GLN A CA 1
ATOM 2509 C C . GLN A 1 323 ? 12.161 -8.378 -19.275 1.00 91.81 323 GLN A C 1
ATOM 2511 O O . GLN A 1 323 ? 11.231 -8.506 -18.483 1.00 91.81 323 GLN A O 1
ATOM 2516 N N . TRP A 1 324 ? 12.354 -7.255 -19.971 1.00 93.25 324 TRP A N 1
ATOM 2517 C CA . TRP A 1 324 ? 11.495 -6.069 -19.904 1.00 93.25 324 TRP A CA 1
ATOM 2518 C C . TRP A 1 324 ? 10.860 -5.785 -21.271 1.00 93.25 324 TRP A C 1
ATOM 2520 O O . TRP A 1 324 ? 11.541 -5.374 -22.210 1.00 93.25 324 TRP A O 1
ATOM 2530 N N . ILE A 1 325 ? 9.556 -5.995 -21.391 1.00 94.88 325 ILE A N 1
ATOM 2531 C CA . ILE A 1 325 ? 8.768 -5.803 -22.605 1.00 94.88 325 ILE A CA 1
ATOM 2532 C C . ILE A 1 325 ? 7.939 -4.527 -22.478 1.00 94.88 325 ILE A C 1
ATOM 2534 O O . ILE A 1 325 ? 7.269 -4.300 -21.474 1.00 94.88 325 ILE A O 1
ATOM 2538 N N . PHE A 1 326 ? 7.995 -3.689 -23.510 1.00 94.81 326 PHE A N 1
ATOM 2539 C CA . PHE A 1 326 ? 7.237 -2.448 -23.598 1.00 94.81 326 PHE A CA 1
ATOM 2540 C C . PHE A 1 326 ? 6.308 -2.488 -24.812 1.00 94.81 326 PHE A C 1
ATOM 2542 O O . PHE A 1 326 ? 6.777 -2.642 -25.940 1.00 94.81 326 PHE A O 1
ATOM 2549 N N . THR A 1 327 ? 5.013 -2.280 -24.584 1.00 96.69 327 THR A N 1
ATOM 2550 C CA . THR A 1 327 ? 3.959 -2.329 -25.606 1.00 96.69 327 THR A CA 1
ATOM 2551 C C . THR A 1 327 ? 3.165 -1.025 -25.612 1.00 96.69 327 THR A C 1
ATOM 2553 O O . THR A 1 327 ? 2.825 -0.497 -24.555 1.00 96.69 327 THR A O 1
ATOM 2556 N N . ASP A 1 328 ? 2.893 -0.456 -26.789 1.00 96.75 328 ASP A N 1
ATOM 2557 C CA . ASP A 1 328 ? 2.122 0.791 -26.954 1.00 96.75 328 ASP A CA 1
ATOM 2558 C C . ASP A 1 328 ? 2.659 1.970 -26.100 1.00 96.75 328 ASP A C 1
ATOM 2560 O O . ASP A 1 328 ? 1.922 2.858 -25.663 1.00 96.75 328 ASP A O 1
ATOM 2564 N N . CYS A 1 329 ? 3.964 1.965 -25.810 1.00 95.50 329 CYS A N 1
ATOM 2565 C CA . CYS A 1 329 ? 4.619 2.951 -24.955 1.00 95.50 329 CYS A CA 1
ATOM 2566 C C . CYS A 1 329 ? 5.200 4.122 -25.754 1.00 95.50 329 CYS A C 1
ATOM 2568 O O . CYS A 1 329 ? 5.726 3.957 -26.853 1.00 95.50 329 CYS A O 1
ATOM 2570 N N . LYS A 1 330 ? 5.184 5.311 -25.153 1.00 93.69 330 LYS A N 1
ATOM 2571 C CA . LYS A 1 330 ? 5.905 6.492 -25.632 1.00 93.69 330 LYS A CA 1
ATOM 2572 C C . LYS A 1 330 ? 7.135 6.732 -24.773 1.00 93.69 330 LYS A C 1
ATOM 2574 O O . LYS A 1 330 ? 7.014 6.834 -23.555 1.00 93.69 330 LYS A O 1
ATOM 2579 N N . PHE A 1 331 ? 8.295 6.882 -25.387 1.00 90.75 331 PHE A N 1
ATOM 2580 C CA . PHE A 1 331 ? 9.546 7.183 -24.706 1.00 90.75 331 PHE A CA 1
ATOM 2581 C C . PHE A 1 331 ? 9.908 8.643 -24.921 1.00 90.75 331 PHE A C 1
ATOM 2583 O O . PHE A 1 331 ? 10.062 9.078 -26.059 1.00 90.75 331 PHE A O 1
ATOM 2590 N N . LYS A 1 332 ? 10.049 9.390 -23.826 1.00 89.31 332 LYS A N 1
ATOM 2591 C CA . LYS A 1 332 ? 10.450 10.797 -23.861 1.00 89.31 332 LYS A CA 1
ATOM 2592 C C . LYS A 1 332 ? 11.301 11.125 -22.650 1.00 89.31 332 LYS A C 1
ATOM 2594 O O . LYS A 1 332 ? 10.780 11.221 -21.539 1.00 89.31 332 LYS A O 1
ATOM 2599 N N . LYS A 1 333 ? 12.601 11.308 -22.864 1.00 86.81 333 LYS A N 1
ATOM 2600 C CA . LYS A 1 333 ? 13.551 11.628 -21.797 1.00 86.81 333 LYS A CA 1
ATOM 2601 C C . LYS A 1 333 ? 13.148 12.918 -21.073 1.00 86.81 333 LYS A C 1
ATOM 2603 O O . LYS A 1 333 ? 12.888 13.938 -21.704 1.00 86.81 333 LYS A O 1
ATOM 2608 N N . ASP A 1 334 ? 13.135 12.875 -19.742 1.00 88.25 334 ASP A N 1
ATOM 2609 C CA . ASP A 1 334 ? 12.986 14.058 -18.890 1.00 88.25 334 ASP A CA 1
ATOM 2610 C C . ASP A 1 334 ? 14.236 14.236 -18.030 1.00 88.25 334 ASP A C 1
ATOM 2612 O O . ASP A 1 334 ? 14.412 13.546 -17.025 1.00 88.25 334 ASP A O 1
ATOM 2616 N N . THR A 1 335 ? 15.085 15.190 -18.409 1.00 86.62 335 THR A N 1
ATOM 2617 C CA . THR A 1 335 ? 16.342 15.502 -17.714 1.00 86.62 335 THR A CA 1
ATOM 2618 C C . THR A 1 335 ? 16.142 16.062 -16.309 1.00 86.62 335 THR A C 1
ATOM 2620 O O . THR A 1 335 ? 17.066 15.980 -15.503 1.00 86.62 335 THR A O 1
ATOM 2623 N N . SER A 1 336 ? 14.948 16.562 -15.971 1.00 87.25 336 SER A N 1
ATOM 2624 C CA . SER A 1 336 ? 14.614 16.972 -14.600 1.00 87.25 336 SER A CA 1
ATOM 2625 C C . SER A 1 336 ? 14.342 15.785 -13.664 1.00 87.25 336 SER A C 1
ATOM 2627 O O . SER A 1 336 ? 14.322 15.945 -12.439 1.00 87.25 336 SER A O 1
ATOM 2629 N N . ILE A 1 337 ? 14.131 14.591 -14.233 1.00 86.19 337 ILE A N 1
ATOM 2630 C CA . ILE A 1 337 ? 13.899 13.334 -13.507 1.00 86.19 337 ILE A CA 1
ATOM 2631 C C . ILE A 1 337 ? 15.125 12.424 -13.586 1.00 86.19 337 ILE A C 1
ATOM 2633 O O . ILE A 1 337 ? 15.581 11.922 -12.561 1.00 86.19 337 ILE A O 1
ATOM 2637 N N . SER A 1 338 ? 15.676 12.219 -14.784 1.00 82.69 338 SER A N 1
ATOM 2638 C CA . SER A 1 338 ? 16.852 11.379 -14.995 1.00 82.69 338 SER A CA 1
ATOM 2639 C C . SER A 1 338 ? 17.659 11.835 -16.209 1.00 82.69 338 SER A C 1
ATOM 2641 O O . SER A 1 338 ? 17.122 12.135 -17.274 1.00 82.69 338 SER A O 1
ATOM 2643 N N . THR A 1 339 ? 18.984 11.805 -16.083 1.00 81.56 339 THR A N 1
ATOM 2644 C CA . THR A 1 339 ? 19.908 12.029 -17.207 1.00 81.56 339 THR A CA 1
ATOM 2645 C C . THR A 1 339 ? 20.000 10.824 -18.150 1.00 81.56 339 THR A C 1
ATOM 2647 O O . THR A 1 339 ? 20.553 10.943 -19.244 1.00 81.56 339 THR A O 1
ATOM 2650 N N . VAL A 1 340 ? 19.431 9.684 -17.750 1.00 81.12 340 VAL A N 1
ATOM 2651 C CA . VAL A 1 340 ? 19.491 8.388 -18.433 1.00 81.12 340 VAL A CA 1
ATOM 2652 C C . VAL A 1 340 ? 18.076 7.897 -18.717 1.00 81.12 340 VAL A C 1
ATOM 2654 O O . VAL A 1 340 ? 17.265 7.749 -17.795 1.00 81.12 340 VAL A O 1
ATOM 2657 N N . LEU A 1 341 ? 17.791 7.601 -19.984 1.00 82.62 341 LEU A N 1
ATOM 2658 C CA . LEU A 1 341 ? 16.507 7.029 -20.379 1.00 82.62 341 LEU A CA 1
ATOM 2659 C C . LEU A 1 341 ? 16.486 5.516 -20.155 1.00 82.62 341 LEU A C 1
ATOM 2661 O O . LEU A 1 341 ? 15.528 5.005 -19.586 1.00 82.62 341 LEU A O 1
ATOM 2665 N N . PHE A 1 342 ? 17.557 4.824 -20.549 1.00 82.12 342 PHE A N 1
ATOM 2666 C CA . PHE A 1 342 ? 17.705 3.384 -20.367 1.00 82.12 342 PHE A CA 1
ATOM 2667 C C . PHE A 1 342 ? 19.076 3.044 -19.807 1.00 82.12 342 PHE A C 1
ATOM 2669 O O . PHE A 1 342 ? 20.095 3.417 -20.381 1.00 82.12 342 PHE A O 1
ATOM 2676 N N . ASN A 1 343 ? 19.104 2.288 -18.718 1.00 84.06 343 ASN A N 1
ATOM 2677 C CA . ASN A 1 343 ? 20.321 1.642 -18.235 1.00 84.06 343 ASN A CA 1
ATOM 2678 C C . ASN A 1 343 ? 19.945 0.306 -17.609 1.00 84.06 343 ASN A C 1
ATOM 2680 O O . ASN A 1 343 ? 19.693 0.238 -16.411 1.00 84.06 343 ASN A O 1
ATOM 2684 N N . THR A 1 344 ? 19.791 -0.723 -18.440 1.00 83.31 344 THR A N 1
ATOM 2685 C CA . THR A 1 344 ? 19.286 -2.033 -18.011 1.00 83.31 344 THR A CA 1
ATOM 2686 C C . THR A 1 344 ? 20.136 -3.155 -18.598 1.00 83.31 344 THR A C 1
ATOM 2688 O O . THR A 1 344 ? 20.403 -3.184 -19.805 1.00 83.31 344 THR A O 1
ATOM 2691 N N . ALA A 1 345 ? 20.544 -4.086 -17.736 1.00 83.38 345 ALA A N 1
ATOM 2692 C CA . ALA A 1 345 ? 21.161 -5.365 -18.076 1.00 83.38 345 ALA A CA 1
ATOM 2693 C C . ALA A 1 345 ? 20.123 -6.408 -18.528 1.00 83.38 345 ALA A C 1
ATOM 2695 O O . ALA A 1 345 ? 20.467 -7.354 -19.230 1.00 83.38 345 ALA A O 1
ATOM 2696 N N . SER A 1 346 ? 18.847 -6.225 -18.173 1.00 87.88 346 SER A N 1
ATOM 2697 C CA . SER A 1 346 ? 17.759 -7.082 -18.654 1.00 87.88 346 SER A CA 1
ATOM 2698 C C . SER A 1 346 ? 17.610 -7.027 -20.183 1.00 87.88 346 SER A C 1
ATOM 2700 O O . SER A 1 346 ? 17.640 -5.926 -20.764 1.00 87.88 346 SER A O 1
ATOM 2702 N N . PRO A 1 347 ? 17.407 -8.187 -20.844 1.00 87.62 347 PRO A N 1
ATOM 2703 C CA . PRO A 1 347 ? 16.902 -8.231 -22.207 1.00 87.62 347 PRO A CA 1
ATOM 2704 C C . PRO A 1 347 ? 15.607 -7.431 -22.331 1.00 87.62 347 PRO A C 1
ATOM 2706 O O . PRO A 1 347 ? 14.812 -7.389 -21.391 1.00 87.62 347 PRO A O 1
ATOM 2709 N N . LYS A 1 348 ? 15.399 -6.772 -23.469 1.00 87.88 348 LYS A N 1
ATOM 2710 C CA . LYS A 1 348 ? 14.275 -5.842 -23.639 1.00 87.88 348 LYS A CA 1
ATOM 2711 C C . LYS A 1 348 ? 13.614 -5.931 -25.004 1.00 87.88 348 LYS A C 1
ATOM 2713 O O . LYS A 1 348 ? 14.309 -6.059 -26.007 1.00 87.88 348 LYS A O 1
ATOM 2718 N N . GLY A 1 349 ? 12.290 -5.849 -25.038 1.00 87.81 349 GLY A N 1
ATOM 2719 C CA . GLY A 1 349 ? 11.486 -5.873 -26.260 1.00 87.81 349 GLY A CA 1
ATOM 2720 C C . GLY A 1 349 ? 10.611 -4.631 -26.378 1.00 87.81 349 GLY A C 1
ATOM 2721 O O . GLY A 1 349 ? 10.165 -4.087 -25.367 1.00 87.81 349 GLY A O 1
ATOM 2722 N N . PHE A 1 350 ? 10.376 -4.181 -27.608 1.00 89.12 350 PHE A N 1
ATOM 2723 C CA . PHE A 1 350 ? 9.559 -3.004 -27.904 1.00 89.12 350 PHE A CA 1
ATOM 2724 C C . PHE A 1 350 ? 8.519 -3.334 -28.974 1.00 89.12 350 PHE A C 1
ATOM 2726 O O . PHE A 1 350 ? 8.869 -3.838 -30.039 1.00 89.12 350 PHE A O 1
ATOM 2733 N N . GLN A 1 351 ? 7.252 -3.024 -28.720 1.00 90.50 351 GLN A N 1
ATOM 2734 C CA . GLN A 1 351 ? 6.159 -3.248 -29.659 1.00 90.50 351 GLN A CA 1
ATOM 2735 C C . GLN A 1 351 ? 5.252 -2.019 -29.731 1.00 90.50 351 GLN A C 1
ATOM 2737 O O . GLN A 1 351 ? 4.808 -1.506 -28.705 1.00 90.50 351 GLN A O 1
ATOM 2742 N N . ASN A 1 352 ? 4.970 -1.545 -30.947 1.00 92.38 352 ASN A N 1
ATOM 2743 C CA . ASN A 1 352 ? 4.100 -0.394 -31.216 1.00 92.38 352 ASN A CA 1
ATOM 2744 C C . ASN A 1 352 ? 4.506 0.878 -30.438 1.00 92.38 352 ASN A C 1
ATOM 2746 O O . ASN A 1 352 ? 3.663 1.662 -29.998 1.00 92.38 352 ASN A O 1
ATOM 2750 N N . CYS A 1 353 ? 5.805 1.070 -30.205 1.00 90.25 353 CYS A N 1
ATOM 2751 C CA . CYS A 1 353 ? 6.294 2.188 -29.399 1.00 90.25 353 CYS A CA 1
ATOM 2752 C C . CYS A 1 353 ? 6.548 3.463 -30.214 1.00 90.25 353 CYS A C 1
ATOM 2754 O O . CYS A 1 353 ? 6.827 3.418 -31.409 1.00 90.25 353 CYS A O 1
ATOM 2756 N N . GLU A 1 354 ? 6.537 4.610 -29.543 1.00 89.69 354 GLU A N 1
ATOM 2757 C CA . GLU A 1 354 ? 6.893 5.910 -30.120 1.00 89.69 354 GLU A CA 1
ATOM 2758 C C . GLU A 1 354 ? 8.080 6.523 -29.369 1.00 89.69 354 GLU A C 1
ATOM 2760 O O . GLU A 1 354 ? 8.080 6.561 -28.140 1.00 89.69 354 GLU A O 1
ATOM 2765 N N . TYR A 1 355 ? 9.080 7.021 -30.092 1.00 86.50 355 TYR A N 1
ATOM 2766 C CA . TYR A 1 355 ? 10.237 7.730 -29.537 1.00 86.50 355 TYR A CA 1
ATOM 2767 C C . TYR A 1 355 ? 10.115 9.233 -29.818 1.00 86.50 355 TYR A C 1
ATOM 2769 O O . TYR A 1 355 ? 9.950 9.618 -30.976 1.00 86.50 355 TYR A O 1
ATOM 2777 N N . ASP A 1 356 ? 10.188 10.062 -28.772 1.00 86.12 356 ASP A N 1
ATOM 2778 C CA . ASP A 1 356 ? 10.028 11.520 -28.847 1.00 86.12 356 ASP A CA 1
ATOM 2779 C C . ASP A 1 356 ? 11.170 12.272 -28.135 1.00 86.12 356 ASP A C 1
ATOM 2781 O O . ASP A 1 356 ? 11.324 12.193 -26.913 1.00 86.12 356 ASP A O 1
ATOM 2785 N N . GLY A 1 357 ? 11.942 13.045 -28.901 1.00 82.00 357 GLY A N 1
ATOM 2786 C CA . GLY A 1 357 ? 13.040 13.901 -28.456 1.00 82.00 357 GLY A CA 1
ATOM 2787 C C . GLY A 1 357 ? 14.437 13.283 -28.581 1.00 82.00 357 GLY A C 1
ATOM 2788 O O . GLY A 1 357 ? 14.701 12.402 -29.400 1.00 82.00 357 GLY A O 1
ATOM 2789 N N . ASP A 1 358 ? 15.362 13.796 -27.767 1.00 78.75 358 ASP A N 1
ATOM 2790 C CA . ASP A 1 358 ? 16.725 13.275 -27.667 1.00 78.75 358 ASP A CA 1
ATOM 2791 C C . ASP A 1 358 ? 16.761 12.001 -26.815 1.00 78.75 358 ASP A C 1
ATOM 2793 O O . ASP A 1 358 ? 16.454 12.007 -25.617 1.00 78.75 358 ASP A O 1
ATOM 2797 N N . MET A 1 359 ? 17.192 10.911 -27.441 1.00 75.94 359 MET A N 1
ATOM 2798 C CA . MET A 1 359 ? 17.281 9.595 -26.822 1.00 75.94 359 MET A CA 1
ATOM 2799 C C . MET A 1 359 ? 18.666 9.318 -26.213 1.00 75.94 359 MET A C 1
ATOM 2801 O O . MET A 1 359 ? 18.913 8.215 -25.735 1.00 75.94 359 MET A O 1
ATOM 2805 N N . THR A 1 360 ? 19.575 10.300 -26.159 1.00 70.19 360 THR A N 1
ATOM 2806 C CA . THR A 1 360 ? 20.911 10.139 -25.552 1.00 70.19 360 THR A CA 1
ATOM 2807 C C . THR A 1 360 ? 20.840 9.593 -24.121 1.00 70.19 360 THR A C 1
ATOM 2809 O O . THR A 1 360 ? 19.965 9.956 -23.329 1.00 70.19 360 THR A O 1
ATOM 2812 N N . GLY A 1 361 ? 21.816 8.766 -23.735 1.00 64.75 361 GLY A N 1
ATOM 2813 C CA . GLY A 1 361 ? 21.848 8.132 -22.412 1.00 64.75 361 GLY A CA 1
ATOM 2814 C C . GLY A 1 361 ? 21.082 6.811 -22.368 1.00 64.75 361 GLY A C 1
ATOM 2815 O O . GLY A 1 361 ? 20.498 6.468 -21.341 1.00 64.75 361 GLY A O 1
ATOM 2816 N N . ILE A 1 362 ? 21.070 6.087 -23.486 1.00 66.38 362 ILE A N 1
ATOM 2817 C CA . ILE A 1 362 ? 20.738 4.666 -23.530 1.00 66.38 362 ILE A CA 1
ATOM 2818 C C . ILE A 1 362 ? 22.036 3.881 -23.369 1.00 66.38 362 ILE A C 1
ATOM 2820 O O . ILE A 1 362 ? 22.838 3.797 -24.295 1.00 66.38 362 ILE A O 1
ATOM 2824 N N . ASN A 1 363 ? 22.237 3.303 -22.191 1.00 64.50 363 ASN A N 1
ATOM 2825 C CA . ASN A 1 363 ? 23.270 2.308 -21.953 1.00 64.50 363 ASN A CA 1
ATOM 2826 C C . ASN A 1 363 ? 22.605 0.925 -21.954 1.00 64.50 363 ASN A C 1
ATOM 2828 O O . ASN A 1 363 ? 22.050 0.464 -20.954 1.00 64.50 363 ASN A O 1
ATOM 2832 N N . ALA A 1 364 ? 22.554 0.297 -23.127 1.00 59.03 364 ALA A N 1
ATOM 2833 C CA . ALA A 1 364 ? 21.956 -1.020 -23.290 1.00 59.03 364 ALA A CA 1
ATOM 2834 C C . ALA A 1 364 ? 22.979 -2.105 -22.922 1.00 59.03 3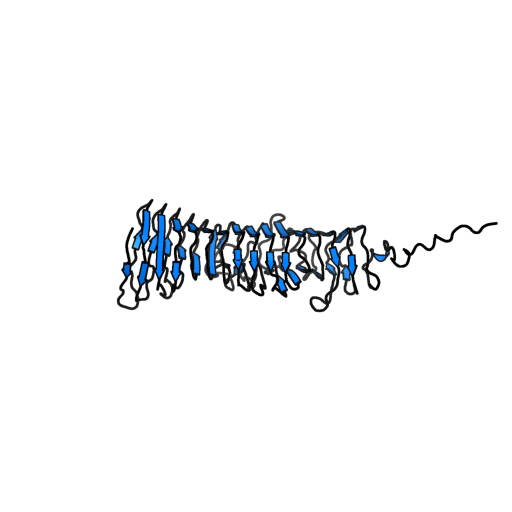64 ALA A C 1
ATOM 2836 O O . ALA A 1 364 ? 23.582 -2.711 -23.799 1.00 59.03 364 ALA A O 1
ATOM 2837 N N . LEU A 1 365 ? 23.178 -2.342 -21.621 1.00 70.44 365 LEU A N 1
ATOM 2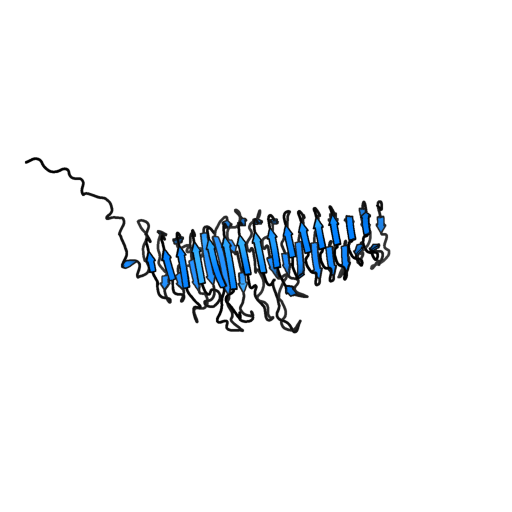838 C CA . LEU A 1 365 ? 24.000 -3.464 -21.148 1.00 70.44 365 LEU A CA 1
ATOM 2839 C C . LEU A 1 365 ? 23.368 -4.820 -21.520 1.00 70.44 365 LEU A C 1
ATOM 2841 O O . LEU A 1 365 ? 24.077 -5.767 -21.836 1.00 70.44 365 LEU A O 1
ATOM 2845 N N . GLY A 1 366 ? 22.033 -4.906 -21.502 1.00 74.94 366 GLY A N 1
ATOM 2846 C CA . GLY A 1 366 ? 21.272 -6.074 -21.961 1.00 74.94 366 GLY A CA 1
ATOM 2847 C C . GLY A 1 366 ? 20.854 -5.996 -23.436 1.00 74.94 366 GLY A C 1
ATOM 2848 O O . GLY A 1 366 ? 20.628 -4.883 -23.930 1.00 74.94 366 GLY A O 1
ATOM 2849 N N . PRO A 1 367 ? 20.658 -7.141 -24.121 1.00 80.88 367 PRO A N 1
ATOM 2850 C CA . PRO A 1 367 ? 20.291 -7.183 -25.536 1.00 80.88 367 PRO A CA 1
ATOM 2851 C C . PRO A 1 367 ? 18.871 -6.662 -25.797 1.00 80.88 367 PRO A C 1
ATOM 2853 O O . PRO A 1 367 ? 17.982 -6.759 -24.948 1.00 80.88 367 PRO A O 1
ATOM 2856 N N . VAL A 1 368 ? 18.641 -6.133 -26.999 1.00 82.56 368 VAL A N 1
ATOM 2857 C CA . VAL A 1 368 ? 17.286 -5.891 -27.516 1.00 82.56 368 VAL A CA 1
ATOM 2858 C C . VAL A 1 368 ? 16.803 -7.180 -28.179 1.00 82.56 368 VAL A C 1
ATOM 2860 O O . VAL A 1 368 ? 17.424 -7.644 -29.129 1.00 82.56 368 VAL A O 1
ATOM 2863 N N . LEU A 1 369 ? 15.719 -7.757 -27.661 1.00 83.94 369 LEU A N 1
ATOM 2864 C CA . LEU A 1 369 ? 15.114 -8.999 -28.145 1.00 83.94 369 LEU A CA 1
ATOM 2865 C C . LEU A 1 369 ? 14.374 -8.783 -29.467 1.00 83.94 369 LEU A C 1
ATOM 2867 O O . LEU A 1 369 ? 14.530 -9.556 -30.405 1.00 83.94 369 LEU A O 1
ATOM 2871 N N . PHE A 1 370 ? 13.569 -7.722 -29.533 1.00 82.81 370 PHE A N 1
ATOM 2872 C CA . PHE A 1 370 ? 12.814 -7.331 -30.718 1.00 82.81 370 PHE A CA 1
ATOM 2873 C C . PHE A 1 370 ? 12.446 -5.847 -30.669 1.00 82.81 370 PHE A C 1
ATOM 2875 O O . PHE A 1 370 ? 12.373 -5.235 -29.598 1.00 82.81 370 PHE A O 1
ATOM 2882 N N . SER A 1 371 ? 12.170 -5.282 -31.841 1.00 83.62 371 SER A N 1
ATOM 2883 C CA . SER A 1 371 ? 11.486 -4.003 -31.983 1.00 83.62 371 SER A CA 1
ATOM 2884 C C . SER A 1 371 ? 10.531 -4.065 -33.170 1.00 83.62 371 SER A C 1
ATOM 2886 O O . SER A 1 371 ? 10.970 -4.211 -34.308 1.00 83.62 371 SER A O 1
ATOM 2888 N N . LEU A 1 372 ? 9.230 -4.003 -32.893 1.00 83.69 372 LEU A N 1
ATOM 2889 C CA . LEU A 1 372 ? 8.169 -4.217 -33.875 1.00 83.69 372 LEU A CA 1
ATOM 2890 C C . LEU A 1 372 ? 7.261 -2.989 -33.937 1.00 83.69 372 LEU A C 1
ATOM 2892 O O . LEU A 1 372 ? 6.759 -2.543 -32.906 1.00 83.69 372 LEU A O 1
ATOM 2896 N N . ASN A 1 373 ? 7.028 -2.455 -35.140 1.00 84.88 373 ASN A N 1
ATOM 2897 C CA . ASN A 1 373 ? 6.144 -1.305 -35.387 1.00 84.88 373 ASN A CA 1
ATOM 2898 C C . ASN A 1 373 ? 6.458 -0.066 -34.526 1.00 84.88 373 ASN A C 1
ATOM 2900 O O . ASN A 1 373 ? 5.562 0.703 -34.172 1.00 84.88 373 ASN A O 1
ATOM 2904 N N . CYS A 1 374 ? 7.722 0.126 -34.148 1.00 83.19 374 CYS A N 1
ATOM 2905 C CA . CYS A 1 374 ? 8.136 1.304 -33.402 1.00 83.19 374 CYS A CA 1
ATOM 2906 C C . CYS A 1 374 ? 8.435 2.468 -34.357 1.00 83.19 374 CYS A C 1
ATOM 2908 O O . CYS A 1 374 ? 9.031 2.273 -35.414 1.00 83.19 374 CYS A O 1
ATOM 2910 N N . ARG A 1 375 ? 8.062 3.689 -33.970 1.00 82.19 375 ARG A N 1
ATOM 2911 C CA . ARG A 1 375 ? 8.259 4.905 -34.774 1.00 82.19 375 ARG A CA 1
ATOM 2912 C C . ARG A 1 375 ? 8.943 6.007 -33.982 1.00 82.19 375 ARG A C 1
ATOM 2914 O O . ARG A 1 375 ? 8.896 6.017 -32.755 1.00 82.19 375 ARG A O 1
ATOM 2921 N N . ALA A 1 376 ? 9.519 6.972 -34.682 1.00 79.19 376 ALA A N 1
ATOM 2922 C CA . ALA A 1 376 ? 10.076 8.173 -34.078 1.00 79.19 376 ALA A CA 1
ATOM 2923 C C . ALA A 1 376 ? 9.363 9.434 -34.574 1.00 79.19 376 ALA A C 1
ATOM 2925 O O . ALA A 1 376 ? 8.972 9.502 -35.739 1.00 79.19 376 ALA A O 1
ATOM 2926 N N . THR A 1 377 ? 9.199 10.430 -33.703 1.00 79.81 377 THR A N 1
ATOM 2927 C CA . THR A 1 377 ? 8.674 11.746 -34.095 1.00 79.81 377 THR A CA 1
ATOM 2928 C C . THR A 1 377 ? 9.731 12.536 -34.873 1.00 79.81 377 THR A C 1
ATOM 2930 O O . THR A 1 377 ? 10.935 12.391 -34.645 1.00 79.81 377 THR A O 1
ATOM 2933 N N . VAL A 1 378 ? 9.293 13.382 -35.812 1.00 75.12 378 VAL A N 1
ATOM 2934 C CA . VAL A 1 378 ? 10.193 14.265 -36.575 1.00 75.12 378 VAL A CA 1
ATOM 2935 C C . VAL A 1 378 ? 10.991 15.147 -35.608 1.00 75.12 378 VAL A C 1
ATOM 2937 O O . VAL A 1 378 ? 10.418 15.758 -34.710 1.00 75.12 378 VAL A O 1
ATOM 2940 N N . GLY A 1 379 ? 12.315 15.201 -35.789 1.00 71.50 379 GLY A N 1
ATOM 2941 C CA . GLY A 1 379 ? 13.235 15.946 -34.919 1.00 71.50 379 GLY A CA 1
ATOM 2942 C C . GLY A 1 379 ? 13.836 15.143 -33.757 1.00 71.50 379 GLY A C 1
ATOM 2943 O O . GLY A 1 379 ? 14.716 15.653 -33.067 1.00 71.50 379 GLY A O 1
ATOM 2944 N N . SER A 1 380 ? 13.420 13.889 -33.554 1.00 76.06 380 SER A N 1
ATOM 2945 C CA . SER A 1 380 ? 14.028 12.991 -32.563 1.00 76.06 380 SER A CA 1
ATOM 2946 C C . SER A 1 380 ? 15.421 12.493 -33.004 1.00 76.06 380 SER A C 1
ATOM 2948 O O . SER A 1 380 ? 15.691 12.339 -34.201 1.00 76.06 380 SER A O 1
ATOM 2950 N N . SER A 1 381 ? 16.322 12.217 -32.053 1.00 73.12 381 SER A N 1
ATOM 2951 C CA . SER A 1 381 ? 17.736 11.873 -32.314 1.00 73.12 381 SER A CA 1
ATOM 2952 C C . SER A 1 381 ? 18.289 10.794 -31.361 1.00 73.12 381 SER A C 1
ATOM 2954 O O . SER A 1 381 ? 17.678 10.478 -30.344 1.00 73.12 381 SER A O 1
ATOM 2956 N N . ASN A 1 382 ? 19.455 10.210 -31.688 1.00 71.44 382 ASN A N 1
ATOM 2957 C CA . ASN A 1 382 ? 20.219 9.266 -30.840 1.00 71.44 382 ASN A CA 1
ATOM 2958 C C . ASN A 1 382 ? 19.529 7.930 -30.467 1.00 71.44 382 ASN A C 1
ATOM 2960 O O . ASN A 1 382 ? 19.671 7.433 -29.351 1.00 71.44 382 ASN A O 1
ATOM 2964 N N . TYR A 1 383 ? 18.810 7.309 -31.407 1.00 69.12 383 TYR A N 1
ATOM 2965 C CA . TYR A 1 383 ? 18.085 6.046 -31.180 1.00 69.12 383 TYR A CA 1
ATOM 2966 C C . TYR A 1 383 ? 18.992 4.835 -30.869 1.00 69.12 383 TYR A C 1
ATOM 2968 O O . TYR A 1 383 ? 20.063 4.708 -31.476 1.00 69.12 383 TYR A O 1
ATOM 2976 N N . PRO A 1 384 ? 18.550 3.892 -30.007 1.00 59.78 384 PRO A N 1
ATOM 2977 C CA . PRO A 1 384 ? 19.315 2.683 -29.714 1.00 59.78 384 PRO A CA 1
ATOM 2978 C C . PRO A 1 384 ? 19.373 1.726 -30.908 1.00 59.78 384 PRO A C 1
ATOM 2980 O O . PRO A 1 384 ? 18.360 1.418 -31.521 1.00 59.78 384 PRO A O 1
ATOM 2983 N N . THR A 1 385 ? 20.533 1.157 -31.212 1.00 52.03 385 THR A N 1
ATOM 2984 C CA . THR A 1 385 ? 20.643 -0.006 -32.115 1.00 52.03 385 THR A CA 1
ATOM 2985 C C . THR A 1 385 ? 20.008 -1.234 -31.425 1.00 52.03 385 THR A C 1
ATOM 2987 O O . THR A 1 385 ? 20.237 -1.396 -30.225 1.00 52.03 385 THR A O 1
ATOM 2990 N N . PRO A 1 386 ? 19.201 -2.089 -32.095 1.00 50.25 386 PRO A N 1
ATOM 2991 C CA . PRO A 1 386 ? 18.988 -2.239 -33.537 1.00 50.25 386 PRO A CA 1
ATOM 2992 C C . PRO A 1 386 ? 17.843 -1.408 -34.145 1.00 50.25 386 PRO A C 1
ATOM 2994 O O . PRO A 1 386 ? 17.517 -1.631 -35.304 1.00 50.25 386 PRO A O 1
ATOM 2997 N N . LEU A 1 387 ? 17.273 -0.402 -33.467 1.00 52.44 387 LEU A N 1
ATOM 2998 C CA . LEU A 1 387 ? 16.234 0.454 -34.084 1.00 52.44 387 LEU A CA 1
ATOM 2999 C C . LEU A 1 387 ? 16.738 1.231 -35.306 1.00 52.44 387 LEU A C 1
ATOM 3001 O O . LEU A 1 387 ? 15.941 1.611 -36.157 1.00 52.44 387 LEU A O 1
ATOM 3005 N N . LYS A 1 388 ? 18.059 1.418 -35.434 1.00 51.84 388 LYS A N 1
ATOM 3006 C CA . LYS A 1 388 ? 18.687 1.925 -36.664 1.00 51.84 388 LYS A CA 1
ATOM 3007 C C . LYS A 1 388 ? 18.484 1.007 -37.881 1.00 51.84 388 LYS A C 1
ATOM 3009 O O . LYS A 1 388 ? 18.511 1.510 -38.994 1.00 51.84 388 LYS A O 1
ATOM 3014 N N . ALA A 1 389 ? 18.289 -0.301 -37.690 1.00 42.25 389 ALA A N 1
ATOM 3015 C CA . ALA A 1 389 ? 18.148 -1.280 -38.774 1.00 42.25 389 ALA A CA 1
ATOM 3016 C C . ALA A 1 389 ? 16.696 -1.460 -39.266 1.00 42.25 389 ALA A C 1
ATOM 3018 O O . ALA A 1 389 ? 16.494 -1.966 -40.362 1.00 42.25 389 ALA A O 1
ATOM 3019 N N . GLY A 1 390 ? 15.695 -1.028 -38.485 1.00 42.03 390 GLY A N 1
ATOM 3020 C CA . GLY A 1 390 ? 14.266 -1.051 -38.847 1.00 42.03 390 GLY A CA 1
ATOM 3021 C C . GLY A 1 390 ? 13.658 0.339 -39.076 1.00 42.03 390 GLY A C 1
ATOM 3022 O O . GLY A 1 390 ? 12.442 0.498 -39.016 1.00 42.03 390 GLY A O 1
ATOM 3023 N N . TYR A 1 391 ? 14.495 1.362 -39.270 1.00 46.69 391 TYR A N 1
ATOM 3024 C CA . TYR A 1 391 ? 14.069 2.752 -39.410 1.00 46.69 391 TYR A CA 1
ATOM 3025 C C . TYR A 1 391 ? 13.419 3.007 -40.778 1.00 46.69 391 TYR A C 1
ATOM 3027 O O . TYR A 1 391 ? 14.105 3.068 -41.796 1.00 46.69 391 TYR A O 1
ATOM 3035 N N . LEU A 1 392 ? 12.103 3.226 -40.791 1.00 44.59 392 LEU A N 1
ATOM 3036 C CA . LEU A 1 392 ? 11.426 3.971 -41.853 1.00 44.59 392 LEU A CA 1
ATOM 3037 C C . LEU A 1 392 ? 11.439 5.451 -41.460 1.00 44.59 392 LEU A C 1
ATOM 3039 O O . LEU A 1 392 ? 10.764 5.870 -40.518 1.00 44.59 392 LEU A O 1
ATOM 3043 N N . ASN A 1 393 ? 12.256 6.237 -42.155 1.00 44.12 393 ASN A N 1
ATOM 3044 C CA . ASN A 1 393 ? 12.319 7.681 -41.978 1.00 44.12 393 ASN A CA 1
ATOM 3045 C C . ASN A 1 393 ? 10.992 8.325 -42.445 1.00 44.12 393 ASN A C 1
ATOM 3047 O O . ASN A 1 393 ? 10.648 8.171 -43.618 1.00 44.12 393 ASN A O 1
ATOM 3051 N N . PRO A 1 394 ? 10.267 9.081 -41.595 1.00 43.06 394 PRO A N 1
ATOM 3052 C CA . PRO A 1 394 ? 8.999 9.713 -41.974 1.00 43.06 394 PRO A CA 1
ATOM 3053 C C . PRO A 1 394 ? 9.116 10.732 -43.118 1.00 43.06 394 PRO A C 1
ATOM 3055 O O . PRO A 1 394 ? 8.117 11.029 -43.763 1.00 43.06 394 PRO A O 1
ATOM 3058 N N . VAL A 1 395 ? 10.317 11.265 -43.386 1.00 44.78 395 VAL A N 1
ATOM 3059 C CA . VAL A 1 395 ? 10.560 12.228 -44.478 1.00 44.78 395 VAL A CA 1
ATOM 3060 C C . VAL A 1 395 ? 10.333 11.598 -45.861 1.00 44.78 395 VAL A C 1
ATOM 3062 O O . VAL A 1 395 ? 10.043 12.312 -46.809 1.00 44.78 395 VAL A O 1
ATOM 3065 N N . TYR A 1 396 ? 10.381 10.267 -45.975 1.00 40.12 396 TYR A N 1
ATOM 3066 C CA . TYR A 1 396 ? 10.163 9.551 -47.239 1.00 40.12 396 TYR A CA 1
ATOM 3067 C C . TYR A 1 396 ? 8.706 9.101 -47.449 1.00 40.12 396 TYR A C 1
ATOM 3069 O O . TYR A 1 396 ? 8.440 8.315 -48.351 1.00 40.12 396 TYR A O 1
ATOM 3077 N N . PHE A 1 397 ? 7.762 9.573 -46.625 1.00 38.34 397 PHE A N 1
ATOM 3078 C CA . PHE A 1 397 ? 6.324 9.299 -46.770 1.00 38.34 397 PHE A CA 1
ATOM 3079 C C . PHE A 1 397 ? 5.518 10.529 -47.222 1.00 38.34 397 PHE A C 1
ATOM 3081 O O . PHE A 1 397 ? 4.334 10.655 -46.911 1.00 38.34 397 PHE A O 1
ATOM 3088 N N . ILE A 1 398 ? 6.149 11.434 -47.976 1.00 34.75 398 ILE A N 1
ATOM 3089 C CA . ILE A 1 398 ? 5.422 12.282 -48.925 1.00 34.75 398 ILE A CA 1
ATOM 3090 C C . ILE A 1 398 ? 5.548 11.579 -50.273 1.00 34.75 398 ILE A C 1
ATOM 3092 O O . ILE A 1 398 ? 6.618 11.536 -50.871 1.00 34.75 398 ILE A O 1
ATOM 3096 N N . ASP A 1 399 ? 4.461 10.942 -50.678 1.00 35.19 399 ASP A N 1
ATOM 3097 C CA . ASP A 1 399 ? 4.318 10.306 -51.975 1.00 35.19 399 ASP A CA 1
ATOM 3098 C C . ASP A 1 399 ? 4.293 11.389 -53.070 1.00 35.19 399 ASP A C 1
ATOM 3100 O O . ASP A 1 399 ? 3.278 12.053 -53.273 1.00 35.19 399 ASP A O 1
ATOM 3104 N N . GLU A 1 400 ? 5.425 11.603 -53.743 1.00 36.16 400 GLU A N 1
ATOM 3105 C CA . GLU A 1 400 ? 5.509 12.391 -54.983 1.00 36.16 400 GLU A CA 1
ATOM 3106 C C . GLU A 1 400 ? 5.171 11.545 -56.233 1.00 36.16 400 GLU A C 1
ATOM 3108 O O . GLU A 1 400 ? 5.418 11.983 -57.351 1.00 36.16 400 GLU A O 1
ATOM 3113 N N . SER A 1 401 ? 4.569 10.349 -56.109 1.00 37.25 401 SER A N 1
ATOM 3114 C CA . SER A 1 401 ? 4.178 9.530 -57.275 1.00 37.25 401 SER A CA 1
ATOM 3115 C C . SER A 1 401 ? 2.796 9.854 -57.867 1.00 37.25 401 SER A C 1
ATOM 3117 O O . SER A 1 401 ? 2.188 9.030 -58.548 1.00 37.25 401 SER A O 1
ATOM 3119 N N . LEU A 1 402 ? 2.314 11.088 -57.691 1.00 41.06 402 LEU A N 1
ATOM 3120 C CA . LEU A 1 402 ? 1.164 11.617 -58.430 1.00 41.06 402 LEU A CA 1
ATOM 3121 C C . LEU A 1 402 ? 1.571 12.794 -59.327 1.00 41.06 402 LEU A C 1
ATOM 3123 O O . LEU A 1 402 ? 1.030 13.890 -59.208 1.00 41.06 402 LEU A O 1
ATOM 3127 N N . GLU A 1 403 ? 2.476 12.554 -60.277 1.00 38.12 403 GLU A N 1
ATOM 3128 C CA . GLU A 1 403 ? 2.396 13.267 -61.556 1.00 38.12 403 GLU A CA 1
ATOM 3129 C C . GLU A 1 403 ? 1.515 12.451 -62.520 1.00 38.12 403 GLU A C 1
ATOM 3131 O O . GLU A 1 403 ? 1.766 11.260 -62.730 1.00 38.12 403 GLU A O 1
ATOM 3136 N N . PRO A 1 404 ? 0.448 13.043 -63.091 1.00 46.47 404 PRO A N 1
ATOM 3137 C CA . PRO A 1 404 ? -0.376 12.364 -64.081 1.00 46.47 404 PRO A CA 1
ATOM 3138 C C . PRO A 1 404 ? 0.430 12.136 -65.373 1.00 46.47 404 PRO A C 1
ATOM 3140 O O . PRO A 1 404 ? 1.313 12.933 -65.695 1.00 46.47 404 PRO A O 1
ATOM 3143 N N . PRO A 1 405 ? 0.132 11.071 -66.141 1.00 43.88 405 PRO A N 1
ATOM 3144 C CA . PRO A 1 405 ? 0.902 10.735 -67.330 1.00 43.88 405 PRO A CA 1
ATOM 3145 C C . PRO A 1 405 ? 0.823 11.863 -68.364 1.00 43.88 405 PRO A C 1
ATOM 3147 O O . PRO A 1 405 ? -0.251 12.390 -68.661 1.00 43.88 405 PRO A O 1
ATOM 3150 N N . THR A 1 406 ? 1.981 12.218 -68.914 1.00 44.94 406 THR A N 1
ATOM 3151 C CA . THR A 1 406 ? 2.131 13.210 -69.979 1.00 44.94 406 THR A CA 1
ATOM 3152 C C . THR A 1 406 ? 1.385 12.734 -71.236 1.00 44.94 406 THR A C 1
ATOM 3154 O O . THR A 1 406 ? 1.582 11.584 -71.640 1.00 44.94 406 THR A O 1
ATOM 3157 N N . PRO A 1 407 ? 0.535 13.560 -71.877 1.00 47.00 407 PRO A N 1
ATOM 3158 C CA . PRO A 1 407 ? -0.070 13.192 -73.150 1.00 47.00 407 PRO A CA 1
ATOM 3159 C C . PRO A 1 407 ? 0.997 13.224 -74.250 1.00 47.00 407 PRO A C 1
ATOM 3161 O O . PRO A 1 407 ? 1.794 14.162 -74.305 1.00 47.00 407 PRO A O 1
ATOM 3164 N N . THR A 1 408 ? 0.993 12.191 -75.093 1.00 54.50 408 THR A N 1
ATOM 3165 C CA . THR A 1 408 ? 1.792 12.061 -76.327 1.00 54.50 408 THR A CA 1
ATOM 3166 C C . THR A 1 408 ? 1.548 13.171 -77.331 1.00 54.50 408 THR A C 1
ATOM 3168 O O . THR A 1 408 ? 0.355 13.520 -77.508 1.00 54.50 408 THR A O 1
#

Foldseek 3Di:
DAEEDEDEDDDQEDADEAEDQDELEEDAYAEYEYPHQYQEHYEYNYEQYEYHYEYEANDRPPGGEPYEDAQYENYEYEQYEYDNTPADAEYEAYEHYEYENYETAEYEYDAYYAYAAAQYAYQEYEYAHEHYYYHHHEHEAAYEHEQLHQHYEAEDYYENYEYAHQEHYEHPAEREAPNDPDAGESYQEYAHENYEHPEQHAEHDADYDQHPHAHAYHQYEHAEQYHAQRHQHYEDHDHACCRYAADPEAGEEEAYNAHYNHEYEYAEHAHNPHDYLYAYPYEHENREEYEYEYAQRHYLEAEHECYAQQAHEHPHADDHSEEYEYECYEYDHDVVVPPARAHHQHAYEAYLYEYEAENPRHPCNHHHPYHYNYAYDPHYDDDDPPVVVVDDDVVPPPPPVPDDDDDD